Protein AF-A0A933ILA0-F1 (afdb_monomer)

pLDDT: mean 72.34, std 20.26, range [22.33, 97.5]

Secondary structure (DSSP, 8-state):
----------------HHHHHHHHHHHHHHHHHHHHHHHHHHHHHHHHHHHHHHHHHHHHHS-HHHHHHHHHHHHHHHHHHHHHHHHHHHHHHHHHHHHHHHHHS-S--TTS--TT--TT-HHHHHHHHHHHHHHHHHHHHHHHHHHTTS-GGG--HHHHHHHHHHHHHHHHHHHHHHHH-TTSEEEEEETTSBEEEE-HHHHHHH---HHHHTTSBGGGGB---TTSHHHHHHHHHHHHHHHHSEEEEEEEEE-TTS-EEEEEEEEEEEE-TTS-EEEEEEEEEE-HHHHHHHHHHHHHHHHHHHHHHHHHHHHHHHHHHHHHHHHHHHHHHHHHHHHHHTGGGGHHHHHHHHHHHHHHHHHHHHHHHHHHHHHHHHHHHHHHHHHHHHHHHH-

Mean predicted aligned error: 18.66 Å

Solvent-accessible surface area (backbone atoms only — not comparable to full-atom values): 21494 Å² total; per-residue (Å²): 135,90,80,90,80,85,88,78,92,75,85,78,86,72,94,36,86,61,56,52,53,52,49,48,50,49,50,50,47,52,49,47,54,54,49,50,51,51,49,48,54,51,50,52,51,51,53,51,50,53,51,53,54,50,54,55,48,43,66,75,74,45,59,81,88,56,39,66,61,54,52,50,53,53,54,52,53,50,53,52,52,54,50,51,53,49,50,53,50,54,56,49,50,50,55,49,48,55,53,44,52,68,70,60,50,69,75,75,50,95,84,54,73,74,85,76,65,72,88,69,52,65,66,56,59,50,50,54,54,47,51,54,53,49,52,51,54,50,52,54,52,49,51,55,50,55,60,66,68,50,65,78,90,78,59,60,70,65,59,59,53,49,52,52,51,49,53,51,52,52,53,52,50,51,52,51,57,47,38,68,37,51,77,35,22,44,35,30,28,37,80,85,43,23,23,74,41,58,26,51,4,31,25,69,70,31,63,43,52,48,85,76,42,54,69,35,58,58,66,76,38,43,65,87,48,97,83,46,58,54,59,52,53,51,51,52,52,51,52,45,20,72,73,66,43,46,42,78,46,80,43,69,33,32,28,71,91,64,51,74,43,46,32,44,29,40,37,34,55,35,60,47,98,87,72,45,77,56,26,35,39,38,43,31,32,77,42,54,68,60,55,50,48,55,48,53,50,52,52,49,43,52,51,36,53,53,48,49,59,50,46,53,57,48,50,57,50,35,54,50,48,31,52,50,17,54,51,46,30,52,51,18,51,55,42,32,52,52,14,61,71,50,46,83,83,12,53,71,50,32,54,54,18,51,51,44,29,53,51,17,50,52,46,33,55,51,28,51,55,50,49,55,52,48,52,52,51,47,54,52,40,47,51,56,42,51,64,51,50,59,55,65,77,73,110

Structure (mmCIF, N/CA/C/O backbone):
data_AF-A0A933ILA0-F1
#
_entry.id   AF-A0A933ILA0-F1
#
loop_
_atom_site.group_PDB
_atom_site.id
_atom_site.type_symbol
_atom_site.label_atom_id
_atom_site.label_alt_id
_atom_site.label_comp_id
_atom_site.label_asym_id
_atom_site.label_entity_id
_atom_site.label_seq_id
_atom_site.pdbx_PDB_ins_code
_atom_site.Cartn_x
_atom_site.Cartn_y
_atom_site.Cartn_z
_atom_site.occupancy
_atom_site.B_iso_or_equiv
_atom_site.auth_seq_id
_atom_site.auth_comp_id
_atom_site.auth_asym_id
_atom_site.auth_atom_id
_atom_site.pdbx_PDB_model_num
ATOM 1 N N . MET A 1 1 ? 41.674 44.190 4.629 1.00 36.12 1 MET A N 1
ATOM 2 C CA . MET A 1 1 ? 41.766 42.887 3.935 1.00 36.12 1 MET A CA 1
ATOM 3 C C . MET A 1 1 ? 41.300 41.840 4.932 1.00 36.12 1 MET A C 1
ATOM 5 O O . MET A 1 1 ? 41.780 41.890 6.052 1.00 36.12 1 MET A O 1
ATOM 9 N N . PHE A 1 2 ? 40.338 40.999 4.536 1.00 31.25 2 PHE A N 1
ATOM 10 C CA . PHE A 1 2 ? 39.483 40.124 5.363 1.00 31.25 2 PHE A CA 1
ATOM 11 C C . PHE A 1 2 ? 38.407 40.818 6.214 1.00 31.25 2 PHE A C 1
ATOM 13 O O . PHE A 1 2 ? 38.687 41.380 7.265 1.00 31.25 2 PHE A O 1
ATOM 20 N N . ASN A 1 3 ? 37.165 40.769 5.717 1.00 22.33 3 ASN A N 1
ATOM 21 C CA . ASN A 1 3 ? 35.981 40.283 6.438 1.00 22.33 3 ASN A CA 1
ATOM 22 C C . ASN A 1 3 ? 34.753 40.356 5.514 1.00 22.33 3 ASN A C 1
ATOM 24 O O . ASN A 1 3 ? 34.420 41.415 4.985 1.00 22.33 3 ASN A O 1
ATOM 28 N N . LEU A 1 4 ? 34.104 39.210 5.309 1.00 28.14 4 LEU A N 1
ATOM 29 C CA . LEU A 1 4 ? 32.740 39.121 4.788 1.00 28.14 4 LEU A CA 1
ATOM 30 C C . LEU A 1 4 ? 31.768 39.597 5.878 1.00 28.14 4 LEU A C 1
ATOM 32 O O . LEU A 1 4 ? 31.940 39.191 7.028 1.00 28.14 4 LEU A O 1
ATOM 36 N N . PRO A 1 5 ? 30.709 40.344 5.524 1.00 27.70 5 PRO A N 1
ATOM 37 C CA . PRO A 1 5 ? 29.490 40.347 6.304 1.00 27.70 5 PRO A CA 1
ATOM 38 C C . PRO A 1 5 ? 28.322 39.693 5.557 1.00 27.70 5 PRO A C 1
ATOM 40 O O . PRO A 1 5 ? 28.105 39.850 4.355 1.00 27.70 5 PRO A O 1
ATOM 43 N N . GLU A 1 6 ? 27.604 38.948 6.380 1.00 28.39 6 GLU A N 1
ATOM 44 C CA . GLU A 1 6 ? 26.309 38.300 6.271 1.00 28.39 6 GLU A CA 1
ATOM 45 C C . GLU A 1 6 ? 25.221 39.040 5.474 1.00 28.39 6 GLU A C 1
ATOM 47 O O . GLU A 1 6 ? 25.097 40.263 5.502 1.00 28.39 6 GLU A O 1
ATOM 52 N N . GLY A 1 7 ? 24.306 38.242 4.908 1.00 25.25 7 GLY A N 1
ATOM 53 C CA . GLY A 1 7 ? 22.888 38.596 4.917 1.00 25.25 7 GLY A CA 1
ATOM 54 C C . GLY A 1 7 ? 22.194 38.652 3.560 1.00 25.25 7 GLY A C 1
ATOM 55 O O . GLY A 1 7 ? 22.025 39.723 2.986 1.00 25.25 7 GLY A O 1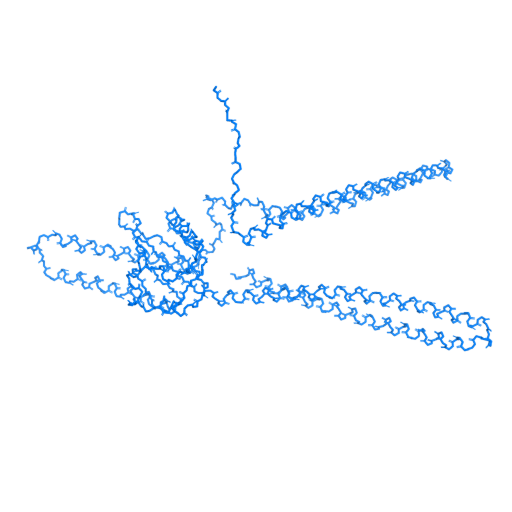
ATOM 56 N N . ARG A 1 8 ? 21.638 37.513 3.125 1.00 24.11 8 ARG A N 1
ATOM 57 C CA . ARG A 1 8 ? 20.213 37.424 2.744 1.00 24.11 8 ARG A CA 1
ATOM 58 C C . ARG A 1 8 ? 19.784 35.971 2.563 1.00 24.11 8 ARG A C 1
ATOM 60 O O . ARG A 1 8 ? 20.055 35.334 1.549 1.00 24.11 8 ARG A O 1
ATOM 67 N N . LEU A 1 9 ? 19.049 35.500 3.567 1.00 32.03 9 LEU A N 1
ATOM 68 C CA . LEU A 1 9 ? 18.102 34.394 3.493 1.00 32.03 9 LEU A CA 1
ATOM 69 C C . LEU A 1 9 ? 17.284 34.493 2.192 1.00 32.03 9 LEU A C 1
ATOM 71 O O . LEU A 1 9 ? 16.468 35.401 2.035 1.00 32.03 9 LEU A O 1
ATOM 75 N N . ARG A 1 10 ? 17.482 33.549 1.267 1.00 25.61 10 ARG A N 1
ATOM 76 C CA . ARG A 1 10 ? 16.474 33.205 0.261 1.00 25.61 10 ARG A CA 1
ATOM 77 C C . ARG A 1 10 ? 15.879 31.860 0.638 1.00 25.61 10 ARG A C 1
ATOM 79 O O . ARG A 1 10 ? 16.505 30.814 0.518 1.00 25.61 10 ARG A O 1
ATOM 86 N N . THR A 1 11 ? 14.654 31.954 1.127 1.00 27.84 11 THR A N 1
ATOM 87 C CA . THR A 1 11 ? 13.681 30.889 1.314 1.00 27.84 11 THR A CA 1
ATOM 88 C C . THR A 1 11 ? 13.565 30.036 0.050 1.00 27.84 11 THR A C 1
ATOM 90 O O . THR A 1 11 ? 12.961 30.436 -0.944 1.00 27.84 11 THR A O 1
ATOM 93 N N . ALA A 1 12 ? 14.132 28.834 0.090 1.00 27.59 12 ALA A N 1
ATOM 94 C CA . ALA A 1 12 ? 13.838 27.794 -0.879 1.00 27.59 12 ALA A CA 1
ATOM 95 C C . ALA A 1 12 ? 12.511 27.127 -0.482 1.00 27.59 12 ALA A C 1
ATOM 97 O O . ALA A 1 12 ? 12.471 26.276 0.402 1.00 27.59 12 ALA A O 1
ATOM 98 N N . ARG A 1 13 ? 11.404 27.543 -1.109 1.00 28.81 13 ARG A N 1
ATOM 99 C CA . ARG A 1 13 ? 10.157 26.764 -1.095 1.00 28.81 13 ARG A CA 1
ATOM 100 C C . ARG A 1 13 ? 10.326 25.589 -2.054 1.00 28.81 13 ARG A C 1
ATOM 102 O O . ARG A 1 13 ? 10.149 25.747 -3.260 1.00 28.81 13 ARG A O 1
ATOM 109 N N . TYR A 1 14 ? 10.671 24.428 -1.509 1.00 29.59 14 TYR A N 1
ATOM 110 C CA . TYR A 1 14 ? 10.603 23.151 -2.212 1.00 29.59 14 TYR A CA 1
ATOM 111 C C . TYR A 1 14 ? 9.271 22.470 -1.891 1.00 29.59 14 TYR A C 1
ATOM 113 O O . TYR A 1 14 ? 8.993 22.139 -0.741 1.00 29.59 14 TYR A O 1
ATOM 121 N N . ASN A 1 15 ? 8.448 22.262 -2.925 1.00 30.72 15 ASN A N 1
ATOM 122 C CA . ASN A 1 15 ? 7.252 21.428 -2.826 1.00 30.72 15 ASN A CA 1
ATOM 123 C C . ASN A 1 15 ? 7.676 20.004 -2.477 1.00 30.72 15 ASN A C 1
ATOM 125 O O . ASN A 1 15 ? 8.298 19.318 -3.285 1.00 30.72 15 ASN A O 1
ATOM 129 N N . SER A 1 16 ? 7.314 19.582 -1.277 1.00 33.97 16 SER A N 1
ATOM 130 C CA . SER A 1 16 ? 7.620 18.275 -0.730 1.00 33.97 16 SER A CA 1
ATOM 131 C C . SER A 1 16 ? 6.444 17.871 0.150 1.00 33.97 16 SER A C 1
ATOM 133 O O . SER A 1 16 ? 6.395 18.181 1.328 1.00 33.97 16 SER A O 1
ATOM 135 N N . CYS A 1 17 ? 5.448 17.194 -0.421 1.00 30.66 17 CYS A N 1
ATOM 136 C CA . CYS A 1 17 ? 4.344 16.682 0.399 1.00 30.66 17 CYS A CA 1
ATOM 137 C C . CYS A 1 17 ? 4.850 15.606 1.392 1.00 30.66 17 CYS A C 1
ATOM 139 O O . CYS A 1 17 ? 4.253 15.394 2.440 1.00 30.66 17 CYS A O 1
ATOM 141 N N . SER A 1 18 ? 6.010 14.997 1.111 1.00 31.92 18 SER A N 1
ATOM 142 C CA . SER A 1 18 ? 6.762 14.134 2.024 1.00 31.92 18 SER A CA 1
ATOM 143 C C . SER A 1 18 ? 7.703 14.915 2.957 1.00 31.92 18 SER A C 1
ATOM 145 O O . SER A 1 18 ? 7.615 14.725 4.166 1.00 31.92 18 SER A O 1
ATOM 147 N N . CYS A 1 19 ? 8.557 15.835 2.479 1.00 30.84 19 CYS A N 1
ATOM 148 C CA . CYS A 1 19 ? 9.451 16.564 3.400 1.00 30.84 19 CYS A CA 1
ATOM 149 C C . CYS A 1 19 ? 8.736 17.597 4.281 1.00 30.84 19 CYS A C 1
ATOM 151 O O . CYS A 1 19 ? 9.206 17.800 5.390 1.00 30.84 19 CYS A O 1
ATOM 153 N N . GLU A 1 20 ? 7.605 18.201 3.896 1.00 33.41 20 GLU A N 1
ATOM 154 C CA . GLU A 1 20 ? 6.804 19.009 4.836 1.00 33.41 20 GLU A CA 1
ATOM 155 C C . GLU A 1 20 ? 6.200 18.137 5.938 1.00 33.41 20 GLU A C 1
ATOM 157 O O . GLU A 1 20 ? 6.232 18.540 7.093 1.00 33.41 20 GLU A O 1
ATOM 162 N N . TYR A 1 21 ? 5.741 16.917 5.635 1.00 35.78 21 TYR A N 1
ATOM 163 C CA . TYR A 1 21 ? 5.262 15.980 6.658 1.00 35.78 21 TYR A CA 1
ATOM 164 C C . TYR A 1 21 ? 6.382 15.564 7.625 1.00 35.78 21 TYR A C 1
ATOM 166 O O . TYR A 1 21 ? 6.183 15.592 8.839 1.00 35.78 21 TYR A O 1
ATOM 174 N N . TYR A 1 22 ? 7.578 15.245 7.116 1.00 33.78 22 TYR A N 1
ATOM 175 C CA . TYR A 1 22 ? 8.731 14.883 7.950 1.00 33.78 22 TYR A CA 1
ATOM 176 C C . TYR A 1 22 ? 9.338 16.079 8.696 1.00 33.78 22 TYR A C 1
ATOM 178 O O . TYR A 1 22 ? 9.717 15.927 9.852 1.00 33.78 22 TYR A O 1
ATOM 186 N N . LEU A 1 23 ? 9.374 17.278 8.106 1.00 37.16 23 LEU A N 1
ATOM 187 C CA . LEU A 1 23 ? 9.831 18.505 8.771 1.00 37.16 23 LEU A CA 1
ATOM 188 C C . LEU A 1 23 ? 8.824 18.995 9.815 1.00 37.16 23 LEU A C 1
ATOM 190 O O . LEU A 1 23 ? 9.246 19.449 10.876 1.00 37.16 23 LEU A O 1
ATOM 194 N N . VAL A 1 24 ? 7.517 18.866 9.563 1.00 40.69 24 VAL A N 1
ATOM 195 C CA . VAL A 1 24 ? 6.469 19.123 10.562 1.00 40.69 24 VAL A CA 1
ATOM 196 C C . VAL A 1 24 ? 6.558 18.088 11.679 1.00 40.69 24 VAL A C 1
ATOM 198 O O . VAL A 1 24 ? 6.637 18.500 12.831 1.00 40.69 24 VAL A O 1
ATOM 201 N N . LYS A 1 25 ? 6.702 16.785 11.388 1.00 37.53 25 LYS A N 1
ATOM 202 C CA . LYS A 1 25 ? 6.957 15.763 12.422 1.00 37.53 25 LYS A CA 1
ATOM 203 C C . LYS A 1 25 ? 8.262 15.994 13.180 1.00 37.53 25 LYS A C 1
ATOM 205 O O . LYS A 1 25 ? 8.295 15.770 14.383 1.00 37.53 25 LYS A O 1
ATOM 210 N N . MET A 1 26 ? 9.328 16.465 12.531 1.00 37.00 26 MET A N 1
ATOM 211 C CA . MET A 1 26 ? 10.585 16.829 13.194 1.00 37.00 26 MET A CA 1
ATOM 212 C C . MET A 1 26 ? 10.417 18.071 14.069 1.00 37.00 26 MET A C 1
ATOM 214 O O . MET A 1 26 ? 10.942 18.099 15.175 1.00 37.00 26 MET A O 1
ATOM 218 N N . GLN A 1 27 ? 9.680 19.094 13.630 1.00 40.62 27 GLN A N 1
ATOM 219 C CA . GLN A 1 27 ? 9.399 20.286 14.434 1.00 40.62 27 GLN A CA 1
ATOM 220 C C . GLN A 1 27 ? 8.435 19.995 15.590 1.00 40.62 27 GLN A C 1
ATOM 222 O O . GLN A 1 27 ? 8.627 20.539 16.677 1.00 40.62 27 GLN A O 1
ATOM 227 N N . GLU A 1 28 ? 7.445 19.127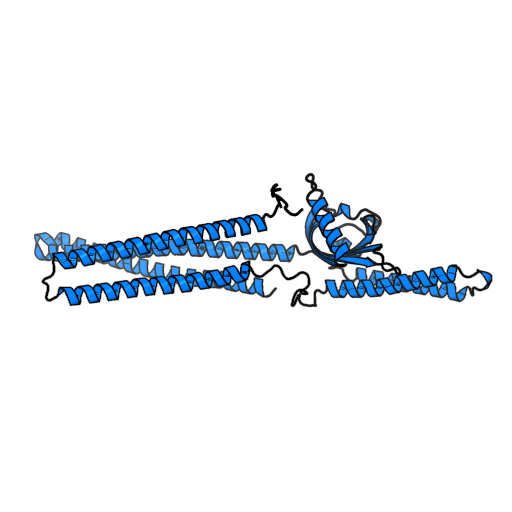 15.388 1.00 39.88 28 GLU A N 1
ATOM 228 C CA . GLU A 1 28 ? 6.530 18.617 16.414 1.00 39.88 28 GLU A CA 1
ATOM 229 C C . GLU A 1 28 ? 7.260 17.716 17.406 1.00 39.88 28 GLU A C 1
ATOM 231 O O . GLU A 1 28 ? 7.093 17.894 18.606 1.00 39.88 28 GLU A O 1
ATOM 236 N N . SER A 1 29 ? 8.145 16.836 16.932 1.00 39.66 29 SER A N 1
ATOM 237 C CA . SER A 1 29 ? 9.044 16.023 17.756 1.00 39.66 29 SER A CA 1
ATOM 238 C C . SER A 1 29 ? 9.996 16.908 18.562 1.00 39.66 29 SER A C 1
ATOM 240 O O . SER A 1 29 ? 10.077 16.781 19.776 1.00 39.66 29 SER A O 1
ATOM 242 N N . ARG A 1 30 ? 10.624 17.919 17.949 1.00 38.38 30 ARG A N 1
ATOM 243 C CA . ARG A 1 30 ? 11.521 18.869 18.632 1.00 38.38 30 ARG A CA 1
ATOM 244 C C . ARG A 1 30 ? 10.777 19.769 19.627 1.00 38.38 30 ARG A C 1
ATOM 246 O O . ARG A 1 30 ? 11.307 20.052 20.701 1.00 38.38 30 ARG A O 1
ATOM 253 N N . ARG A 1 31 ? 9.542 20.193 19.319 1.00 41.84 31 ARG A N 1
ATOM 254 C CA . ARG A 1 31 ? 8.640 20.869 20.276 1.00 41.84 31 ARG A CA 1
ATOM 255 C C . ARG A 1 31 ? 8.208 19.937 21.398 1.00 41.84 31 ARG A C 1
ATOM 257 O O . ARG A 1 31 ? 8.171 20.388 22.535 1.00 41.84 31 ARG A O 1
ATOM 264 N N . SER A 1 32 ? 7.919 18.674 21.101 1.00 46.50 32 SER A N 1
ATOM 265 C CA . SER A 1 32 ? 7.550 17.653 22.082 1.00 46.50 32 SER A CA 1
ATOM 266 C C . SER A 1 32 ? 8.723 17.353 23.017 1.00 46.50 32 SER A C 1
ATOM 268 O O . SER A 1 32 ? 8.550 17.387 24.226 1.00 46.50 32 SER A O 1
ATOM 270 N N . ILE A 1 33 ? 9.950 17.245 22.499 1.00 45.72 33 ILE A N 1
ATOM 271 C CA . ILE A 1 33 ? 11.189 17.106 23.281 1.00 45.72 33 ILE A CA 1
ATOM 272 C C . ILE A 1 33 ? 11.418 18.331 24.182 1.00 45.72 33 ILE A C 1
ATOM 274 O O . ILE A 1 33 ? 11.735 18.184 25.363 1.00 45.72 33 ILE A O 1
ATOM 278 N N . MET A 1 34 ? 11.236 19.555 23.669 1.00 48.31 34 MET A N 1
ATOM 279 C CA . MET A 1 34 ? 11.378 20.774 24.483 1.00 48.31 34 MET A CA 1
ATOM 280 C C . MET A 1 34 ? 10.264 20.929 25.528 1.00 48.31 34 MET A C 1
ATOM 282 O O . MET A 1 34 ? 10.544 21.347 26.654 1.00 48.31 34 MET A O 1
ATOM 286 N N . ASN A 1 35 ? 9.024 20.570 25.190 1.00 53.03 35 ASN A N 1
ATOM 287 C CA . ASN A 1 35 ? 7.906 20.575 26.128 1.00 53.03 35 ASN A CA 1
ATOM 288 C C . ASN A 1 35 ? 8.080 19.487 27.192 1.00 53.03 35 ASN A C 1
ATOM 290 O O . ASN A 1 35 ? 7.928 19.792 28.367 1.00 53.03 35 ASN A O 1
ATOM 294 N N . ASN A 1 36 ? 8.507 18.276 26.831 1.00 54.56 36 ASN A N 1
ATOM 295 C CA . ASN A 1 36 ? 8.789 17.195 27.777 1.00 54.56 36 ASN A CA 1
ATOM 296 C C . ASN A 1 36 ? 9.959 17.532 28.705 1.00 54.56 36 ASN A C 1
ATOM 298 O O . ASN A 1 36 ? 9.881 17.234 29.891 1.00 54.56 36 ASN A O 1
ATOM 302 N N . ARG A 1 37 ? 10.998 18.246 28.234 1.00 55.12 37 ARG A N 1
ATOM 303 C CA . ARG A 1 37 ? 12.023 18.806 29.136 1.00 55.12 37 ARG A CA 1
ATOM 304 C C . ARG A 1 37 ? 11.424 19.820 30.111 1.00 55.12 37 ARG A C 1
ATOM 306 O O . ARG A 1 37 ? 11.766 19.781 31.287 1.00 55.12 37 ARG A O 1
ATOM 313 N N . ARG A 1 38 ? 10.528 20.709 29.664 1.00 56.84 38 ARG A N 1
ATOM 314 C CA . ARG A 1 38 ? 9.833 21.648 30.566 1.00 56.84 38 ARG A CA 1
ATOM 315 C C . ARG A 1 38 ? 8.962 20.921 31.590 1.00 56.84 38 ARG A C 1
ATOM 317 O O . ARG A 1 38 ? 9.055 21.256 32.764 1.00 56.84 38 ARG A O 1
ATOM 324 N N . TYR A 1 39 ? 8.185 19.919 31.175 1.00 56.88 39 TYR A N 1
ATOM 325 C CA . TYR A 1 39 ? 7.398 19.087 32.087 1.00 56.88 39 TYR A CA 1
ATOM 326 C C . TYR A 1 39 ? 8.292 18.354 33.087 1.00 56.88 39 TYR A C 1
ATOM 328 O O . TYR A 1 39 ? 7.967 18.369 34.265 1.00 56.88 39 TYR A O 1
ATOM 336 N N . LEU A 1 40 ? 9.453 17.837 32.667 1.00 61.97 40 LEU A N 1
ATOM 337 C CA . LEU A 1 40 ? 10.424 17.182 33.549 1.00 61.97 40 LEU A CA 1
ATOM 338 C C . LEU A 1 40 ? 10.950 18.129 34.640 1.00 61.97 40 LEU A C 1
ATOM 340 O O . LEU A 1 40 ? 10.907 17.793 35.822 1.00 61.97 40 LEU A O 1
ATOM 344 N N . TRP A 1 41 ? 11.396 19.333 34.262 1.00 63.69 41 TRP A N 1
ATOM 345 C CA . TRP A 1 41 ? 11.840 20.350 35.224 1.00 63.69 41 TRP A CA 1
ATOM 346 C C . TRP A 1 41 ? 10.708 20.775 36.164 1.00 63.69 41 TRP A C 1
ATOM 348 O O . TRP A 1 41 ? 10.938 20.967 37.356 1.00 63.69 41 TRP A O 1
ATOM 358 N N . MET A 1 42 ? 9.479 20.864 35.651 1.00 65.06 42 MET A N 1
ATOM 359 C CA . MET A 1 42 ? 8.305 21.193 36.457 1.00 65.06 42 MET A CA 1
ATOM 360 C C . MET A 1 42 ? 7.962 20.067 37.442 1.00 65.06 42 MET A C 1
ATOM 362 O O . MET A 1 42 ? 7.708 20.350 38.607 1.00 65.06 42 MET A O 1
ATOM 366 N N . THR A 1 43 ? 8.023 18.799 37.018 1.00 65.06 43 THR A N 1
ATOM 367 C CA . THR A 1 43 ? 7.788 17.634 37.885 1.00 65.06 43 THR A CA 1
ATOM 368 C C . THR A 1 43 ? 8.885 17.462 38.927 1.00 65.06 43 THR A C 1
ATOM 370 O O . THR A 1 43 ? 8.566 17.215 40.085 1.00 65.06 43 THR A O 1
ATOM 373 N N . MET A 1 44 ? 10.161 17.663 38.570 1.00 67.25 44 MET A N 1
ATOM 374 C CA . MET A 1 44 ? 11.261 17.623 39.541 1.00 67.25 44 MET A CA 1
ATOM 375 C C . MET A 1 44 ? 11.152 18.767 40.552 1.00 67.25 44 MET A C 1
ATOM 377 O O . MET A 1 44 ? 11.340 18.543 41.744 1.00 67.25 44 MET A O 1
ATOM 381 N N . GLY A 1 45 ? 10.764 19.966 40.105 1.00 70.75 45 GLY A N 1
ATOM 382 C CA . GLY A 1 45 ? 10.489 21.094 40.995 1.00 70.75 45 GLY A CA 1
ATOM 383 C C . GLY A 1 45 ? 9.330 20.825 41.962 1.00 70.75 45 GLY A C 1
ATOM 384 O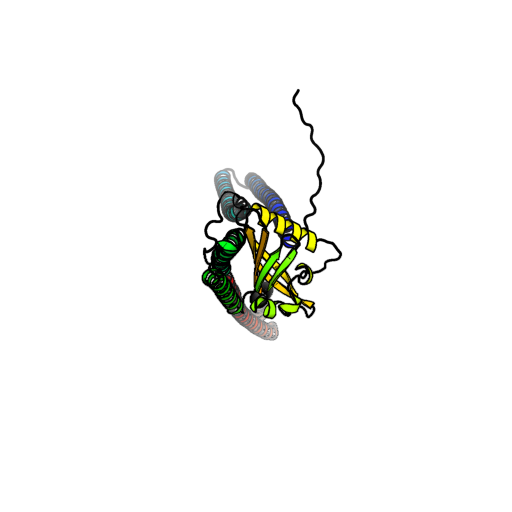 O . GLY A 1 45 ? 9.437 21.138 43.146 1.00 70.75 45 GLY A O 1
ATOM 385 N N . LEU A 1 46 ? 8.249 20.196 41.489 1.00 70.69 46 LEU A N 1
ATOM 386 C CA . LEU A 1 46 ? 7.094 19.823 42.315 1.00 70.69 46 LEU A CA 1
ATOM 387 C C . LEU A 1 46 ? 7.444 18.740 43.342 1.00 70.69 46 LEU A C 1
ATOM 389 O O . LEU A 1 46 ? 7.080 18.868 44.509 1.00 70.69 46 LEU A O 1
ATOM 393 N N . ILE A 1 47 ? 8.196 17.713 42.934 1.00 71.12 47 ILE A N 1
ATOM 394 C CA . ILE A 1 47 ? 8.690 16.665 43.836 1.00 71.12 47 ILE A CA 1
ATOM 395 C C . ILE A 1 47 ? 9.602 17.289 44.901 1.00 71.12 47 ILE A C 1
ATOM 397 O O . ILE A 1 47 ? 9.363 17.093 46.089 1.00 71.12 47 ILE A O 1
ATOM 401 N N . ALA A 1 48 ? 10.577 18.118 44.517 1.00 72.69 48 ALA A N 1
ATOM 402 C CA . ALA A 1 48 ? 11.453 18.800 45.471 1.00 72.69 48 ALA A CA 1
ATOM 403 C C . ALA A 1 48 ? 10.669 19.674 46.468 1.00 72.69 48 ALA A C 1
ATOM 405 O O . ALA A 1 48 ? 10.931 19.621 47.669 1.00 72.69 48 ALA A O 1
ATOM 406 N N . ALA A 1 49 ? 9.660 20.421 46.005 1.00 72.00 49 ALA A N 1
ATOM 407 C CA . ALA A 1 49 ? 8.809 21.231 46.875 1.00 72.00 49 ALA A CA 1
ATOM 408 C C . ALA A 1 49 ? 8.038 20.379 47.900 1.00 72.00 49 ALA A C 1
ATOM 410 O O . ALA A 1 49 ? 8.004 20.728 49.079 1.00 72.00 49 ALA A O 1
ATOM 411 N N . ILE A 1 50 ? 7.476 19.237 47.485 1.00 73.31 50 ILE A N 1
ATOM 412 C CA . ILE A 1 50 ? 6.768 18.306 48.381 1.00 73.31 50 ILE A CA 1
ATOM 413 C C . ILE A 1 50 ? 7.710 17.765 49.465 1.00 73.31 50 ILE A C 1
ATOM 415 O O . ILE A 1 50 ? 7.332 17.713 50.638 1.00 73.31 50 ILE A O 1
ATOM 419 N N . PHE A 1 51 ? 8.944 17.406 49.107 1.00 74.75 51 PHE A N 1
ATOM 420 C CA . PHE A 1 51 ? 9.928 16.900 50.067 1.00 74.75 51 PHE A CA 1
ATOM 421 C C . PHE A 1 51 ? 10.417 17.984 51.036 1.00 74.75 51 PHE A C 1
ATOM 423 O O . PHE A 1 51 ? 10.538 17.712 52.229 1.00 74.75 51 PHE A O 1
ATOM 430 N N . ILE A 1 52 ? 10.611 19.223 50.573 1.00 74.56 52 ILE A N 1
ATOM 431 C CA . ILE A 1 52 ? 10.961 20.362 51.439 1.00 74.56 52 ILE A CA 1
ATOM 432 C C . ILE A 1 52 ? 9.835 20.646 52.445 1.00 74.56 52 ILE A C 1
ATOM 434 O O . ILE A 1 52 ? 10.099 20.795 53.638 1.00 74.56 52 ILE A O 1
ATOM 438 N N . ILE A 1 53 ? 8.577 20.665 51.991 1.00 74.12 53 ILE A N 1
ATOM 439 C CA . ILE A 1 53 ? 7.405 20.881 52.858 1.00 74.12 53 ILE A CA 1
ATOM 440 C C . ILE A 1 53 ? 7.258 19.738 53.872 1.00 74.12 53 ILE A C 1
ATOM 442 O O . ILE A 1 53 ? 6.969 19.981 55.045 1.00 74.12 53 ILE A O 1
ATOM 446 N N . SER A 1 54 ? 7.500 18.497 53.447 1.00 74.94 54 SER A N 1
ATOM 447 C CA . SER A 1 54 ? 7.442 17.321 54.320 1.00 74.94 54 SER A CA 1
ATOM 448 C C . SER A 1 54 ? 8.552 17.336 55.377 1.00 74.94 54 SER A C 1
ATOM 450 O O . SER A 1 54 ? 8.278 17.082 56.548 1.00 74.94 54 SER A O 1
ATOM 452 N N . ALA A 1 55 ? 9.782 17.713 55.006 1.00 74.25 55 ALA A N 1
ATOM 453 C CA . ALA A 1 55 ? 10.896 17.865 55.944 1.00 74.25 55 ALA A CA 1
ATOM 454 C C . ALA A 1 55 ? 10.644 18.994 56.960 1.00 74.25 55 ALA A C 1
ATOM 456 O O . ALA A 1 55 ? 10.885 18.817 58.155 1.00 74.25 55 ALA A O 1
ATOM 457 N N . ALA A 1 56 ? 10.100 20.129 56.508 1.00 72.81 56 ALA A N 1
ATOM 458 C CA . ALA A 1 56 ? 9.731 21.244 57.381 1.00 72.81 56 ALA A CA 1
ATOM 459 C C . ALA A 1 56 ? 8.594 20.870 58.351 1.00 72.81 56 ALA A C 1
ATOM 461 O O . ALA A 1 56 ? 8.632 21.235 59.525 1.00 72.81 56 ALA A O 1
ATOM 462 N N . SER A 1 57 ? 7.617 20.087 57.884 1.00 72.00 57 SER A N 1
ATOM 463 C CA . SER A 1 57 ? 6.520 19.576 58.716 1.00 72.00 57 SER A CA 1
ATOM 464 C C . SER A 1 57 ? 7.018 18.571 59.757 1.00 72.00 57 SER A C 1
ATOM 466 O O . SER A 1 57 ? 6.606 18.631 60.913 1.00 72.00 57 SER A O 1
ATOM 468 N N . MET A 1 58 ? 7.952 17.687 59.388 1.00 74.88 58 MET A N 1
ATOM 469 C CA . MET A 1 58 ? 8.579 16.755 60.330 1.00 74.88 58 MET A CA 1
ATOM 470 C C . MET A 1 58 ? 9.345 17.483 61.437 1.00 74.88 58 MET A C 1
ATOM 472 O O . MET A 1 58 ? 9.233 17.094 62.594 1.00 74.88 58 MET A O 1
ATOM 476 N N . TRP A 1 59 ? 10.047 18.572 61.116 1.00 74.19 59 TRP A N 1
ATOM 477 C CA . TRP A 1 59 ? 10.743 19.393 62.113 1.00 74.19 59 TRP A CA 1
ATOM 478 C C . TRP A 1 59 ? 9.786 20.009 63.144 1.00 74.19 59 TRP A C 1
ATOM 480 O O . TRP A 1 59 ? 10.132 20.124 64.316 1.00 74.19 59 TRP A O 1
ATOM 490 N N . TYR A 1 60 ? 8.581 20.401 62.723 1.00 73.31 60 TYR A N 1
ATOM 491 C CA . TYR A 1 60 ? 7.604 21.047 63.603 1.00 73.31 60 TYR A CA 1
ATOM 492 C C . TYR A 1 60 ? 6.820 20.055 64.478 1.00 73.31 60 TYR A C 1
ATOM 494 O O . TYR A 1 60 ? 6.462 20.388 65.605 1.00 73.31 60 TYR A O 1
ATOM 502 N N . PHE A 1 61 ? 6.546 18.847 63.972 1.00 72.88 61 PHE A N 1
ATOM 503 C CA . PHE A 1 61 ? 5.642 17.890 64.622 1.00 72.88 61 PHE A CA 1
ATOM 504 C C . PHE A 1 61 ? 6.326 16.712 65.330 1.00 72.88 61 PHE A C 1
ATOM 506 O O . PHE A 1 61 ? 5.680 16.085 66.170 1.00 72.88 61 PHE A O 1
ATOM 513 N N . PHE A 1 62 ? 7.590 16.390 65.029 1.00 74.44 62 PHE A N 1
ATOM 514 C CA . PHE A 1 62 ? 8.271 15.241 65.637 1.00 74.44 62 PHE A CA 1
ATOM 515 C C . PHE A 1 62 ? 9.210 15.638 66.788 1.00 74.44 62 PHE A C 1
ATOM 517 O O . PHE A 1 62 ? 9.940 16.626 66.680 1.00 74.44 62 PHE A O 1
ATOM 524 N N . PRO A 1 63 ? 9.252 14.849 67.879 1.00 77.31 63 PRO A N 1
ATOM 525 C CA . PRO A 1 63 ? 10.242 15.020 68.935 1.00 77.31 63 PRO A CA 1
ATOM 526 C C . PRO A 1 63 ? 11.671 14.737 68.420 1.00 77.31 63 PRO A C 1
ATOM 528 O O . PRO A 1 63 ? 11.857 13.937 67.496 1.00 77.31 63 PRO A O 1
ATOM 531 N N . PRO A 1 64 ? 12.705 15.360 69.020 1.00 73.31 64 PRO A N 1
ATOM 532 C CA . PRO A 1 64 ? 14.079 15.329 68.506 1.00 73.31 64 PRO A CA 1
ATOM 533 C C . PRO A 1 64 ? 14.705 13.925 68.436 1.00 73.31 64 PRO A C 1
ATOM 535 O O . PRO A 1 64 ? 15.619 13.711 67.642 1.00 73.31 64 PRO A O 1
ATOM 538 N N . GLU A 1 65 ? 14.201 12.962 69.212 1.00 75.62 65 GLU A N 1
ATOM 539 C CA . GLU A 1 65 ? 14.691 11.575 69.232 1.00 75.62 65 GLU A CA 1
ATOM 540 C C . GLU A 1 65 ? 14.342 10.790 67.948 1.00 75.62 65 GLU A C 1
ATOM 542 O O . GLU A 1 65 ? 15.136 9.960 67.502 1.00 75.62 65 GLU A O 1
ATOM 547 N N . ASP A 1 66 ? 13.221 11.112 67.288 1.00 72.44 66 ASP A N 1
ATOM 548 C CA . ASP A 1 66 ? 12.735 10.419 66.078 1.00 72.44 66 ASP A CA 1
ATOM 549 C C . ASP A 1 66 ? 12.977 11.200 64.775 1.00 72.44 66 ASP A C 1
ATOM 551 O O . ASP A 1 66 ? 12.847 10.662 63.665 1.00 72.44 66 ASP A O 1
ATOM 555 N N . LEU A 1 67 ? 13.370 12.472 64.892 1.00 74.12 67 LEU A N 1
ATOM 556 C CA . LEU A 1 67 ? 13.551 13.382 63.763 1.00 74.12 67 LEU A CA 1
ATOM 557 C C . LEU A 1 67 ? 14.658 12.905 62.810 1.00 74.12 67 LEU A C 1
ATOM 559 O O . LEU A 1 67 ? 14.470 12.891 61.594 1.00 74.12 67 LEU A O 1
ATOM 563 N N . MET A 1 68 ? 15.791 12.443 63.349 1.00 73.81 68 MET A N 1
ATOM 564 C CA . MET A 1 68 ? 16.928 11.971 62.542 1.00 73.81 68 MET A CA 1
ATOM 565 C C . MET A 1 68 ? 16.593 10.715 61.727 1.00 73.81 68 MET A C 1
ATOM 567 O O . MET A 1 68 ? 16.987 10.609 60.564 1.00 73.81 68 MET A O 1
ATOM 571 N N . ARG A 1 69 ? 15.824 9.775 62.297 1.00 70.56 69 ARG A N 1
ATOM 572 C CA . ARG A 1 69 ? 15.376 8.571 61.576 1.00 70.56 69 ARG A CA 1
ATOM 573 C C . ARG A 1 69 ? 14.393 8.939 60.469 1.00 70.56 69 ARG A C 1
ATOM 575 O O . ARG A 1 69 ? 14.568 8.503 59.333 1.00 70.56 69 ARG A O 1
ATOM 582 N N . SER A 1 70 ? 13.429 9.803 60.769 1.00 74.56 70 SER A N 1
ATOM 583 C CA . SER A 1 70 ? 12.403 10.236 59.815 1.00 74.56 70 SER A CA 1
ATOM 584 C C . SER A 1 70 ? 12.996 11.023 58.638 1.00 74.56 70 SER A C 1
ATOM 586 O O . SER A 1 70 ? 12.675 10.739 57.484 1.00 74.56 70 SER A O 1
ATOM 588 N N . LEU A 1 71 ? 13.949 11.925 58.903 1.00 73.81 71 LEU A N 1
ATOM 589 C CA . LEU A 1 71 ? 14.679 12.659 57.863 1.00 73.81 71 LEU A CA 1
ATOM 590 C C . LEU A 1 71 ? 15.540 11.737 56.987 1.00 73.81 71 LEU A C 1
ATOM 592 O O . LEU A 1 71 ? 15.608 11.943 55.777 1.00 73.81 71 LEU A O 1
ATOM 596 N N . SER A 1 72 ? 16.153 10.694 57.559 1.00 72.06 72 SER A N 1
ATOM 597 C CA . SER A 1 72 ? 16.949 9.730 56.783 1.00 72.06 72 SER A CA 1
ATOM 598 C C . SER A 1 72 ? 16.100 8.896 55.811 1.00 72.06 72 SER A C 1
ATOM 600 O O . SER A 1 72 ? 16.503 8.678 54.668 1.00 72.06 72 SER A O 1
ATOM 602 N N . VAL A 1 73 ? 14.886 8.503 56.217 1.00 71.88 73 VAL A N 1
ATOM 603 C CA . VAL A 1 73 ? 13.923 7.793 55.356 1.00 71.88 73 VAL A CA 1
ATOM 604 C C . VAL A 1 73 ? 13.398 8.715 54.252 1.00 71.88 73 VAL A C 1
ATOM 606 O O . VAL A 1 73 ? 13.273 8.301 53.097 1.00 71.88 73 VAL A O 1
ATOM 609 N N . LEU A 1 74 ? 13.148 9.986 54.577 1.00 74.44 74 LEU A N 1
ATOM 610 C CA . LEU A 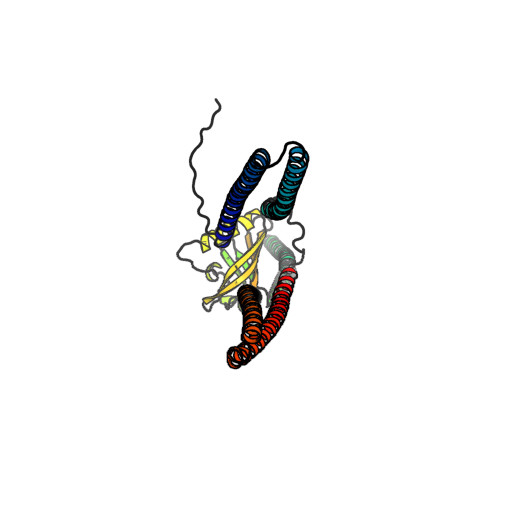1 74 ? 12.719 10.990 53.605 1.00 74.44 74 LEU A CA 1
ATOM 611 C C . LEU A 1 74 ? 13.816 11.275 52.558 1.00 74.44 74 LEU A C 1
ATOM 613 O O . LEU A 1 74 ? 13.542 11.341 51.363 1.00 74.44 74 LEU A O 1
ATOM 617 N N . ALA A 1 75 ? 15.079 11.365 52.983 1.00 73.06 75 ALA A N 1
ATOM 618 C CA . ALA A 1 75 ? 16.214 11.524 52.074 1.00 73.06 75 ALA A CA 1
ATOM 619 C C . ALA A 1 75 ? 16.410 10.294 51.165 1.00 73.06 75 ALA A C 1
ATOM 621 O O . ALA A 1 75 ? 16.650 10.438 49.966 1.00 73.06 75 ALA A O 1
ATOM 622 N N . GLY A 1 76 ? 16.256 9.080 51.708 1.00 71.44 76 GLY A N 1
ATOM 623 C CA . GLY A 1 76 ? 16.346 7.841 50.929 1.00 71.44 76 GLY A CA 1
ATOM 624 C C . GLY A 1 76 ? 15.240 7.707 49.876 1.00 71.44 76 GLY A C 1
ATOM 625 O O . GLY A 1 76 ? 15.505 7.323 48.737 1.00 71.44 76 GLY A O 1
ATOM 626 N N . THR A 1 77 ? 14.005 8.076 50.225 1.00 72.38 77 THR A N 1
ATOM 627 C CA . THR A 1 77 ? 12.870 8.070 49.284 1.00 72.38 77 THR A CA 1
ATOM 628 C C . THR A 1 77 ? 13.007 9.136 48.194 1.00 72.38 77 THR A C 1
ATOM 630 O O . THR A 1 77 ? 12.681 8.859 47.041 1.00 72.38 77 THR A O 1
ATOM 633 N N . PHE A 1 78 ? 13.573 10.307 48.507 1.00 75.56 78 PHE A N 1
ATOM 634 C CA . PHE A 1 78 ? 13.891 11.336 47.511 1.00 75.56 78 PHE A CA 1
ATOM 635 C C . PHE A 1 78 ? 14.896 10.836 46.460 1.00 75.56 78 PHE A C 1
ATOM 637 O O . PHE A 1 78 ? 14.644 10.945 45.260 1.00 75.56 78 PHE A O 1
ATOM 644 N N . LEU A 1 79 ? 15.996 10.213 46.900 1.00 73.31 79 LEU A N 1
ATOM 645 C CA . LEU A 1 79 ? 17.025 9.676 46.000 1.00 73.31 79 LEU A CA 1
ATOM 646 C C . LEU A 1 79 ? 16.493 8.549 45.101 1.00 73.31 79 LEU A C 1
ATOM 648 O O . LEU A 1 79 ? 16.845 8.483 43.925 1.00 73.31 79 LEU A O 1
ATOM 652 N N . LEU A 1 80 ? 15.612 7.686 45.619 1.00 69.50 80 LEU A N 1
ATOM 653 C CA . LEU A 1 80 ? 14.947 6.644 44.824 1.00 69.50 80 LEU A CA 1
ATOM 654 C C . LEU A 1 80 ? 14.021 7.232 43.751 1.00 69.50 80 LEU A C 1
ATOM 656 O O . LEU A 1 80 ? 14.001 6.739 42.619 1.00 69.50 80 LEU A O 1
ATOM 660 N N . CYS A 1 81 ? 13.286 8.298 44.078 1.00 71.94 81 CYS A N 1
ATOM 661 C CA . CYS A 1 81 ? 12.460 9.020 43.112 1.00 71.94 81 CYS A CA 1
ATOM 662 C C . CYS A 1 81 ? 13.313 9.661 42.008 1.00 71.94 81 CYS A C 1
ATOM 664 O O . CYS A 1 81 ? 13.012 9.463 40.830 1.00 71.94 81 CYS A O 1
ATOM 666 N N . GLU A 1 82 ? 14.406 10.353 42.352 1.00 70.94 82 GLU A N 1
ATOM 667 C CA . GLU A 1 82 ? 15.322 10.917 41.349 1.00 70.94 82 GLU A CA 1
ATOM 668 C C . GLU A 1 82 ? 15.943 9.835 40.458 1.00 70.94 82 GLU A C 1
ATOM 670 O O . GLU A 1 82 ? 15.980 9.983 39.235 1.00 70.94 82 GLU A O 1
ATOM 675 N N . PHE A 1 83 ? 16.376 8.716 41.043 1.00 70.00 83 PHE A N 1
ATOM 676 C CA . PHE A 1 83 ? 16.982 7.614 40.298 1.00 70.00 83 PHE A CA 1
ATOM 677 C C . PHE A 1 83 ? 15.989 6.938 39.340 1.00 70.00 83 PHE A C 1
ATOM 679 O O . PHE A 1 83 ? 16.343 6.607 38.206 1.00 70.00 83 PHE A O 1
ATOM 686 N N . THR A 1 84 ? 14.727 6.787 39.753 1.00 65.62 84 THR A N 1
ATOM 687 C CA . THR A 1 84 ? 13.659 6.221 38.912 1.00 65.62 84 THR A CA 1
ATOM 688 C C . THR A 1 84 ? 13.332 7.145 37.739 1.00 65.62 84 THR A C 1
ATOM 690 O O . THR A 1 84 ? 13.250 6.682 36.600 1.00 65.62 84 THR A O 1
ATOM 693 N N . VAL A 1 85 ? 13.227 8.456 37.987 1.00 66.38 85 VAL A N 1
ATOM 694 C CA . VAL A 1 85 ? 13.028 9.470 36.936 1.00 66.38 85 VAL A CA 1
ATOM 695 C C . VAL A 1 85 ? 14.218 9.493 35.971 1.00 66.38 85 VAL A C 1
ATOM 697 O O . VAL A 1 85 ? 14.020 9.520 34.756 1.00 66.38 85 VAL A O 1
ATOM 700 N N . TYR A 1 86 ? 15.449 9.402 36.483 1.00 68.25 86 TYR A N 1
ATOM 701 C CA . TYR A 1 86 ? 16.663 9.329 35.669 1.00 68.25 86 TYR A CA 1
ATOM 702 C C . TYR A 1 86 ? 16.699 8.080 34.777 1.00 68.25 86 TYR A C 1
ATOM 704 O O . TYR A 1 86 ? 17.008 8.193 33.591 1.00 68.25 86 TYR A O 1
ATOM 712 N N . ILE A 1 87 ? 16.359 6.894 35.299 1.00 64.19 87 ILE A N 1
ATOM 713 C CA . ILE A 1 87 ? 16.311 5.654 34.506 1.00 64.19 87 ILE A CA 1
ATOM 714 C C . ILE A 1 87 ? 15.238 5.735 33.424 1.00 64.19 87 ILE A C 1
ATOM 716 O O . ILE A 1 87 ? 15.514 5.381 32.276 1.00 64.19 87 ILE A O 1
ATOM 720 N N . PHE A 1 88 ? 14.035 6.197 33.774 1.00 58.22 88 PHE A N 1
ATOM 721 C CA . PHE A 1 88 ? 12.930 6.303 32.825 1.00 58.22 88 PHE A CA 1
ATOM 722 C C . PHE A 1 88 ? 13.300 7.259 31.688 1.00 58.22 88 PHE A C 1
ATOM 724 O O . PHE A 1 88 ? 13.225 6.895 30.518 1.00 58.22 88 PHE A O 1
ATOM 731 N N . PHE A 1 89 ? 13.857 8.422 32.032 1.00 59.12 89 PHE A N 1
ATOM 732 C CA . PHE A 1 89 ? 14.313 9.401 31.054 1.00 59.12 89 PHE A CA 1
ATOM 733 C C . PHE A 1 89 ? 15.495 8.895 30.220 1.00 59.12 89 PHE A C 1
ATOM 735 O O . PHE A 1 89 ? 15.502 9.079 29.011 1.00 59.12 89 PHE A O 1
ATOM 742 N N . ARG A 1 90 ? 16.478 8.205 30.811 1.00 54.81 90 ARG A N 1
ATOM 743 C CA . ARG A 1 90 ? 17.612 7.624 30.070 1.00 54.81 90 ARG A CA 1
ATOM 744 C C . ARG A 1 90 ? 17.166 6.525 29.103 1.00 54.81 90 ARG A C 1
ATOM 746 O O . ARG A 1 90 ? 17.753 6.383 28.032 1.00 54.81 90 ARG A O 1
ATOM 753 N N . ARG A 1 91 ? 16.148 5.742 29.470 1.00 53.91 91 ARG A N 1
ATOM 754 C CA . ARG A 1 91 ? 15.560 4.706 28.612 1.00 53.91 91 ARG A CA 1
ATOM 755 C C . ARG A 1 91 ? 14.772 5.326 27.462 1.00 53.91 91 ARG A C 1
ATOM 757 O O . ARG A 1 91 ? 14.928 4.879 26.331 1.00 53.91 91 ARG A O 1
ATOM 764 N N . GLU A 1 92 ? 14.007 6.378 27.741 1.00 50.81 92 GLU A N 1
ATOM 765 C CA . GLU A 1 92 ? 13.301 7.149 26.723 1.00 50.81 92 GLU A CA 1
ATOM 766 C C . GLU A 1 92 ? 14.311 7.797 25.768 1.00 50.81 92 GLU A C 1
ATOM 768 O O . GLU A 1 92 ? 14.286 7.508 24.578 1.00 50.81 92 GLU A O 1
ATOM 773 N N . VAL A 1 93 ? 15.265 8.587 26.283 1.00 49.38 93 VAL A N 1
ATOM 774 C CA . VAL A 1 93 ? 16.303 9.298 25.511 1.00 49.38 93 VAL A CA 1
ATOM 775 C C . VAL A 1 93 ? 17.135 8.355 24.650 1.00 49.38 93 VAL A C 1
ATOM 777 O O . VAL A 1 93 ? 17.416 8.723 23.522 1.00 49.38 93 VAL A O 1
ATOM 780 N N . ARG A 1 94 ? 17.450 7.130 25.093 1.00 46.31 94 ARG A N 1
ATOM 781 C CA . ARG A 1 94 ? 18.081 6.117 24.223 1.00 46.31 94 ARG A CA 1
ATOM 782 C C . ARG A 1 94 ? 17.199 5.694 23.047 1.00 46.31 94 ARG A C 1
ATOM 784 O O . ARG A 1 94 ? 17.709 5.481 21.953 1.00 46.31 94 ARG A O 1
ATOM 791 N N . GLY A 1 95 ? 15.885 5.594 23.253 1.00 41.75 95 GLY A N 1
ATOM 792 C CA . GLY A 1 95 ? 14.926 5.397 22.164 1.00 41.75 95 GLY A CA 1
ATOM 793 C C . GLY A 1 95 ? 14.960 6.554 21.161 1.00 41.75 95 GLY A C 1
ATOM 794 O O . GLY A 1 95 ? 14.958 6.320 19.955 1.00 41.75 95 GLY A O 1
ATOM 795 N N . TRP A 1 96 ? 15.098 7.793 21.646 1.00 40.44 96 TRP A N 1
ATOM 796 C CA . TRP A 1 96 ? 15.210 8.990 20.804 1.00 40.44 96 TRP A CA 1
ATOM 797 C C . TRP A 1 96 ? 16.594 9.176 20.168 1.00 40.44 96 TRP A C 1
ATOM 799 O O . TRP A 1 96 ? 16.644 9.689 19.061 1.00 40.44 96 TRP A O 1
ATOM 809 N N . GLU A 1 97 ? 17.688 8.752 20.806 1.00 39.06 97 GLU A N 1
ATOM 810 C CA . GLU A 1 97 ? 19.035 8.699 20.216 1.00 39.06 97 GLU A CA 1
ATOM 811 C C . GLU A 1 97 ? 19.070 7.680 19.078 1.00 39.06 97 GLU A C 1
ATOM 813 O O . GLU A 1 97 ? 19.567 8.014 18.017 1.00 39.06 97 GLU A O 1
ATOM 818 N N . SER A 1 98 ? 18.414 6.518 19.205 1.00 41.38 98 SER A N 1
ATOM 819 C CA . SER A 1 98 ? 18.294 5.571 18.080 1.00 41.38 98 SER A CA 1
ATOM 820 C C . SER A 1 98 ? 17.474 6.129 16.904 1.00 41.38 98 SER A C 1
ATOM 822 O O . SER A 1 98 ? 17.805 5.900 15.746 1.00 41.38 98 SER A O 1
ATOM 824 N N . LEU A 1 99 ? 16.434 6.922 17.193 1.00 33.34 99 LEU A N 1
ATOM 825 C CA . LEU A 1 99 ? 15.614 7.616 16.191 1.00 33.34 99 LEU A CA 1
ATOM 826 C C . LEU A 1 99 ? 16.325 8.837 15.594 1.00 33.34 99 LEU A C 1
ATOM 828 O O . LE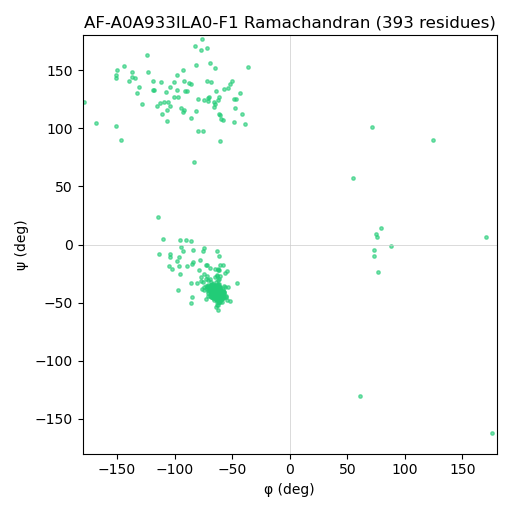U A 1 99 ? 16.096 9.170 14.435 1.00 33.34 99 LEU A O 1
ATOM 832 N N . ALA A 1 100 ? 17.167 9.515 16.375 1.00 35.25 100 ALA A N 1
ATOM 833 C CA . ALA A 1 100 ? 17.986 10.631 15.935 1.00 35.25 100 ALA A CA 1
ATOM 834 C C . ALA A 1 100 ? 19.188 10.140 15.127 1.00 35.25 100 ALA A C 1
ATOM 836 O O . ALA A 1 100 ? 19.461 10.751 14.113 1.00 35.25 100 ALA A O 1
ATOM 837 N N . ASP A 1 101 ? 19.830 9.029 15.484 1.00 35.97 101 ASP A N 1
ATOM 838 C CA . ASP A 1 101 ? 20.893 8.384 14.701 1.00 35.97 101 ASP A CA 1
ATOM 839 C C . ASP A 1 101 ? 20.344 7.789 13.394 1.00 35.97 101 ASP A C 1
ATOM 841 O O . ASP A 1 101 ? 20.997 7.881 12.360 1.00 35.97 101 ASP A O 1
ATOM 845 N N . PHE A 1 102 ? 19.106 7.276 13.391 1.00 32.94 102 PHE A N 1
ATOM 846 C CA . PHE A 1 102 ? 18.393 6.876 12.168 1.00 32.94 102 PHE A CA 1
ATOM 847 C C . PHE A 1 102 ? 17.978 8.071 11.287 1.00 32.94 102 PHE A C 1
ATOM 849 O O . PHE A 1 102 ? 17.880 7.946 10.072 1.00 32.94 102 PHE A O 1
ATOM 856 N N . ALA A 1 103 ? 17.713 9.241 11.880 1.00 33.78 103 ALA A N 1
ATOM 857 C CA . ALA A 1 103 ? 17.284 10.445 11.158 1.00 33.78 103 ALA A CA 1
ATOM 858 C C . ALA A 1 103 ? 18.430 11.423 10.818 1.00 33.78 103 ALA A C 1
ATOM 860 O O . ALA A 1 103 ? 18.249 12.307 9.981 1.00 33.78 103 ALA A O 1
ATOM 861 N N . LEU A 1 104 ? 19.574 11.299 11.497 1.00 37.81 104 LEU A N 1
ATOM 862 C CA . LEU A 1 104 ? 20.819 12.056 11.321 1.00 37.81 104 LEU A CA 1
ATOM 863 C C . LEU A 1 104 ? 21.930 11.186 10.737 1.00 37.81 104 LEU A C 1
ATOM 865 O O . LEU A 1 104 ? 23.049 11.684 10.592 1.00 37.81 104 LEU A O 1
ATOM 869 N N . SER A 1 105 ? 21.640 9.929 10.377 1.00 26.83 105 SER A N 1
ATOM 870 C CA . SER A 1 105 ? 22.470 9.204 9.425 1.00 26.83 105 SER A CA 1
ATOM 871 C C . SER A 1 105 ? 22.698 10.166 8.260 1.00 26.83 105 SER A C 1
ATOM 873 O O . SER A 1 105 ? 21.704 10.643 7.692 1.00 26.83 105 SER A O 1
ATOM 875 N N . PRO A 1 106 ? 23.951 10.565 7.974 1.00 30.58 106 PRO A N 1
ATOM 876 C CA . PRO A 1 106 ? 24.212 11.481 6.878 1.00 30.58 106 PRO A CA 1
ATOM 877 C C . PRO A 1 106 ? 23.507 10.932 5.637 1.00 30.58 106 PRO A C 1
ATOM 879 O O . PRO A 1 106 ? 23.474 9.712 5.451 1.00 30.58 106 PRO A O 1
ATOM 882 N N . GLU A 1 107 ? 22.913 11.812 4.816 1.00 39.34 107 GLU A N 1
ATOM 883 C CA . GLU A 1 107 ? 22.566 11.409 3.449 1.00 39.34 107 GLU A CA 1
ATOM 884 C C . GLU A 1 107 ? 23.766 10.625 2.912 1.00 39.34 107 GLU A C 1
ATOM 886 O O . GLU A 1 107 ? 24.895 11.094 3.122 1.00 39.34 107 GLU A O 1
ATOM 891 N N . PRO A 1 108 ? 23.547 9.426 2.337 1.00 32.41 108 PRO A N 1
ATOM 892 C CA . PRO A 1 108 ? 24.637 8.547 1.954 1.00 32.41 108 PRO A CA 1
ATOM 893 C C . PRO A 1 108 ? 25.647 9.380 1.177 1.00 32.41 108 PRO A C 1
ATOM 895 O O . PRO A 1 108 ? 25.269 10.120 0.261 1.00 32.41 108 PRO A O 1
ATOM 898 N N . ASP A 1 109 ? 26.896 9.353 1.644 1.00 32.69 109 ASP A N 1
ATOM 899 C CA . ASP A 1 109 ? 27.984 10.116 1.051 1.00 32.69 109 ASP A CA 1
ATOM 900 C C . ASP A 1 109 ? 27.918 9.918 -0.473 1.00 32.69 109 ASP A C 1
ATOM 902 O O . ASP A 1 109 ? 27.888 8.779 -0.930 1.00 32.69 109 ASP A O 1
ATOM 906 N N . PRO A 1 110 ? 27.856 10.983 -1.293 1.00 40.06 110 PRO A N 1
ATOM 907 C CA . PRO A 1 110 ? 27.770 10.839 -2.744 1.00 40.06 110 PRO A CA 1
ATOM 908 C C . PRO A 1 110 ? 29.009 10.164 -3.364 1.00 40.06 110 PRO A C 1
ATOM 910 O O . PRO A 1 110 ? 29.021 9.938 -4.575 1.00 40.06 110 PRO A O 1
ATOM 913 N N . SER A 1 111 ? 30.048 9.891 -2.565 1.00 35.19 111 SER A N 1
ATOM 914 C CA . SER A 1 111 ? 31.216 9.071 -2.894 1.00 35.19 111 SER A CA 1
ATOM 915 C C . SER A 1 111 ? 31.221 7.669 -2.263 1.00 35.19 111 SER A C 1
ATOM 917 O O . SER A 1 111 ? 32.046 6.846 -2.655 1.00 35.19 111 SER A O 1
ATOM 919 N N . VAL A 1 112 ? 30.283 7.366 -1.360 1.00 31.44 112 VAL A N 1
ATOM 920 C CA . VAL A 1 112 ? 29.968 5.998 -0.935 1.00 31.44 112 VAL A CA 1
ATOM 921 C C . VAL A 1 112 ? 28.955 5.452 -1.934 1.00 31.44 112 VAL A C 1
ATOM 923 O O . VAL A 1 112 ? 27.810 5.903 -2.005 1.00 31.44 112 VAL A O 1
ATOM 926 N N . GLU A 1 113 ? 29.401 4.509 -2.766 1.00 34.97 113 GLU A N 1
ATOM 927 C CA . GLU A 1 113 ? 28.479 3.736 -3.593 1.00 34.97 113 GLU A CA 1
ATOM 928 C C . GLU A 1 113 ? 27.403 3.123 -2.688 1.00 34.97 113 GLU A C 1
ATOM 930 O O . GLU A 1 113 ? 27.732 2.640 -1.605 1.00 34.97 113 GLU A O 1
ATOM 935 N N . PRO A 1 114 ? 26.121 3.190 -3.077 1.00 35.97 114 PRO A N 1
ATOM 936 C CA . PRO A 1 114 ? 25.028 2.727 -2.236 1.00 35.97 114 PRO A CA 1
ATOM 937 C C . PRO A 1 114 ? 25.228 1.245 -1.896 1.00 35.97 114 PRO A C 1
ATOM 939 O O . PRO A 1 114 ? 25.075 0.383 -2.762 1.00 35.97 114 PRO A O 1
ATOM 942 N N . GLU A 1 115 ? 25.599 0.990 -0.638 1.00 31.44 115 GLU A N 1
ATOM 943 C CA . GLU A 1 115 ? 25.884 -0.334 -0.089 1.00 31.44 115 GLU A CA 1
ATOM 944 C C . GLU A 1 115 ? 24.611 -1.189 -0.199 1.00 31.44 115 GLU A C 1
ATOM 946 O O . GLU A 1 115 ? 23.577 -0.896 0.404 1.00 31.44 115 GLU A O 1
ATOM 951 N N . ASP A 1 116 ? 24.697 -2.186 -1.082 1.00 33.62 116 ASP A N 1
ATOM 952 C CA . ASP A 1 116 ? 23.686 -3.170 -1.464 1.00 33.62 116 ASP A CA 1
ATOM 953 C C . ASP A 1 116 ? 22.327 -2.624 -1.944 1.00 33.62 116 ASP A C 1
ATOM 955 O O . ASP A 1 116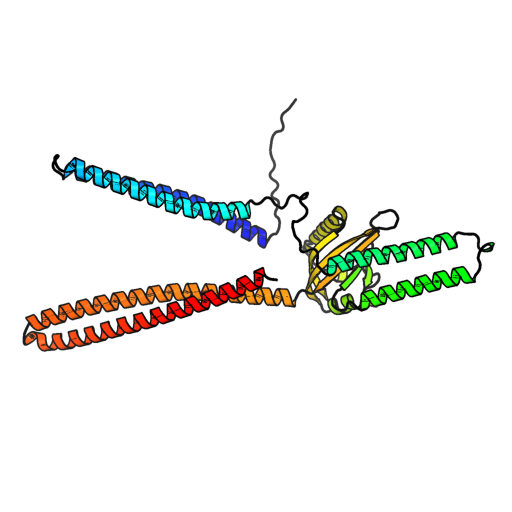 ? 21.248 -3.064 -1.532 1.00 33.62 116 ASP A O 1
ATOM 959 N N . ILE A 1 117 ? 22.347 -1.788 -2.994 1.00 37.69 117 ILE A N 1
ATOM 960 C CA . ILE A 1 117 ? 21.316 -1.957 -4.034 1.00 37.69 117 ILE A CA 1
ATOM 961 C C . ILE A 1 117 ? 21.524 -3.372 -4.542 1.00 37.69 117 ILE A C 1
ATOM 963 O O . ILE A 1 117 ? 22.520 -3.583 -5.223 1.00 37.69 117 ILE A O 1
ATOM 967 N N . ARG A 1 118 ? 20.631 -4.324 -4.227 1.00 35.44 118 ARG A N 1
ATOM 968 C CA . ARG A 1 118 ? 20.651 -5.661 -4.843 1.00 35.44 118 ARG A CA 1
ATOM 969 C C . ARG A 1 118 ? 21.005 -5.505 -6.324 1.00 35.44 118 ARG A C 1
ATOM 971 O O . ARG A 1 118 ? 20.180 -5.054 -7.128 1.00 35.44 118 ARG A O 1
ATOM 978 N N . GLU A 1 119 ? 22.252 -5.830 -6.651 1.00 35.97 119 GLU A N 1
ATOM 979 C CA . GLU A 1 119 ? 22.791 -5.913 -7.995 1.00 35.97 119 GLU A CA 1
ATOM 980 C C . GLU A 1 119 ? 21.965 -6.979 -8.707 1.00 35.97 119 GLU A C 1
ATOM 982 O O . GLU A 1 119 ? 22.211 -8.177 -8.599 1.00 35.97 119 GLU A O 1
ATOM 987 N N . GLY A 1 120 ? 20.862 -6.565 -9.326 1.00 38.16 120 GLY A N 1
ATOM 988 C CA . GLY A 1 120 ? 19.883 -7.549 -9.766 1.00 38.16 120 GLY A CA 1
ATOM 989 C C . GLY A 1 120 ? 18.553 -7.017 -10.262 1.00 38.16 120 GLY A C 1
ATOM 990 O O . GLY A 1 120 ? 17.678 -7.830 -10.558 1.00 38.16 120 GLY A O 1
ATOM 991 N N . SER A 1 121 ? 18.349 -5.701 -10.417 1.00 51.94 121 SER A N 1
ATOM 992 C CA . SER A 1 121 ? 17.187 -5.293 -11.204 1.00 51.94 121 SER A CA 1
ATOM 993 C C . SER A 1 121 ? 17.436 -5.767 -12.635 1.00 51.94 121 SER A C 1
ATOM 995 O O . SER A 1 121 ? 18.410 -5.390 -13.286 1.00 51.94 121 SER A O 1
ATOM 997 N N . LEU A 1 122 ? 16.571 -6.645 -13.129 1.00 57.19 122 LEU A N 1
ATOM 998 C CA . LEU A 1 122 ? 16.589 -7.118 -14.511 1.00 57.19 122 LEU A CA 1
ATOM 999 C C . LEU A 1 122 ? 16.762 -5.944 -15.497 1.00 57.19 122 LEU A C 1
ATOM 1001 O O . LEU A 1 122 ? 17.460 -6.066 -16.492 1.00 57.19 122 LEU A O 1
ATOM 1005 N N . GLN A 1 123 ? 16.215 -4.768 -15.170 1.00 57.97 123 GLN A N 1
ATOM 1006 C CA . GLN A 1 123 ? 16.372 -3.518 -15.922 1.00 57.97 123 GLN A CA 1
ATOM 1007 C C . GLN A 1 123 ? 17.830 -3.042 -16.030 1.00 57.97 123 GLN A C 1
ATOM 1009 O O . GLN A 1 123 ? 18.222 -2.538 -17.080 1.00 57.97 123 GLN A O 1
ATOM 1014 N N . HIS A 1 124 ? 18.644 -3.217 -14.985 1.00 60.81 124 HIS A N 1
ATOM 1015 C CA . HIS A 1 124 ? 20.077 -2.935 -15.023 1.00 60.81 124 HIS A CA 1
ATOM 1016 C C . HIS A 1 124 ? 20.784 -3.854 -16.020 1.00 60.81 124 HIS A C 1
ATOM 1018 O O . HIS A 1 124 ? 21.443 -3.365 -16.934 1.00 60.81 124 HIS A O 1
ATOM 1024 N N . GLN A 1 125 ? 20.605 -5.169 -15.874 1.00 60.12 125 GLN A N 1
ATOM 1025 C CA . GLN A 1 125 ? 21.234 -6.158 -16.755 1.00 60.12 125 GLN A CA 1
ATOM 1026 C C . GLN A 1 125 ? 20.766 -5.990 -18.208 1.00 60.12 125 GLN A C 1
ATOM 1028 O O . GLN A 1 125 ? 21.546 -6.143 -19.146 1.00 60.12 125 GLN A O 1
ATOM 1033 N N . LEU A 1 126 ? 19.496 -5.625 -18.406 1.00 63.81 126 LEU A N 1
ATOM 1034 C CA . LEU A 1 126 ? 18.939 -5.301 -19.716 1.00 63.81 126 LEU A CA 1
ATOM 1035 C C . LEU A 1 126 ? 19.560 -4.028 -20.304 1.00 63.81 126 LEU A C 1
ATOM 1037 O O . LEU A 1 126 ? 19.838 -4.010 -21.499 1.00 63.81 126 LEU A O 1
ATOM 1041 N N . ALA A 1 127 ? 19.817 -2.994 -19.497 1.00 63.69 127 ALA A N 1
ATOM 1042 C CA . ALA A 1 127 ? 20.478 -1.773 -19.959 1.00 63.69 127 ALA A CA 1
ATOM 1043 C C . ALA A 1 127 ? 21.925 -2.031 -20.401 1.00 63.69 127 ALA A C 1
ATOM 1045 O O . ALA A 1 127 ? 22.335 -1.541 -21.450 1.00 63.69 127 ALA A O 1
ATOM 1046 N N . GLU A 1 128 ? 22.689 -2.820 -19.643 1.00 65.56 128 GLU A N 1
ATOM 1047 C CA . GLU A 1 128 ? 24.067 -3.167 -20.015 1.00 65.56 128 GLU A CA 1
ATOM 1048 C C . GLU A 1 128 ? 24.123 -4.023 -21.280 1.00 65.56 128 GLU A C 1
ATOM 1050 O O . GLU A 1 128 ? 24.877 -3.720 -22.205 1.00 65.56 128 GLU A O 1
ATOM 1055 N N . ARG A 1 129 ? 23.271 -5.054 -21.370 1.00 68.19 129 ARG A N 1
ATOM 1056 C CA . ARG A 1 129 ? 23.161 -5.881 -22.580 1.00 68.19 129 ARG A CA 1
ATOM 1057 C C . ARG A 1 129 ? 22.722 -5.057 -23.789 1.00 68.19 129 ARG A C 1
ATOM 1059 O O . ARG A 1 129 ? 23.227 -5.280 -24.884 1.00 68.19 129 ARG A O 1
ATOM 1066 N N . PHE A 1 130 ? 21.820 -4.092 -23.599 1.00 67.00 130 PHE A N 1
ATOM 1067 C CA . PHE A 1 130 ? 21.414 -3.163 -24.652 1.00 67.00 130 PHE A CA 1
ATOM 1068 C C . PHE A 1 130 ? 22.599 -2.328 -25.146 1.00 67.00 130 PHE A C 1
ATOM 1070 O O . PHE A 1 130 ? 22.824 -2.260 -26.351 1.00 67.00 130 PHE A O 1
ATOM 1077 N N . LEU A 1 131 ? 23.369 -1.727 -24.233 1.00 66.62 131 LEU A N 1
ATOM 1078 C CA . LEU A 1 131 ? 24.544 -0.921 -24.580 1.00 66.62 131 LEU A CA 1
ATOM 1079 C C . LEU A 1 131 ? 25.600 -1.740 -25.330 1.00 66.62 131 LEU A C 1
ATOM 1081 O O . LEU A 1 131 ? 26.157 -1.255 -26.312 1.00 66.62 131 LEU A O 1
ATOM 1085 N N . ALA A 1 132 ? 25.838 -2.986 -24.911 1.00 66.12 132 ALA A N 1
ATOM 1086 C CA . ALA A 1 132 ? 26.778 -3.882 -25.580 1.00 66.12 132 ALA A CA 1
ATOM 1087 C C . ALA A 1 132 ? 26.365 -4.176 -27.032 1.00 66.12 132 ALA A C 1
ATOM 1089 O O . ALA A 1 132 ? 27.185 -4.077 -27.944 1.00 66.12 132 ALA A O 1
ATOM 1090 N N . VAL A 1 133 ? 25.085 -4.486 -27.266 1.00 62.19 133 VAL A N 1
ATOM 1091 C CA . VAL A 1 133 ? 24.578 -4.764 -28.621 1.00 62.19 133 VAL A CA 1
ATOM 1092 C C . VAL A 1 133 ? 24.509 -3.497 -29.474 1.00 62.19 133 VAL A C 1
ATOM 1094 O O . VAL A 1 133 ? 24.803 -3.543 -30.666 1.00 62.19 133 VAL A O 1
ATOM 1097 N N . GLN A 1 134 ? 24.170 -2.350 -28.883 1.00 64.88 134 GLN A N 1
ATOM 1098 C CA . GLN A 1 134 ? 24.209 -1.079 -29.602 1.00 64.88 134 GLN A CA 1
ATOM 1099 C C . GLN A 1 134 ? 25.638 -0.737 -30.048 1.00 64.88 134 GLN A C 1
ATOM 1101 O O . GLN A 1 134 ? 25.834 -0.354 -31.197 1.00 64.88 134 GLN A O 1
ATOM 1106 N N . GLY A 1 135 ? 26.632 -0.943 -29.178 1.00 65.62 135 GLY A N 1
ATOM 1107 C CA . GLY A 1 135 ? 28.040 -0.737 -29.517 1.00 65.62 135 GLY A CA 1
ATOM 1108 C C . GLY A 1 135 ? 28.496 -1.593 -30.700 1.00 65.62 135 GLY A C 1
ATOM 1109 O O . GLY A 1 135 ? 29.177 -1.085 -31.586 1.00 65.62 135 GLY A O 1
ATOM 1110 N N . LEU A 1 136 ? 28.061 -2.857 -30.766 1.00 63.66 136 LEU A N 1
ATOM 1111 C CA . LEU A 1 136 ? 28.319 -3.729 -31.918 1.00 63.66 136 LEU A CA 1
ATOM 1112 C C . LEU A 1 136 ? 27.675 -3.180 -33.200 1.00 63.66 136 LEU A C 1
ATOM 1114 O O . LEU A 1 136 ? 28.343 -3.055 -34.224 1.00 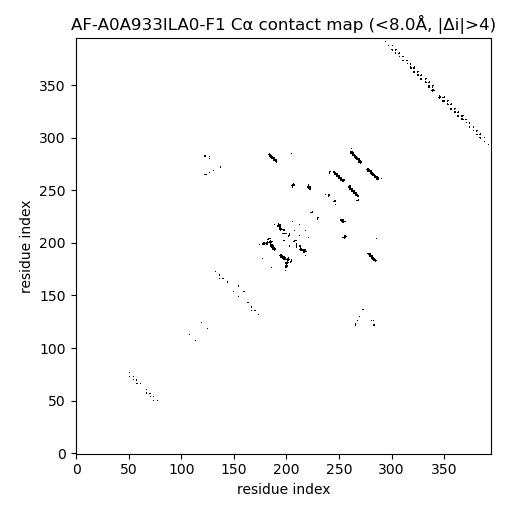63.66 136 LEU A O 1
ATOM 1118 N N . LEU A 1 137 ? 26.401 -2.781 -33.144 1.00 62.84 137 LEU A N 1
ATOM 1119 C CA . LEU A 1 137 ? 25.696 -2.211 -34.299 1.00 62.84 137 LEU A CA 1
ATOM 1120 C C . LEU A 1 137 ? 26.340 -0.916 -34.814 1.00 62.84 137 LEU A C 1
ATOM 1122 O O . LEU A 1 137 ? 26.360 -0.687 -36.028 1.00 62.84 137 LEU A O 1
ATOM 1126 N N . ASP A 1 138 ? 26.843 -0.069 -33.917 1.00 66.69 138 ASP A N 1
ATOM 1127 C CA . ASP A 1 138 ? 27.536 1.163 -34.290 1.00 66.69 138 ASP A CA 1
ATOM 1128 C C . ASP A 1 138 ? 28.907 0.867 -34.920 1.00 66.69 138 ASP A C 1
ATOM 1130 O O . ASP A 1 138 ? 29.192 1.433 -35.976 1.00 66.69 138 ASP A O 1
ATOM 1134 N N . GLN A 1 139 ? 29.664 -0.108 -34.396 1.00 65.50 139 GLN A N 1
ATOM 1135 C CA . GLN A 1 139 ? 30.915 -0.593 -35.005 1.00 65.50 139 GLN A CA 1
ATOM 1136 C C . GLN A 1 139 ? 30.709 -1.149 -36.421 1.00 65.50 139 GLN A C 1
ATOM 1138 O O . GLN A 1 139 ? 31.471 -0.839 -37.334 1.00 65.50 139 GLN A O 1
ATOM 1143 N N . TYR A 1 140 ? 29.657 -1.940 -36.649 1.00 62.19 140 TYR A N 1
ATOM 1144 C CA . TYR A 1 140 ? 29.346 -2.428 -37.997 1.00 62.19 140 TYR A CA 1
ATOM 1145 C C . TYR A 1 140 ? 28.953 -1.295 -38.945 1.00 62.19 140 TYR A C 1
ATOM 1147 O O . TYR A 1 140 ? 29.301 -1.304 -40.126 1.00 62.19 140 TYR A O 1
ATOM 1155 N N . LYS A 1 141 ? 28.235 -0.291 -38.440 1.00 65.00 141 LYS A N 1
ATOM 1156 C CA . LYS A 1 141 ? 27.825 0.875 -39.225 1.00 65.00 141 LYS A CA 1
ATOM 1157 C C . LYS A 1 141 ? 29.007 1.783 -39.566 1.00 65.00 141 LYS A C 1
ATOM 1159 O O . LYS A 1 141 ? 29.016 2.360 -40.656 1.00 65.00 141 LYS A O 1
ATOM 1164 N N . SER A 1 142 ? 29.968 1.954 -38.661 1.00 64.94 142 SER A N 1
ATOM 1165 C CA . SER A 1 142 ? 31.197 2.705 -38.923 1.00 64.94 142 SER A CA 1
ATOM 1166 C C . SER A 1 142 ? 32.106 1.941 -39.880 1.00 64.94 142 SER A C 1
ATOM 1168 O O . SER A 1 142 ? 32.506 2.532 -40.881 1.00 64.94 142 SER A O 1
ATOM 1170 N N . ALA A 1 143 ? 32.289 0.630 -39.691 1.00 64.62 143 ALA A N 1
ATOM 1171 C CA . ALA A 1 143 ? 32.993 -0.238 -40.637 1.00 64.62 143 ALA A CA 1
ATOM 1172 C C . ALA A 1 143 ? 32.387 -0.153 -42.050 1.00 64.62 143 ALA A C 1
ATOM 1174 O O . ALA A 1 143 ? 33.100 0.131 -43.009 1.00 64.62 143 ALA A O 1
ATOM 1175 N N . ALA A 1 144 ? 31.059 -0.252 -42.180 1.00 59.69 144 ALA A N 1
ATOM 1176 C CA . ALA A 1 144 ? 30.372 -0.107 -43.465 1.00 59.69 144 ALA A CA 1
ATOM 1177 C C . ALA A 1 144 ? 30.548 1.292 -44.095 1.00 59.69 144 ALA A C 1
ATOM 1179 O O . ALA A 1 144 ? 30.626 1.422 -45.317 1.00 59.69 144 ALA A O 1
ATOM 1180 N N . ARG A 1 145 ? 30.625 2.360 -43.284 1.00 62.59 145 ARG A N 1
ATOM 1181 C CA . ARG A 1 145 ? 30.869 3.738 -43.758 1.00 62.59 145 ARG A CA 1
ATOM 1182 C C . ARG A 1 145 ? 32.315 3.976 -44.177 1.00 62.59 145 ARG A C 1
ATOM 1184 O O . ARG A 1 145 ? 32.540 4.721 -45.128 1.00 62.59 145 ARG A O 1
ATOM 1191 N N . GLU A 1 146 ? 33.282 3.422 -43.453 1.00 61.66 146 GLU A N 1
ATOM 1192 C CA . GLU A 1 146 ? 34.700 3.498 -43.810 1.00 61.66 146 GLU A CA 1
ATOM 1193 C C . GLU A 1 146 ? 34.984 2.698 -45.078 1.00 61.66 146 GLU A C 1
ATOM 1195 O O . GLU A 1 146 ? 35.640 3.207 -45.985 1.00 61.66 146 GLU A O 1
ATOM 1200 N N . GLU A 1 147 ? 34.379 1.519 -45.206 1.00 56.09 147 GLU A N 1
ATOM 1201 C CA . GLU A 1 147 ? 34.444 0.715 -46.422 1.00 56.09 147 GLU A CA 1
ATOM 1202 C C . GLU A 1 147 ? 33.824 1.442 -47.628 1.00 56.09 147 GLU A C 1
ATOM 1204 O O . GLU A 1 147 ? 34.339 1.379 -48.741 1.00 56.09 147 GLU A O 1
ATOM 1209 N N . GLN A 1 148 ? 32.766 2.230 -47.411 1.00 56.22 148 GLN A N 1
ATOM 1210 C CA . GLN A 1 148 ? 32.135 3.052 -48.450 1.00 56.22 148 GLN A CA 1
ATOM 1211 C C . GLN A 1 148 ? 32.975 4.277 -48.878 1.00 56.22 148 GLN A C 1
ATOM 1213 O O . GLN A 1 148 ? 32.710 4.850 -49.936 1.00 56.22 148 GLN A O 1
ATOM 1218 N N . LYS A 1 149 ? 33.973 4.700 -48.083 1.00 59.66 149 LYS A N 1
ATOM 1219 C CA . LYS A 1 149 ? 34.905 5.796 -48.428 1.00 59.66 149 LYS A CA 1
ATOM 1220 C C . LYS A 1 149 ? 36.093 5.337 -49.282 1.00 59.66 149 LYS A C 1
ATOM 1222 O O . LYS A 1 149 ? 36.756 6.188 -49.876 1.00 59.66 149 LYS A O 1
ATOM 1227 N N . LEU A 1 150 ? 36.376 4.035 -49.344 1.00 54.53 150 LEU A N 1
ATOM 1228 C CA . LEU A 1 150 ? 37.364 3.467 -50.264 1.00 54.53 150 LEU A CA 1
ATOM 1229 C C . LEU A 1 150 ? 36.852 3.593 -51.714 1.00 54.53 150 LEU A C 1
ATOM 1231 O O . LEU A 1 150 ? 35.660 3.450 -51.979 1.00 54.53 150 LEU A O 1
ATOM 1235 N N . LEU A 1 151 ? 37.745 3.933 -52.654 1.00 48.94 151 LEU A N 1
ATOM 1236 C CA . LEU A 1 151 ? 37.411 4.172 -54.068 1.00 48.94 151 LEU A CA 1
ATOM 1237 C C . LEU A 1 151 ? 36.613 2.989 -54.667 1.00 48.94 151 LEU A C 1
ATOM 1239 O O . LEU A 1 151 ? 36.990 1.838 -54.444 1.00 48.94 151 LEU A O 1
ATOM 1243 N N . PRO A 1 152 ? 35.567 3.242 -55.480 1.00 53.84 152 PRO A N 1
ATOM 1244 C CA . PRO A 1 152 ? 34.679 2.198 -56.007 1.00 53.84 152 PRO A CA 1
ATOM 1245 C C . PRO A 1 152 ? 35.370 1.134 -56.881 1.00 53.84 152 PRO A C 1
ATOM 1247 O O . PRO A 1 152 ? 34.806 0.060 -57.055 1.00 53.84 152 PRO A O 1
ATOM 1250 N N . ASP A 1 153 ? 36.580 1.401 -57.386 1.00 53.31 153 ASP A N 1
ATOM 1251 C CA . ASP A 1 153 ? 37.367 0.484 -58.231 1.00 53.31 153 ASP A CA 1
ATOM 1252 C C . ASP A 1 153 ? 38.087 -0.642 -57.463 1.00 53.31 153 ASP A C 1
ATOM 1254 O O . ASP A 1 153 ? 38.553 -1.596 -58.079 1.00 53.31 153 ASP A O 1
ATOM 1258 N N . VAL A 1 154 ? 38.185 -0.564 -56.130 1.00 54.81 154 VAL A N 1
ATOM 1259 C CA . VAL A 1 154 ? 38.824 -1.611 -55.294 1.00 54.81 154 VAL A CA 1
ATOM 1260 C C . VAL A 1 154 ? 37.788 -2.613 -54.758 1.00 54.81 154 VAL A C 1
ATOM 1262 O O . VAL A 1 154 ? 38.124 -3.568 -54.065 1.00 54.81 154 VAL A O 1
ATOM 1265 N N . ARG A 1 155 ? 36.503 -2.398 -55.055 1.00 55.78 155 ARG A N 1
ATOM 1266 C CA . ARG A 1 155 ? 35.396 -3.073 -54.380 1.00 55.78 155 ARG A CA 1
ATOM 1267 C C . ARG A 1 155 ? 34.982 -4.347 -55.108 1.00 55.78 155 ARG A C 1
ATOM 1269 O O . ARG A 1 155 ? 34.434 -4.281 -56.208 1.00 55.78 155 ARG A O 1
ATOM 1276 N N . ASP A 1 156 ? 35.144 -5.495 -54.458 1.00 62.25 156 ASP A N 1
ATOM 1277 C CA . ASP A 1 156 ? 34.394 -6.682 -54.853 1.00 62.25 156 ASP A CA 1
ATOM 1278 C C . ASP A 1 156 ? 32.921 -6.471 -54.453 1.00 62.25 156 ASP A C 1
ATOM 1280 O O . ASP A 1 156 ? 32.606 -6.159 -53.301 1.00 62.25 156 ASP A O 1
ATOM 1284 N N . LYS A 1 157 ? 31.987 -6.559 -55.410 1.00 58.84 157 LYS A N 1
ATOM 1285 C CA . LYS A 1 157 ? 30.550 -6.329 -55.140 1.00 58.84 157 LYS A CA 1
ATOM 1286 C C . LYS A 1 157 ? 29.998 -7.322 -54.111 1.00 58.84 157 LYS A C 1
ATOM 1288 O O . LYS A 1 157 ? 29.052 -6.987 -53.400 1.00 58.84 157 LYS A O 1
ATOM 1293 N N . ALA A 1 158 ? 30.597 -8.511 -54.029 1.00 59.16 158 ALA A N 1
ATOM 1294 C CA . ALA A 1 158 ? 30.204 -9.563 -53.103 1.00 59.16 158 ALA A CA 1
ATOM 1295 C C . ALA A 1 158 ? 30.408 -9.161 -51.630 1.00 59.16 158 ALA A C 1
ATOM 1297 O O . ALA A 1 158 ? 29.494 -9.349 -50.826 1.00 59.16 158 ALA A O 1
ATOM 1298 N N . ASP A 1 159 ? 31.539 -8.534 -51.294 1.00 67.50 159 ASP A N 1
ATOM 1299 C CA . ASP A 1 159 ? 31.882 -8.178 -49.909 1.00 67.50 159 ASP A CA 1
ATOM 1300 C C . ASP A 1 159 ? 30.966 -7.073 -49.360 1.00 67.50 159 ASP A C 1
ATOM 1302 O O . ASP A 1 159 ? 30.426 -7.183 -48.257 1.00 67.50 159 ASP A O 1
ATOM 1306 N N . SER A 1 160 ? 30.662 -6.063 -50.183 1.00 67.25 160 SER A N 1
ATOM 1307 C CA . SER A 1 160 ? 29.723 -4.996 -49.814 1.00 67.25 160 SER A CA 1
ATOM 1308 C C . SER A 1 160 ? 28.296 -5.496 -49.599 1.00 67.25 160 SER A C 1
ATOM 1310 O O . SER A 1 160 ? 27.593 -4.987 -48.723 1.00 67.25 160 SER A O 1
ATOM 1312 N N . GLU A 1 161 ? 27.814 -6.405 -50.448 1.00 74.88 161 GLU A N 1
ATOM 1313 C CA . GLU A 1 161 ? 26.466 -6.959 -50.309 1.00 74.88 161 GLU A CA 1
ATOM 1314 C C . GLU A 1 161 ? 26.375 -7.884 -49.093 1.00 74.88 161 GLU A C 1
ATOM 1316 O O . GLU A 1 161 ? 25.345 -7.919 -48.415 1.00 74.88 161 GLU A O 1
ATOM 1321 N N . GLN A 1 162 ? 27.449 -8.618 -48.794 1.00 76.69 162 GLN A N 1
ATOM 1322 C CA . GLN A 1 162 ? 27.527 -9.506 -47.644 1.00 76.69 162 GLN A CA 1
ATOM 1323 C C . GLN A 1 162 ? 27.548 -8.730 -46.323 1.00 76.69 162 GLN A C 1
ATOM 1325 O O . GLN A 1 162 ? 26.773 -9.069 -45.425 1.00 76.69 162 GLN A O 1
ATOM 1330 N N . LEU A 1 163 ? 28.339 -7.658 -46.218 1.00 71.44 163 LEU A N 1
ATOM 1331 C CA . LEU A 1 163 ? 28.368 -6.814 -45.021 1.00 71.44 163 LEU A CA 1
ATOM 1332 C C . LEU A 1 163 ? 27.017 -6.121 -44.778 1.00 71.44 163 LEU A C 1
ATOM 1334 O O . LEU A 1 163 ? 26.518 -6.096 -43.653 1.00 71.44 163 LEU A O 1
ATOM 1338 N N . GLN A 1 164 ? 26.372 -5.625 -45.839 1.00 74.75 164 GLN A N 1
ATOM 1339 C CA . GLN A 1 164 ? 25.046 -5.010 -45.743 1.00 74.75 164 GLN A CA 1
ATOM 1340 C C . GLN A 1 164 ? 23.985 -6.015 -45.260 1.00 74.75 164 GLN A C 1
ATOM 1342 O O . GLN A 1 164 ? 23.186 -5.700 -44.375 1.00 74.75 164 GLN A O 1
ATOM 1347 N N . LYS A 1 165 ? 24.003 -7.248 -45.789 1.00 79.56 165 LYS A N 1
ATOM 1348 C CA . LYS A 1 165 ? 23.118 -8.335 -45.336 1.00 79.56 165 LYS A CA 1
ATOM 1349 C C . LYS A 1 165 ? 23.369 -8.714 -43.877 1.00 79.56 165 LYS A C 1
ATOM 1351 O O . LYS A 1 165 ? 22.409 -8.963 -43.151 1.00 79.56 165 LYS A O 1
ATOM 1356 N N . GLN A 1 166 ? 24.629 -8.755 -43.441 1.00 73.56 166 GLN A N 1
ATOM 1357 C CA . GLN A 1 166 ? 24.981 -9.029 -42.044 1.00 73.56 166 GLN A CA 1
ATOM 1358 C C . GLN A 1 166 ? 24.457 -7.936 -41.108 1.00 73.56 166 GLN A C 1
ATOM 1360 O O . GLN A 1 166 ? 23.777 -8.253 -40.133 1.00 73.56 166 GLN A O 1
ATOM 1365 N N . TYR A 1 167 ? 24.664 -6.663 -41.456 1.00 74.50 167 TYR A N 1
ATOM 1366 C CA . TYR A 1 167 ? 24.135 -5.530 -40.695 1.00 74.50 167 TYR A CA 1
ATOM 1367 C C . TYR A 1 167 ? 22.603 -5.569 -40.578 1.00 74.50 167 TYR A C 1
ATOM 1369 O O . TYR A 1 167 ? 22.039 -5.365 -39.500 1.00 74.50 167 TYR A O 1
ATOM 1377 N N . GLU A 1 168 ? 21.902 -5.862 -41.676 1.00 77.25 168 GLU A N 1
ATOM 1378 C CA . GLU A 1 168 ? 20.442 -5.982 -41.674 1.00 77.25 168 GLU A CA 1
ATOM 1379 C C . GLU A 1 168 ? 19.954 -7.165 -40.830 1.00 77.25 168 GLU A C 1
ATOM 1381 O O . GLU A 1 168 ? 18.998 -7.013 -40.065 1.00 77.25 168 GLU A O 1
ATOM 1386 N N . ALA A 1 169 ? 20.622 -8.318 -40.914 1.00 77.38 169 ALA A N 1
ATOM 1387 C CA . ALA A 1 169 ? 20.292 -9.497 -40.118 1.00 77.38 169 ALA A CA 1
ATOM 1388 C C . ALA A 1 169 ? 20.483 -9.248 -38.612 1.00 77.38 169 ALA A C 1
ATOM 1390 O O . ALA A 1 169 ? 19.614 -9.604 -37.809 1.00 77.38 169 ALA A O 1
ATOM 1391 N N . GLU A 1 170 ? 21.578 -8.597 -38.222 1.00 74.62 170 GLU A N 1
ATOM 1392 C CA . GLU A 1 170 ? 21.873 -8.270 -36.826 1.00 74.62 170 GLU A CA 1
ATOM 1393 C C . GLU A 1 170 ? 20.906 -7.216 -36.274 1.00 74.62 170 GLU A C 1
ATOM 1395 O O . GLU A 1 170 ? 20.337 -7.387 -35.192 1.00 74.62 170 GLU A O 1
ATOM 1400 N N . LYS A 1 171 ? 20.590 -6.184 -37.068 1.00 76.50 171 LYS A N 1
ATOM 1401 C CA . LYS A 1 171 ? 19.556 -5.196 -36.730 1.00 76.50 171 LYS A CA 1
ATOM 1402 C C . LYS A 1 171 ? 18.185 -5.849 -36.523 1.00 76.50 171 LYS A C 1
ATOM 1404 O O . LYS A 1 171 ? 17.471 -5.493 -35.584 1.00 76.50 171 LYS A O 1
ATOM 1409 N N . GLN A 1 172 ? 17.802 -6.801 -37.376 1.00 78.44 172 GLN A N 1
ATOM 1410 C CA . GLN A 1 172 ? 16.544 -7.543 -37.232 1.00 78.44 172 GLN A CA 1
ATOM 1411 C C . GLN A 1 172 ? 16.542 -8.462 -36.007 1.00 78.44 172 GLN A C 1
ATOM 1413 O O . GLN A 1 172 ? 15.520 -8.595 -35.333 1.00 78.44 172 GLN A O 1
ATOM 1418 N N . LEU A 1 173 ? 17.665 -9.117 -35.704 1.00 79.62 173 LEU A N 1
ATOM 1419 C CA . LEU A 1 173 ? 17.808 -9.912 -34.486 1.00 79.62 173 LEU A CA 1
ATOM 1420 C C . LEU A 1 173 ? 17.632 -9.040 -33.239 1.00 79.62 173 LEU A C 1
ATOM 1422 O O . LEU A 1 173 ? 16.849 -9.394 -32.361 1.00 79.62 173 LEU A O 1
ATOM 1426 N N . PHE A 1 174 ? 18.280 -7.878 -33.201 1.00 74.00 174 PHE A N 1
ATOM 1427 C CA . PHE A 1 174 ? 18.164 -6.944 -32.088 1.00 74.00 174 PHE A CA 1
ATOM 1428 C C . PHE A 1 174 ? 16.725 -6.468 -31.864 1.00 74.00 174 PHE A C 1
ATOM 1430 O O . PHE A 1 174 ? 16.227 -6.528 -30.742 1.00 74.00 174 PHE A O 1
ATOM 1437 N N . GLN A 1 175 ? 16.017 -6.075 -32.928 1.00 76.69 175 GLN A N 1
ATOM 1438 C CA . GLN A 1 175 ? 14.608 -5.677 -32.825 1.00 76.69 175 GLN A CA 1
ATOM 1439 C C . GLN A 1 175 ? 13.730 -6.802 -32.264 1.00 76.69 175 GLN A C 1
ATOM 1441 O O . GLN A 1 175 ? 12.928 -6.559 -31.368 1.00 76.69 175 GLN A O 1
ATOM 1446 N N . ARG A 1 176 ? 13.941 -8.051 -32.699 1.00 80.38 176 ARG A N 1
ATOM 1447 C CA . ARG A 1 176 ? 13.214 -9.210 -32.151 1.00 80.38 176 ARG A CA 1
ATOM 1448 C C . ARG A 1 176 ? 13.486 -9.430 -30.664 1.00 80.38 176 ARG A C 1
ATOM 1450 O O . ARG A 1 176 ? 12.568 -9.788 -29.933 1.00 80.38 176 ARG A O 1
ATOM 1457 N N . ILE A 1 177 ? 14.719 -9.206 -30.209 1.00 80.44 177 ILE A N 1
ATOM 1458 C CA . ILE A 1 177 ? 15.063 -9.290 -28.783 1.00 80.44 177 ILE A CA 1
ATOM 1459 C C . ILE A 1 177 ? 14.300 -8.218 -27.999 1.00 80.44 177 ILE A C 1
ATOM 1461 O O . ILE A 1 177 ? 13.666 -8.540 -26.995 1.00 80.44 177 ILE A O 1
ATOM 1465 N N . LEU A 1 178 ? 14.293 -6.970 -28.475 1.00 79.75 178 LEU A N 1
ATOM 1466 C CA . LEU A 1 178 ? 13.539 -5.893 -27.826 1.00 79.75 178 LEU A CA 1
ATOM 1467 C C . LEU A 1 178 ? 12.034 -6.177 -27.801 1.00 79.75 178 LEU A C 1
ATOM 1469 O O . LEU A 1 178 ? 11.380 -5.926 -26.790 1.00 79.75 178 LEU A O 1
ATOM 1473 N N . ASP A 1 179 ? 11.489 -6.727 -28.882 1.00 80.56 179 ASP A N 1
ATOM 1474 C CA . ASP A 1 179 ? 10.060 -7.026 -29.004 1.00 80.56 179 ASP A CA 1
ATOM 1475 C C . ASP A 1 179 ? 9.629 -8.243 -28.178 1.00 80.56 179 ASP A C 1
ATOM 1477 O O . ASP A 1 179 ? 8.493 -8.297 -27.709 1.00 80.56 179 ASP A O 1
ATOM 1481 N N . SER A 1 180 ? 10.546 -9.176 -27.896 1.00 79.50 180 SER A N 1
ATOM 1482 C CA . SER A 1 180 ? 10.286 -10.279 -26.962 1.00 79.50 180 SER A CA 1
ATOM 1483 C C . SER A 1 180 ? 10.028 -9.797 -25.528 1.00 79.50 180 SER A C 1
ATOM 1485 O O . SER A 1 180 ? 9.310 -10.451 -24.769 1.00 79.50 180 SER A O 1
ATOM 1487 N N . ALA A 1 181 ? 10.559 -8.626 -25.158 1.00 79.81 181 ALA A N 1
ATOM 1488 C CA . ALA A 1 181 ? 10.343 -8.011 -23.856 1.00 79.81 181 ALA A CA 1
ATOM 1489 C C . ALA A 1 181 ? 9.017 -7.227 -23.824 1.00 79.81 181 ALA A C 1
ATOM 1491 O O . ALA A 1 181 ? 8.991 -5.999 -23.776 1.00 79.81 181 ALA A O 1
ATOM 1492 N N . SER A 1 182 ? 7.894 -7.945 -23.826 1.00 81.88 182 SER A N 1
ATOM 1493 C CA . SER A 1 182 ? 6.540 -7.366 -23.870 1.00 81.88 182 SER A CA 1
ATOM 1494 C C . SER A 1 182 ? 6.078 -6.691 -22.569 1.00 81.88 182 SER A C 1
ATOM 1496 O O . SER A 1 182 ? 5.133 -5.904 -22.600 1.00 81.88 182 SER A O 1
ATOM 1498 N N . LEU A 1 183 ? 6.740 -6.984 -21.441 1.00 79.69 183 LEU A N 1
ATOM 1499 C CA . LEU A 1 183 ? 6.454 -6.414 -20.113 1.00 79.69 183 LEU A CA 1
ATOM 1500 C C . LEU A 1 183 ? 7.225 -5.117 -19.819 1.00 79.69 183 LEU A C 1
ATOM 1502 O O . LEU A 1 183 ? 6.859 -4.378 -18.907 1.00 79.69 183 LEU A O 1
ATOM 1506 N N . TYR A 1 184 ? 8.299 -4.849 -20.566 1.00 87.38 184 TYR A N 1
ATOM 1507 C CA . TYR A 1 184 ? 9.172 -3.697 -20.355 1.00 87.38 184 TYR A CA 1
ATOM 1508 C C . TYR A 1 184 ? 9.149 -2.786 -21.578 1.00 87.38 184 TYR A C 1
ATOM 1510 O O . TYR A 1 184 ? 9.319 -3.238 -22.710 1.00 87.38 184 TYR A O 1
ATOM 1518 N N . SER A 1 185 ? 8.995 -1.484 -21.358 1.00 91.06 185 SER A N 1
ATOM 1519 C CA . SER A 1 185 ? 9.163 -0.503 -22.424 1.00 91.06 185 SER A CA 1
ATOM 1520 C C . SER A 1 185 ? 10.644 -0.235 -22.651 1.00 91.06 185 SER A C 1
ATOM 1522 O O . SER A 1 185 ? 11.331 0.170 -21.716 1.00 91.06 185 SER A O 1
ATOM 1524 N N . PHE A 1 186 ? 11.108 -0.389 -23.886 1.00 90.69 186 PHE A N 1
ATOM 1525 C CA . PHE A 1 186 ? 12.428 0.041 -24.336 1.00 90.69 186 PHE A CA 1
ATOM 1526 C C . PHE A 1 186 ? 12.259 1.210 -25.291 1.00 90.69 186 PHE A C 1
ATOM 1528 O O . PHE A 1 186 ? 11.728 1.059 -26.396 1.00 90.69 186 PHE A O 1
ATOM 1535 N N . ILE A 1 187 ? 12.709 2.381 -24.853 1.00 90.88 187 ILE A N 1
ATOM 1536 C CA . ILE A 1 187 ? 12.551 3.624 -25.597 1.00 90.88 187 ILE A CA 1
ATOM 1537 C C . ILE A 1 187 ? 13.913 4.285 -25.697 1.00 90.88 187 ILE A C 1
ATOM 1539 O O . ILE A 1 187 ? 14.518 4.614 -24.682 1.00 90.88 187 ILE A O 1
ATOM 1543 N N . THR A 1 188 ? 14.390 4.521 -26.915 1.00 89.56 188 THR A N 1
ATOM 1544 C CA . THR A 1 188 ? 15.537 5.412 -27.109 1.00 89.56 188 THR A CA 1
ATOM 1545 C C . THR A 1 188 ? 15.059 6.794 -27.503 1.00 89.56 188 THR A C 1
ATOM 1547 O O . THR A 1 188 ? 14.049 6.951 -28.192 1.00 89.56 188 THR A O 1
ATOM 1550 N N . VAL A 1 189 ? 15.779 7.813 -27.055 1.00 88.94 189 VAL A N 1
ATOM 1551 C CA . VAL A 1 189 ? 15.474 9.215 -27.308 1.00 88.94 189 VAL A CA 1
ATOM 1552 C C . VAL A 1 189 ? 16.746 9.917 -27.761 1.00 88.94 189 VAL A C 1
ATOM 1554 O O . VAL A 1 189 ? 17.781 9.800 -27.113 1.00 88.94 189 VAL A O 1
ATOM 1557 N N . THR A 1 190 ? 16.686 10.664 -28.861 1.00 87.44 190 THR A N 1
ATOM 1558 C CA . THR A 1 190 ? 17.830 11.452 -29.341 1.00 87.44 190 THR A CA 1
ATOM 1559 C C . THR A 1 190 ? 18.089 12.669 -28.450 1.00 87.44 190 THR A C 1
ATOM 1561 O O . THR A 1 190 ? 17.230 13.084 -27.670 1.00 87.44 190 THR A O 1
ATOM 1564 N N . MET A 1 191 ? 19.227 13.345 -28.637 1.00 84.25 191 MET A N 1
ATOM 1565 C CA . MET A 1 191 ? 19.515 14.619 -27.950 1.00 84.25 191 MET A CA 1
ATOM 1566 C C . MET A 1 191 ? 18.479 15.732 -28.197 1.00 84.25 191 MET A C 1
ATOM 1568 O O . MET A 1 191 ? 18.412 16.690 -27.431 1.00 84.25 191 MET A O 1
ATOM 1572 N N . GLN A 1 192 ? 17.649 15.622 -29.240 1.00 79.75 192 GLN A N 1
ATOM 1573 C CA . GLN A 1 192 ? 16.545 16.551 -29.514 1.00 79.75 192 GLN A CA 1
ATOM 1574 C C . GLN A 1 192 ? 15.224 16.132 -28.844 1.00 79.75 192 GLN A C 1
ATOM 1576 O O . GLN A 1 192 ? 14.194 16.762 -29.077 1.00 79.75 192 GLN A O 1
ATOM 1581 N N . GLY A 1 193 ? 15.223 15.064 -28.043 1.00 83.44 193 GLY A N 1
ATOM 1582 C CA . GLY A 1 193 ? 14.032 14.569 -27.358 1.00 83.44 193 GLY A CA 1
ATOM 1583 C C . GLY A 1 193 ? 13.089 13.749 -28.243 1.00 83.44 193 GLY A C 1
ATOM 1584 O O . GLY A 1 193 ? 11.937 13.544 -27.861 1.00 83.44 193 GLY A O 1
ATOM 1585 N N . LYS A 1 194 ? 13.534 13.306 -29.427 1.00 89.06 194 LYS A N 1
ATOM 1586 C CA . LYS A 1 194 ? 12.718 12.515 -30.363 1.00 89.06 194 LYS A CA 1
ATOM 1587 C C . LYS A 1 194 ? 12.904 11.021 -30.130 1.00 89.06 194 LYS A C 1
ATOM 1589 O O . LYS A 1 194 ? 14.026 10.583 -29.908 1.00 89.06 194 LYS A O 1
ATOM 1594 N N . VAL A 1 195 ? 11.824 10.253 -30.226 1.00 91.69 195 VAL A N 1
ATOM 1595 C CA . VAL A 1 195 ? 11.849 8.792 -30.081 1.00 91.69 195 VAL A CA 1
ATOM 1596 C C . VAL A 1 195 ? 12.636 8.165 -31.237 1.00 91.69 195 VAL A C 1
ATOM 1598 O O . VAL A 1 195 ? 12.307 8.383 -32.404 1.00 91.69 195 VAL A O 1
ATOM 1601 N N . GLY A 1 196 ? 13.676 7.401 -30.908 1.00 87.62 196 GLY A N 1
ATOM 1602 C CA . GLY A 1 196 ? 14.509 6.650 -31.849 1.00 87.62 196 GLY A CA 1
ATOM 1603 C C . GLY A 1 196 ? 14.196 5.152 -31.902 1.00 87.62 196 GLY A C 1
ATOM 1604 O O . GLY A 1 196 ? 14.519 4.511 -32.896 1.00 87.62 196 GLY A O 1
ATOM 1605 N N . SER A 1 197 ? 13.566 4.598 -30.865 1.00 88.81 197 SER A N 1
ATOM 1606 C CA . SER A 1 197 ? 13.157 3.193 -30.789 1.00 88.81 197 SER A CA 1
ATOM 1607 C C . SER A 1 197 ? 11.921 3.055 -29.913 1.00 88.81 197 SER A C 1
ATOM 1609 O O . SER A 1 197 ? 11.773 3.787 -28.933 1.00 88.81 197 SER A O 1
ATOM 1611 N N . TRP A 1 198 ? 11.059 2.103 -30.268 1.00 92.75 198 TRP A N 1
ATOM 1612 C CA . TRP A 1 198 ? 9.804 1.813 -29.585 1.00 92.75 198 TRP A CA 1
ATOM 1613 C C . TRP A 1 198 ? 9.460 0.327 -29.748 1.00 92.75 198 TRP A C 1
ATOM 1615 O O . TRP A 1 198 ? 9.055 -0.104 -30.832 1.00 92.75 198 TRP A O 1
ATOM 1625 N N . ASN A 1 199 ? 9.699 -0.478 -28.710 1.00 92.00 199 ASN A N 1
ATOM 1626 C CA . ASN A 1 199 ? 9.453 -1.925 -28.752 1.00 92.00 199 ASN A CA 1
ATOM 1627 C C . ASN A 1 199 ? 7.976 -2.279 -28.490 1.00 92.00 199 ASN A C 1
ATOM 1629 O O . ASN A 1 199 ? 7.203 -1.437 -28.034 1.00 92.00 199 ASN A O 1
ATOM 1633 N N . THR A 1 200 ? 7.604 -3.546 -28.693 1.00 92.88 200 THR A N 1
ATOM 1634 C CA . THR A 1 200 ? 6.257 -4.061 -28.369 1.00 92.88 200 THR A CA 1
ATOM 1635 C C . THR A 1 200 ? 5.839 -3.790 -26.917 1.00 92.88 200 THR A C 1
ATOM 1637 O O . THR A 1 200 ? 4.684 -3.464 -26.655 1.00 92.88 200 THR A O 1
ATOM 1640 N N . GLY A 1 201 ? 6.762 -3.858 -25.951 1.00 92.38 201 GLY A N 1
ATOM 1641 C CA . GLY A 1 201 ? 6.449 -3.507 -24.564 1.00 92.38 201 GLY A CA 1
ATOM 1642 C C . GLY A 1 201 ? 6.062 -2.034 -24.390 1.00 92.38 201 GLY A C 1
ATOM 1643 O O . GLY A 1 201 ? 5.111 -1.727 -23.678 1.00 92.38 201 GLY A O 1
ATOM 1644 N N . ALA A 1 202 ? 6.718 -1.107 -25.090 1.00 94.19 202 ALA A N 1
ATOM 1645 C CA . ALA A 1 202 ? 6.326 0.300 -25.088 1.00 94.19 202 ALA A CA 1
ATOM 1646 C C . ALA A 1 202 ? 4.943 0.514 -25.732 1.00 94.19 202 ALA A C 1
ATOM 1648 O O . ALA A 1 202 ? 4.161 1.326 -25.234 1.00 94.19 202 ALA A O 1
ATOM 1649 N N . GLU A 1 203 ? 4.598 -0.243 -26.778 1.00 94.81 203 GLU A N 1
ATOM 1650 C CA . GLU A 1 203 ? 3.249 -0.216 -27.361 1.00 94.81 203 GLU A CA 1
ATOM 1651 C C . GLU A 1 203 ? 2.191 -0.675 -26.357 1.00 94.81 203 GLU A C 1
ATOM 1653 O O . GLU A 1 203 ? 1.203 0.029 -26.150 1.00 94.81 203 GLU A O 1
ATOM 1658 N N . ASN A 1 204 ? 2.427 -1.798 -25.678 1.00 93.44 204 ASN A N 1
ATOM 1659 C CA . ASN A 1 204 ? 1.513 -2.340 -24.673 1.00 93.44 204 ASN A CA 1
ATOM 1660 C C . ASN A 1 204 ? 1.319 -1.378 -23.495 1.00 93.44 204 ASN A C 1
ATOM 1662 O O . ASN A 1 204 ? 0.197 -1.153 -23.047 1.00 93.44 204 ASN A O 1
ATOM 1666 N N . LEU A 1 205 ? 2.414 -0.793 -22.998 1.00 92.69 205 LEU A N 1
ATOM 1667 C CA . LEU A 1 205 ? 2.382 0.085 -21.831 1.00 92.69 205 LEU A CA 1
ATOM 1668 C C . LEU A 1 205 ? 1.754 1.442 -22.163 1.00 92.69 205 LEU A C 1
ATOM 1670 O O . LEU A 1 205 ? 0.912 1.938 -21.422 1.00 92.69 205 LEU A O 1
ATOM 1674 N N . PHE A 1 206 ? 2.135 2.084 -23.263 1.00 93.75 206 PHE A N 1
ATOM 1675 C CA . PHE A 1 206 ? 1.682 3.449 -23.541 1.00 93.75 206 PHE A CA 1
ATOM 1676 C C . PHE A 1 206 ? 0.487 3.517 -24.503 1.00 93.75 206 PHE A C 1
ATOM 1678 O O . PHE A 1 206 ? -0.141 4.571 -24.602 1.00 93.75 206 PHE A O 1
ATOM 1685 N N . GLY A 1 207 ? 0.156 2.438 -25.214 1.00 93.69 207 GLY A N 1
ATOM 1686 C CA . GLY A 1 207 ? -0.954 2.370 -26.172 1.00 93.69 207 GLY A CA 1
ATOM 1687 C C . GLY A 1 207 ? -0.705 3.086 -27.505 1.00 93.69 207 GLY A C 1
ATOM 1688 O O . GLY A 1 207 ? -1.642 3.266 -28.283 1.00 93.69 207 GLY A O 1
ATOM 1689 N N . TRP A 1 208 ? 0.526 3.534 -27.765 1.00 95.00 208 TRP A N 1
ATOM 1690 C CA . TRP A 1 208 ? 0.939 4.111 -29.048 1.00 95.00 208 TRP A CA 1
ATOM 1691 C C . TRP A 1 208 ? 1.642 3.048 -29.874 1.00 95.00 208 TRP A C 1
ATOM 1693 O O . TRP A 1 208 ? 2.540 2.384 -29.359 1.00 95.00 208 TRP A O 1
ATOM 1703 N N . THR A 1 209 ? 1.276 2.928 -31.146 1.00 94.94 209 THR A N 1
ATOM 1704 C CA . THR A 1 209 ? 2.012 2.055 -32.071 1.00 94.94 209 THR A CA 1
ATOM 1705 C C . THR A 1 209 ? 3.400 2.633 -32.356 1.00 94.94 209 THR A C 1
ATOM 1707 O O . THR A 1 209 ? 3.615 3.845 -32.253 1.00 94.94 209 THR A O 1
ATOM 1710 N N . ARG A 1 210 ? 4.349 1.780 -32.745 1.00 92.69 210 ARG A N 1
ATOM 1711 C CA . ARG A 1 210 ? 5.703 2.165 -33.153 1.00 92.69 210 ARG A CA 1
ATOM 1712 C C . ARG A 1 210 ? 5.657 3.245 -34.227 1.00 92.69 210 ARG A C 1
ATOM 1714 O O . ARG A 1 210 ? 6.301 4.277 -34.062 1.00 92.69 210 ARG A O 1
ATOM 1721 N N . ASP A 1 211 ? 4.849 3.062 -35.264 1.00 93.25 211 ASP A N 1
ATOM 1722 C CA . ASP A 1 211 ? 4.729 4.022 -36.368 1.00 93.25 211 ASP A CA 1
ATOM 1723 C C . ASP A 1 211 ? 4.220 5.392 -35.900 1.00 93.25 211 ASP A C 1
ATOM 1725 O O . ASP A 1 211 ? 4.655 6.433 -36.391 1.00 93.25 211 ASP A O 1
ATOM 1729 N N . GLU A 1 212 ? 3.341 5.414 -34.896 1.00 93.88 212 GLU A N 1
ATOM 1730 C CA . GLU A 1 212 ? 2.845 6.652 -34.298 1.00 93.88 212 GLU A CA 1
ATOM 1731 C C . GLU A 1 212 ? 3.819 7.299 -33.316 1.00 93.88 212 GLU A C 1
ATOM 1733 O O . GLU A 1 212 ? 3.640 8.478 -33.015 1.00 93.88 212 GLU A O 1
ATOM 1738 N N . ALA A 1 213 ? 4.772 6.558 -32.749 1.00 92.19 213 ALA A N 1
ATOM 1739 C CA . ALA A 1 213 ? 5.688 7.044 -31.717 1.00 92.19 213 ALA A CA 1
ATOM 1740 C C . ALA A 1 213 ? 7.038 7.489 -32.296 1.00 92.19 213 ALA A C 1
ATOM 1742 O O . ALA A 1 213 ? 7.595 8.503 -31.867 1.00 92.19 213 ALA A O 1
ATOM 1743 N N . MET A 1 214 ? 7.555 6.752 -33.279 1.00 93.19 214 MET A N 1
ATOM 1744 C CA . MET A 1 214 ? 8.871 6.969 -33.876 1.00 93.19 214 MET A CA 1
ATOM 1745 C C . MET A 1 214 ? 9.022 8.391 -34.436 1.00 93.19 214 MET A C 1
ATOM 1747 O O . MET A 1 214 ? 8.140 8.935 -35.097 1.00 93.19 214 MET A O 1
ATOM 1751 N N . GLY A 1 215 ? 10.155 9.034 -34.143 1.00 88.81 215 GLY A N 1
ATOM 1752 C CA . GLY A 1 215 ? 10.486 10.386 -34.603 1.00 88.81 215 GLY A CA 1
ATOM 1753 C C . GLY A 1 215 ? 9.720 11.528 -33.922 1.00 88.81 215 GLY A C 1
ATOM 1754 O O . GLY A 1 215 ? 10.100 12.695 -34.088 1.00 88.81 215 GLY A O 1
ATOM 1755 N N . ARG A 1 216 ? 8.682 11.242 -33.127 1.00 92.19 216 ARG A N 1
ATOM 1756 C CA . ARG A 1 216 ? 7.945 12.266 -32.375 1.00 92.19 216 ARG A CA 1
ATOM 1757 C C . ARG A 1 216 ? 8.676 12.644 -31.089 1.00 92.19 216 ARG A C 1
ATOM 1759 O O . ARG A 1 216 ? 9.440 11.841 -30.553 1.00 92.19 216 ARG A O 1
ATOM 1766 N N . PRO A 1 217 ? 8.454 13.859 -30.563 1.00 88.81 217 PRO A N 1
ATOM 1767 C CA . PRO A 1 217 ? 8.972 14.232 -29.255 1.00 88.81 217 PRO A CA 1
ATOM 1768 C C . PRO A 1 217 ? 8.388 13.328 -28.169 1.00 88.81 217 PRO A C 1
ATOM 1770 O O . PRO A 1 217 ? 7.171 13.260 -28.027 1.00 88.81 217 PRO A O 1
ATOM 1773 N N . VAL A 1 218 ? 9.232 12.703 -27.347 1.00 87.00 218 VAL A N 1
ATOM 1774 C CA . VAL A 1 218 ? 8.797 11.816 -26.248 1.00 87.00 218 VAL A CA 1
ATOM 1775 C C . VAL A 1 218 ? 7.938 12.542 -25.197 1.00 87.00 218 VAL A C 1
ATOM 1777 O O . VAL A 1 218 ? 7.298 11.908 -24.364 1.00 87.00 218 VAL A O 1
ATOM 1780 N N . SER A 1 219 ? 7.858 13.880 -25.269 1.00 86.31 219 SER A N 1
ATOM 1781 C CA . SER A 1 219 ? 6.985 14.736 -24.459 1.00 86.31 219 SER A CA 1
ATOM 1782 C C . SER A 1 219 ? 5.497 14.351 -24.517 1.00 86.31 219 SER A C 1
ATOM 1784 O O . SER A 1 219 ? 4.773 14.661 -23.573 1.00 86.31 219 SER A O 1
ATOM 1786 N N . PHE A 1 220 ? 5.027 13.652 -25.563 1.00 85.31 220 PHE A N 1
ATOM 1787 C CA . PHE A 1 220 ? 3.614 13.253 -25.684 1.00 85.31 220 PHE A CA 1
ATOM 1788 C C . PHE A 1 220 ? 3.139 12.303 -24.574 1.00 85.31 220 PHE A C 1
ATOM 1790 O O . PHE A 1 220 ? 1.953 12.296 -24.261 1.00 85.31 220 PHE A O 1
ATOM 1797 N N . SER A 1 221 ? 4.039 11.518 -23.978 1.00 84.69 221 SER A N 1
ATOM 1798 C CA . SER A 1 221 ? 3.722 10.588 -22.887 1.00 84.69 221 SER A CA 1
ATOM 1799 C C . SER A 1 221 ? 3.972 11.186 -21.497 1.00 84.69 221 SER A C 1
ATOM 1801 O O . SER A 1 221 ? 3.838 10.497 -20.485 1.00 84.69 221 SER A O 1
ATOM 1803 N N . PHE A 1 222 ? 4.357 12.464 -21.407 1.00 83.88 222 PHE A N 1
ATOM 1804 C CA . PHE A 1 222 ? 4.498 13.177 -20.135 1.00 83.88 222 PHE A CA 1
ATOM 1805 C C . PHE A 1 222 ? 3.215 13.914 -19.773 1.00 83.88 222 PHE A C 1
ATOM 1807 O O . PHE A 1 222 ? 2.484 14.397 -20.636 1.00 83.88 222 PHE A O 1
ATOM 1814 N N . ILE A 1 223 ? 2.989 14.058 -18.468 1.00 80.00 223 ILE A N 1
ATOM 1815 C CA . ILE A 1 223 ? 1.928 14.914 -17.948 1.00 80.00 223 ILE A CA 1
ATOM 1816 C C . ILE A 1 223 ? 2.219 16.356 -18.363 1.00 80.00 223 ILE A C 1
ATOM 1818 O O . ILE A 1 223 ? 3.281 16.902 -18.054 1.00 80.00 223 ILE A O 1
ATOM 1822 N N . LYS A 1 224 ? 1.252 16.971 -19.045 1.00 73.38 224 LYS A N 1
ATOM 1823 C CA . LYS A 1 224 ? 1.238 18.411 -19.282 1.00 73.38 224 LYS A CA 1
ATOM 1824 C C . LYS A 1 224 ? 0.691 19.074 -18.026 1.00 73.38 224 LYS A C 1
ATOM 1826 O O . LYS A 1 224 ? -0.442 18.826 -17.632 1.00 73.38 224 LYS A O 1
ATOM 1831 N N . ASP A 1 225 ? 1.540 19.845 -17.372 1.00 67.06 225 ASP A N 1
ATOM 1832 C CA . ASP A 1 225 ? 1.225 20.597 -16.167 1.00 67.06 225 ASP A CA 1
ATOM 1833 C C . ASP A 1 225 ? 1.349 22.084 -16.500 1.00 67.06 225 ASP A C 1
ATOM 1835 O O . ASP A 1 225 ? 2.437 22.544 -16.856 1.00 67.06 225 ASP A O 1
ATOM 1839 N N . ASP A 1 226 ? 0.247 22.822 -16.365 1.00 56.66 226 ASP A N 1
ATOM 1840 C CA . ASP A 1 226 ? 0.185 24.265 -16.632 1.00 56.66 226 ASP A CA 1
ATOM 1841 C C . ASP A 1 226 ? 1.099 25.081 -15.699 1.00 56.66 226 ASP A C 1
ATOM 1843 O O . ASP A 1 226 ? 1.497 26.196 -16.028 1.00 56.66 226 ASP A O 1
ATOM 1847 N N . SER A 1 227 ? 1.484 24.524 -14.546 1.00 61.88 227 SER A N 1
ATOM 1848 C CA . SER A 1 227 ? 2.384 25.153 -13.574 1.00 61.88 227 SER A CA 1
ATOM 1849 C C . SER A 1 227 ? 3.875 24.965 -13.882 1.00 61.88 227 SER A C 1
ATOM 1851 O O . SER A 1 227 ? 4.713 25.517 -13.169 1.00 61.88 227 SER A O 1
ATOM 1853 N N . GLY A 1 228 ? 4.229 24.194 -14.920 1.00 63.00 228 GLY A N 1
ATOM 1854 C CA . GLY A 1 228 ? 5.615 23.969 -15.350 1.00 63.00 228 GLY A CA 1
ATOM 1855 C C . GLY A 1 228 ? 6.450 23.051 -14.444 1.00 63.00 228 GLY A C 1
ATOM 1856 O O . GLY A 1 228 ? 7.565 22.682 -14.818 1.00 63.00 228 GLY A O 1
ATOM 1857 N N . LYS A 1 229 ? 5.921 22.595 -13.300 1.00 67.06 229 LYS A N 1
ATOM 1858 C CA . LYS A 1 229 ? 6.660 21.750 -12.345 1.00 67.06 229 LYS A CA 1
ATOM 1859 C C . LYS A 1 229 ? 7.052 20.411 -12.957 1.00 67.06 229 LYS A C 1
ATOM 1861 O O . LYS A 1 229 ? 8.154 19.927 -12.708 1.00 67.06 229 LYS A O 1
ATOM 1866 N N . ALA A 1 230 ? 6.189 19.814 -13.780 1.00 63.59 230 ALA A N 1
ATOM 1867 C CA . ALA A 1 230 ? 6.520 18.569 -14.480 1.00 63.59 230 ALA A CA 1
ATOM 1868 C C . ALA A 1 230 ? 7.727 18.731 -15.427 1.00 63.59 230 ALA A C 1
ATOM 1870 O O . ALA A 1 230 ? 8.583 17.846 -15.500 1.00 63.59 230 ALA A O 1
ATOM 1871 N N . ALA A 1 231 ? 7.831 19.877 -16.109 1.00 66.06 231 ALA A N 1
ATOM 1872 C CA . ALA A 1 231 ? 8.948 20.181 -16.999 1.00 66.06 231 ALA A CA 1
ATOM 1873 C C . ALA A 1 231 ? 10.250 20.424 -16.217 1.00 66.06 231 ALA A C 1
ATOM 1875 O O . ALA A 1 231 ? 11.308 19.933 -16.615 1.00 66.06 231 ALA A O 1
ATOM 1876 N N . ASP A 1 232 ? 10.172 21.107 -15.073 1.00 69.50 232 ASP A N 1
ATOM 1877 C CA . ASP A 1 232 ? 11.324 21.335 -14.197 1.00 69.50 232 ASP A CA 1
ATOM 1878 C C . ASP A 1 232 ? 11.862 20.034 -13.595 1.00 69.50 232 ASP A C 1
ATOM 1880 O O . ASP A 1 232 ? 13.074 19.798 -13.621 1.00 69.50 232 ASP A O 1
ATOM 1884 N N . ILE A 1 233 ? 10.971 19.150 -13.130 1.00 70.75 233 ILE A N 1
ATOM 1885 C CA . ILE A 1 233 ? 11.335 17.814 -12.638 1.00 70.75 233 ILE A CA 1
ATOM 1886 C C . ILE A 1 233 ? 12.051 17.030 -13.741 1.00 70.75 233 ILE A C 1
ATOM 1888 O O . ILE A 1 233 ? 13.116 16.459 -13.509 1.00 70.75 233 ILE A O 1
ATOM 1892 N N . GLN A 1 234 ? 11.522 17.042 -14.967 1.00 67.81 234 GLN A N 1
ATOM 1893 C CA . GLN A 1 234 ? 12.158 16.342 -16.081 1.00 67.81 234 GLN A CA 1
ATOM 1894 C C . GLN A 1 234 ? 13.527 16.936 -16.437 1.00 67.81 234 GLN A C 1
ATOM 1896 O O . GLN A 1 234 ? 14.471 16.199 -16.739 1.00 67.81 234 GLN A O 1
ATOM 1901 N N . ARG A 1 235 ? 13.673 18.262 -16.355 1.00 71.25 235 ARG A N 1
ATOM 1902 C CA . ARG A 1 235 ? 14.947 18.948 -16.592 1.00 71.25 235 ARG A CA 1
ATOM 1903 C C . ARG A 1 235 ? 15.993 18.587 -15.540 1.00 71.25 235 ARG A C 1
ATOM 1905 O O . ARG A 1 235 ? 17.152 18.374 -15.891 1.00 71.25 235 ARG A O 1
ATOM 1912 N N . GLN A 1 236 ? 15.605 18.509 -14.269 1.00 74.62 236 GLN A N 1
ATOM 1913 C CA . GLN A 1 236 ? 16.490 18.086 -13.180 1.00 74.62 236 GLN A CA 1
ATOM 1914 C C . GLN A 1 236 ? 16.947 16.636 -13.362 1.00 74.62 236 GLN A C 1
ATOM 1916 O O . GLN A 1 236 ? 18.144 16.365 -13.306 1.00 74.62 236 GLN A O 1
ATOM 1921 N N . ARG A 1 237 ? 16.020 15.729 -13.686 1.00 76.75 237 ARG A N 1
ATOM 1922 C CA . ARG A 1 237 ? 16.325 14.319 -13.973 1.00 76.75 237 ARG A CA 1
ATOM 1923 C C . ARG A 1 237 ? 17.275 14.158 -15.153 1.00 76.75 237 ARG A C 1
ATOM 1925 O O . ARG A 1 237 ? 18.254 13.427 -15.063 1.00 76.75 237 ARG A O 1
ATOM 1932 N N . SER A 1 238 ? 17.041 14.916 -16.223 1.00 73.50 238 SER A N 1
ATOM 1933 C CA . SER A 1 238 ? 17.933 14.936 -17.386 1.00 73.50 238 SER A CA 1
ATOM 1934 C C . SER A 1 238 ? 19.343 15.390 -16.992 1.00 73.50 238 SER A C 1
ATOM 1936 O O . SER A 1 238 ? 20.319 14.759 -17.380 1.00 73.50 238 SER A O 1
ATOM 1938 N N . LYS A 1 239 ? 19.478 16.436 -16.161 1.00 77.88 239 LYS A N 1
ATOM 1939 C CA . LYS A 1 239 ? 20.789 16.877 -15.645 1.00 77.88 239 LYS A CA 1
ATOM 1940 C C . LYS A 1 239 ? 21.478 15.811 -14.795 1.00 77.88 239 LYS A C 1
ATOM 1942 O O . LYS A 1 239 ? 22.694 15.684 -14.877 1.00 77.88 239 LYS A O 1
ATOM 1947 N N . GLN A 1 240 ? 20.720 15.069 -13.990 1.00 78.00 240 GLN A N 1
ATOM 1948 C CA . GLN A 1 240 ? 21.258 13.982 -13.179 1.00 78.00 240 GLN A CA 1
ATOM 1949 C C . GLN A 1 240 ? 21.830 12.876 -14.067 1.00 78.00 240 GLN A C 1
ATOM 1951 O O . GLN A 1 240 ? 23.009 12.575 -13.933 1.00 78.00 240 GLN A O 1
ATOM 1956 N N . VAL A 1 241 ? 21.058 12.371 -15.036 1.00 80.75 241 VAL A N 1
ATOM 1957 C CA . VAL A 1 241 ? 21.532 11.355 -15.997 1.00 80.75 241 VAL A CA 1
ATOM 1958 C C . VAL A 1 241 ? 22.760 11.849 -16.766 1.00 80.75 241 VAL A C 1
ATOM 1960 O O . VAL A 1 241 ? 23.703 11.096 -16.965 1.00 80.75 241 VAL A O 1
ATOM 1963 N N . MET A 1 242 ? 22.800 13.129 -17.146 1.00 79.00 242 MET A N 1
ATOM 1964 C CA . MET A 1 242 ? 23.971 13.717 -17.811 1.00 79.00 242 MET A CA 1
ATOM 1965 C C . MET A 1 242 ? 25.222 13.761 -16.920 1.00 79.00 242 MET A C 1
ATOM 1967 O O . MET A 1 242 ? 26.331 13.737 -17.445 1.00 79.00 242 MET A O 1
ATOM 1971 N N . LYS A 1 243 ? 25.063 13.844 -15.593 1.00 79.25 243 LYS A N 1
ATOM 1972 C CA . LYS A 1 243 ? 26.176 13.870 -14.631 1.00 79.25 243 LYS A CA 1
ATOM 1973 C C . LYS A 1 243 ? 26.646 12.462 -14.261 1.00 79.25 243 LYS A C 1
ATOM 1975 O O . LYS A 1 243 ? 27.846 12.228 -14.200 1.00 79.25 243 LYS A O 1
ATOM 1980 N N . THR A 1 244 ? 25.715 11.552 -13.988 1.00 76.81 244 THR A N 1
ATOM 1981 C CA . THR A 1 244 ? 26.000 10.202 -13.473 1.00 76.81 244 THR A CA 1
ATOM 1982 C C . THR A 1 244 ? 26.060 9.141 -14.571 1.00 76.81 244 THR A C 1
ATOM 1984 O O . THR A 1 244 ? 26.425 8.004 -14.309 1.00 76.81 244 THR A O 1
ATOM 1987 N N . GLY A 1 245 ? 25.654 9.470 -15.799 1.00 77.25 245 GLY A N 1
ATOM 1988 C CA . GLY A 1 245 ? 25.496 8.529 -16.912 1.00 77.25 245 GLY A CA 1
ATOM 1989 C C . GLY A 1 245 ? 24.235 7.663 -16.819 1.00 77.25 245 GLY A C 1
ATOM 1990 O O . GLY A 1 245 ? 23.731 7.209 -17.842 1.00 77.25 245 GLY A O 1
ATOM 1991 N N . LYS A 1 246 ? 23.687 7.463 -15.618 1.00 77.88 246 LYS A N 1
ATOM 1992 C CA . LYS A 1 246 ? 22.519 6.615 -15.356 1.00 77.88 246 LYS A CA 1
ATOM 1993 C C . LYS A 1 246 ? 21.740 7.118 -14.148 1.00 77.88 246 LYS A C 1
ATOM 1995 O O . LYS A 1 246 ? 22.338 7.572 -13.173 1.00 77.88 246 LYS A O 1
ATOM 2000 N N . ALA A 1 247 ? 20.417 7.024 -14.192 1.00 75.62 247 ALA A N 1
ATOM 2001 C CA . ALA A 1 247 ? 19.571 7.306 -13.039 1.00 75.62 247 ALA A CA 1
ATOM 2002 C C . ALA A 1 247 ? 18.280 6.481 -13.058 1.00 75.62 247 ALA A C 1
ATOM 2004 O O . ALA A 1 247 ? 17.752 6.143 -14.120 1.00 75.62 247 ALA A O 1
ATOM 2005 N N . LEU A 1 248 ? 17.776 6.180 -11.863 1.00 74.31 248 LEU A N 1
ATOM 2006 C CA . LEU A 1 248 ? 16.525 5.466 -11.642 1.00 74.31 248 LEU A CA 1
ATOM 2007 C C . LEU A 1 248 ? 15.441 6.448 -11.204 1.00 74.31 248 LEU A C 1
ATOM 2009 O O . LEU A 1 248 ? 15.673 7.295 -10.340 1.00 74.31 248 LEU A O 1
ATOM 2013 N N . PHE A 1 249 ? 14.249 6.324 -11.780 1.00 76.44 249 PHE A N 1
ATOM 2014 C CA . PHE A 1 249 ? 13.129 7.200 -11.481 1.00 76.44 249 PHE A CA 1
ATOM 2015 C C . PHE A 1 249 ? 11.821 6.421 -11.389 1.00 76.44 249 PHE A C 1
ATOM 2017 O O . PHE A 1 249 ? 11.510 5.596 -12.241 1.00 76.44 249 PHE A O 1
ATOM 2024 N N . THR A 1 250 ? 10.983 6.800 -10.428 1.00 78.31 250 THR A N 1
ATOM 2025 C CA . THR A 1 250 ? 9.542 6.541 -10.501 1.00 78.31 250 THR A CA 1
ATOM 2026 C C . THR A 1 250 ? 8.851 7.824 -10.956 1.00 78.31 250 THR A C 1
ATOM 2028 O O . THR A 1 250 ? 9.077 8.917 -10.418 1.00 78.31 250 THR A O 1
ATOM 2031 N N . MET A 1 251 ? 8.040 7.733 -12.006 1.00 79.56 251 MET A N 1
ATOM 2032 C CA . MET A 1 251 ? 7.382 8.889 -12.605 1.00 79.56 251 MET A CA 1
ATOM 2033 C C . MET A 1 251 ? 5.988 8.559 -13.100 1.00 79.56 251 MET A C 1
ATOM 2035 O O . MET A 1 251 ? 5.695 7.429 -13.451 1.00 79.56 251 MET A O 1
ATOM 2039 N N . ARG A 1 252 ? 5.119 9.566 -13.157 1.00 85.75 252 ARG A N 1
ATOM 2040 C CA . ARG A 1 252 ? 3.789 9.394 -13.738 1.00 85.75 252 ARG A CA 1
ATOM 2041 C C . ARG A 1 252 ? 3.831 9.721 -15.224 1.00 85.75 252 ARG A C 1
ATOM 2043 O O . ARG A 1 252 ? 4.372 10.761 -15.610 1.00 85.75 252 ARG A O 1
ATOM 2050 N N . ARG A 1 253 ? 3.260 8.838 -16.034 1.00 87.88 253 ARG A N 1
ATOM 2051 C CA . ARG A 1 253 ? 3.199 8.945 -17.494 1.00 87.88 253 ARG A CA 1
ATOM 2052 C C . ARG A 1 253 ? 1.753 8.875 -17.961 1.00 87.88 253 ARG A C 1
ATOM 2054 O O . ARG A 1 253 ? 0.877 8.467 -17.203 1.00 87.88 253 ARG A O 1
ATOM 2061 N N . LEU A 1 254 ? 1.524 9.306 -19.195 1.00 90.75 254 LEU A N 1
ATOM 2062 C CA . LEU A 1 254 ? 0.229 9.237 -19.859 1.00 90.75 254 LEU A CA 1
ATOM 2063 C C . LEU A 1 254 ? 0.250 8.162 -20.941 1.00 90.75 254 LEU A C 1
ATOM 2065 O O . LEU A 1 254 ? 1.148 8.140 -21.789 1.00 90.75 254 LEU A O 1
ATOM 2069 N N . ARG A 1 255 ? -0.772 7.308 -20.933 1.00 93.62 255 ARG A N 1
ATOM 2070 C CA . ARG A 1 255 ? -1.105 6.445 -22.068 1.00 93.62 255 ARG A CA 1
ATOM 2071 C C . ARG A 1 255 ? -1.825 7.251 -23.160 1.00 93.62 255 ARG A C 1
ATOM 2073 O O . ARG A 1 255 ? -2.295 8.365 -22.925 1.00 93.62 255 ARG A O 1
ATOM 2080 N N . LYS A 1 256 ? -1.963 6.680 -24.360 1.00 93.81 256 LYS A N 1
ATOM 2081 C CA . LYS A 1 256 ? -2.681 7.287 -25.500 1.00 93.81 256 LYS A CA 1
ATOM 2082 C C . LYS A 1 256 ? -4.136 7.639 -25.176 1.00 93.81 256 LYS A C 1
ATOM 2084 O O . LYS A 1 256 ? -4.633 8.658 -25.642 1.00 93.81 256 LYS A O 1
ATOM 2089 N N . ASN A 1 257 ? -4.801 6.820 -24.362 1.00 92.12 257 ASN A N 1
ATOM 2090 C CA . ASN A 1 257 ? -6.177 7.039 -23.901 1.00 92.12 257 ASN A CA 1
ATOM 2091 C C . ASN A 1 257 ? -6.301 8.146 -22.825 1.00 92.12 257 ASN A C 1
ATOM 2093 O O . ASN A 1 257 ? -7.412 8.440 -22.392 1.00 92.12 257 ASN A O 1
ATOM 2097 N N . GLY A 1 258 ? -5.189 8.748 -22.382 1.00 88.75 258 GLY A N 1
ATOM 2098 C CA . GLY A 1 258 ? -5.154 9.769 -21.331 1.00 88.75 258 GLY A CA 1
ATOM 2099 C C . GLY A 1 258 ? -5.043 9.225 -19.903 1.00 88.75 258 GLY A C 1
ATOM 2100 O O . GLY A 1 258 ? -4.949 10.013 -18.964 1.00 88.75 258 GLY A O 1
ATOM 2101 N N . GLU A 1 259 ? -5.021 7.905 -19.713 1.00 90.19 259 GLU A N 1
ATOM 2102 C CA . GLU A 1 259 ? -4.828 7.281 -18.405 1.00 90.19 259 GLU A CA 1
ATOM 2103 C C . GLU A 1 259 ? -3.435 7.603 -17.849 1.00 90.19 259 GLU A C 1
ATOM 2105 O O . GLU A 1 259 ? -2.420 7.467 -18.540 1.00 90.19 259 GLU A O 1
ATOM 2110 N N . MET A 1 260 ? -3.393 8.018 -16.582 1.00 87.94 260 MET A N 1
ATOM 2111 C CA . MET A 1 260 ? -2.148 8.210 -15.845 1.00 87.94 260 MET A CA 1
ATOM 2112 C C . MET A 1 260 ? -1.738 6.922 -15.148 1.00 87.94 260 MET A C 1
ATOM 2114 O O . MET A 1 260 ? -2.528 6.357 -14.395 1.00 87.94 260 MET A O 1
ATOM 2118 N N . PHE A 1 261 ? -0.475 6.537 -15.300 1.00 85.44 261 PHE A N 1
ATOM 2119 C CA . PHE A 1 261 ? 0.080 5.373 -14.618 1.00 85.44 261 PHE A CA 1
ATOM 2120 C C . PHE A 1 261 ? 1.483 5.655 -14.057 1.00 85.44 261 PHE A C 1
ATOM 2122 O O . PHE A 1 261 ? 2.215 6.493 -14.608 1.00 85.44 261 PHE A O 1
ATOM 2129 N N . PRO A 1 262 ? 1.861 5.026 -12.930 1.00 84.88 262 PRO A N 1
ATOM 2130 C CA . PRO A 1 262 ? 3.221 5.059 -12.422 1.00 84.88 262 PRO A CA 1
ATOM 2131 C C . PRO A 1 262 ? 4.130 4.154 -13.266 1.00 84.88 262 PRO A C 1
ATOM 2133 O O . PRO A 1 262 ? 3.905 2.956 -13.410 1.00 84.88 262 PRO A O 1
ATOM 2136 N N . LEU A 1 263 ? 5.195 4.744 -13.794 1.00 85.56 263 LEU A N 1
ATOM 2137 C CA . LEU A 1 263 ? 6.268 4.069 -14.503 1.00 85.56 263 LEU A CA 1
ATOM 2138 C C . LEU A 1 263 ? 7.528 4.093 -13.637 1.00 85.56 263 LEU A C 1
ATOM 2140 O O . LEU A 1 263 ? 8.023 5.168 -13.281 1.00 85.56 263 LEU A O 1
ATOM 2144 N N . HIS A 1 264 ? 8.057 2.914 -13.338 1.00 84.81 264 HIS A N 1
ATOM 2145 C CA . HIS A 1 264 ? 9.388 2.750 -12.775 1.00 84.81 264 HIS A CA 1
ATOM 2146 C C . HIS A 1 264 ? 10.379 2.547 -13.917 1.00 84.81 264 HIS A C 1
ATOM 2148 O O . HIS A 1 264 ? 10.292 1.552 -14.642 1.00 84.81 264 HIS A O 1
ATOM 2154 N N . CYS A 1 265 ? 11.287 3.497 -14.122 1.00 83.19 265 CYS A N 1
ATOM 2155 C CA . CYS A 1 265 ? 12.206 3.462 -15.246 1.00 83.19 265 CYS A CA 1
ATOM 2156 C C . CYS A 1 265 ? 13.653 3.774 -14.878 1.00 83.19 265 CYS A C 1
ATOM 2158 O O . CYS A 1 265 ? 13.959 4.632 -14.051 1.00 83.19 265 CYS A O 1
ATOM 2160 N N . THR A 1 266 ? 14.551 3.073 -15.561 1.00 84.19 266 THR A N 1
ATOM 2161 C CA . THR A 1 266 ? 15.976 3.377 -15.602 1.00 84.19 266 THR A CA 1
ATOM 2162 C C . THR A 1 266 ? 16.251 4.170 -16.866 1.00 84.19 266 THR A C 1
ATOM 2164 O O . THR A 1 266 ? 15.896 3.726 -17.958 1.00 84.19 266 THR A O 1
ATOM 2167 N N . VAL A 1 267 ? 16.891 5.327 -16.721 1.00 85.44 267 VAL A N 1
ATOM 2168 C CA . VAL A 1 267 ? 17.335 6.148 -17.845 1.00 85.44 267 VAL A CA 1
ATOM 2169 C C . VAL A 1 267 ? 18.856 6.147 -17.882 1.00 85.44 267 VAL A C 1
ATOM 2171 O O . VAL A 1 267 ? 19.509 6.562 -16.922 1.00 85.44 267 VAL A O 1
ATOM 2174 N N . THR A 1 268 ? 19.411 5.703 -19.002 1.00 85.56 268 THR A N 1
ATOM 2175 C CA . THR A 1 268 ? 20.852 5.599 -19.237 1.00 85.56 268 THR A CA 1
ATOM 2176 C C . THR A 1 268 ? 21.239 6.490 -20.409 1.00 85.56 268 THR A C 1
ATOM 2178 O O . THR A 1 268 ? 20.575 6.480 -21.443 1.00 85.56 268 THR A O 1
ATOM 2181 N N . ALA A 1 269 ? 22.303 7.274 -20.262 1.00 85.69 269 ALA A N 1
ATOM 2182 C CA . ALA A 1 269 ? 22.872 8.050 -21.354 1.00 85.69 269 ALA A CA 1
ATOM 2183 C C . ALA A 1 269 ? 23.539 7.113 -22.368 1.00 85.69 269 ALA A C 1
ATOM 2185 O O . ALA A 1 269 ? 24.393 6.303 -22.007 1.00 85.69 269 ALA A O 1
ATOM 2186 N N . LEU A 1 270 ? 23.159 7.249 -23.634 1.00 83.69 270 LEU A N 1
ATOM 2187 C CA . LEU A 1 270 ? 23.822 6.592 -24.753 1.00 83.69 270 LEU A CA 1
ATOM 2188 C C . LEU A 1 270 ? 24.992 7.468 -25.196 1.00 83.69 270 LEU A C 1
ATOM 2190 O O . LEU A 1 270 ? 24.874 8.696 -25.202 1.00 83.69 270 LEU A O 1
ATOM 2194 N N . LYS A 1 271 ? 26.133 6.845 -25.491 1.00 81.81 271 LYS A N 1
ATOM 2195 C CA . LYS A 1 271 ? 27.340 7.526 -25.962 1.00 81.81 271 LYS A CA 1
ATOM 2196 C C . LYS A 1 271 ? 27.698 6.999 -27.343 1.00 81.81 271 LYS A C 1
ATOM 2198 O O . LYS A 1 271 ? 27.631 5.796 -27.569 1.00 81.81 271 LYS A O 1
ATOM 2203 N N . ASN A 1 272 ? 28.131 7.897 -28.218 1.00 77.56 272 ASN A N 1
ATOM 2204 C CA . ASN A 1 272 ? 28.710 7.536 -29.504 1.00 77.56 272 ASN A CA 1
ATOM 2205 C C . ASN A 1 272 ? 30.156 7.014 -29.346 1.00 77.56 272 ASN A C 1
ATOM 2207 O O . ASN A 1 272 ? 30.732 7.048 -28.256 1.00 77.56 272 ASN A O 1
ATOM 2211 N N . GLU A 1 273 ? 30.767 6.596 -30.457 1.00 71.81 273 GLU A N 1
ATOM 2212 C CA . GLU A 1 273 ? 32.160 6.112 -30.531 1.00 71.81 273 GLU A CA 1
ATOM 2213 C C . GLU A 1 273 ? 33.197 7.128 -30.006 1.00 71.81 273 GLU A C 1
ATOM 2215 O O . GLU A 1 273 ? 34.260 6.750 -29.523 1.00 71.81 273 GLU A O 1
ATOM 2220 N N . GLU A 1 274 ? 32.871 8.423 -30.031 1.00 74.50 274 GLU A N 1
ATOM 2221 C CA . GLU A 1 274 ? 33.716 9.518 -29.531 1.00 74.50 274 GLU A CA 1
ATOM 2222 C C . GLU A 1 274 ? 33.537 9.768 -28.017 1.00 74.50 274 GLU A C 1
ATOM 2224 O O . GLU A 1 274 ? 34.096 10.714 -27.460 1.00 74.50 274 GLU A O 1
ATOM 2229 N N . GLY A 1 275 ? 32.716 8.959 -27.335 1.00 75.62 275 GLY A N 1
ATOM 2230 C CA . GLY A 1 275 ? 32.410 9.089 -25.909 1.00 75.62 275 GLY A CA 1
ATOM 2231 C C . GLY A 1 275 ? 31.434 10.221 -25.565 1.00 75.62 275 GLY A C 1
ATOM 2232 O O . GLY A 1 275 ? 31.186 10.487 -24.383 1.00 75.62 275 GLY A O 1
ATOM 2233 N N . LYS A 1 276 ? 30.852 10.885 -26.569 1.00 83.12 276 LYS A N 1
ATOM 2234 C CA . LYS A 1 276 ? 29.879 11.969 -26.407 1.00 83.12 276 LYS A CA 1
ATOM 2235 C C . LYS A 1 276 ? 28.466 11.408 -26.308 1.00 83.12 276 LYS A C 1
ATOM 2237 O O . LYS A 1 276 ? 28.085 10.524 -27.064 1.00 83.12 276 LYS A O 1
ATOM 2242 N N . ILE A 1 277 ? 27.664 11.975 -25.407 1.00 82.69 277 ILE A N 1
ATOM 2243 C CA . ILE A 1 277 ? 26.263 11.574 -25.243 1.00 82.69 277 ILE A CA 1
ATOM 2244 C C . ILE A 1 277 ? 25.470 11.916 -26.515 1.00 82.69 277 ILE A C 1
ATOM 2246 O O . ILE A 1 277 ? 25.418 13.084 -26.916 1.00 82.69 277 ILE A O 1
ATOM 2250 N N . ASP A 1 278 ? 24.870 10.904 -27.141 1.00 81.12 278 ASP A N 1
ATOM 2251 C CA . ASP A 1 278 ? 24.117 10.994 -28.402 1.00 81.12 278 ASP A CA 1
ATOM 2252 C C . ASP A 1 278 ? 22.613 10.708 -28.237 1.00 81.12 278 ASP A C 1
ATOM 2254 O O . ASP A 1 278 ? 21.805 10.991 -29.132 1.00 81.12 278 ASP A O 1
ATOM 2258 N N . GLY A 1 279 ? 22.214 10.269 -27.047 1.00 85.88 279 GLY A N 1
ATOM 2259 C CA . GLY A 1 279 ? 20.826 10.080 -26.674 1.00 85.88 279 GLY A CA 1
ATOM 2260 C C . GLY A 1 279 ? 20.669 9.462 -25.293 1.00 85.88 279 GLY A C 1
ATOM 2261 O O . GLY A 1 279 ? 21.579 9.462 -24.466 1.00 85.88 279 GLY A O 1
ATOM 2262 N N . PHE A 1 280 ? 19.480 8.928 -25.051 1.00 87.25 280 PHE A N 1
ATOM 2263 C CA . PHE A 1 280 ? 19.111 8.263 -23.812 1.00 87.25 280 PHE A CA 1
ATOM 2264 C C . PHE A 1 280 ? 18.332 6.990 -24.116 1.00 87.25 280 PHE A C 1
ATOM 2266 O O . PHE A 1 280 ? 17.518 6.965 -25.037 1.00 87.25 280 PHE A O 1
ATOM 2273 N N . LEU A 1 281 ? 18.547 5.960 -23.309 1.00 87.44 281 LEU A N 1
ATOM 2274 C CA . LEU A 1 281 ? 17.734 4.757 -23.248 1.00 87.44 281 LEU A CA 1
ATOM 2275 C C . LEU A 1 281 ? 16.896 4.799 -21.973 1.00 87.44 281 LEU A C 1
ATOM 2277 O O . LEU A 1 281 ? 17.446 4.868 -20.879 1.00 87.44 281 LEU A O 1
ATOM 2281 N N . GLU A 1 282 ? 15.581 4.719 -22.117 1.00 89.44 282 GLU A N 1
ATOM 2282 C CA . GLU A 1 282 ? 14.624 4.510 -21.036 1.00 89.44 282 GLU A CA 1
ATOM 2283 C C . GLU A 1 282 ? 14.144 3.056 -21.082 1.00 89.44 282 GLU A C 1
ATOM 2285 O O . GLU A 1 282 ? 13.546 2.617 -22.068 1.00 89.44 282 GLU A O 1
ATOM 2290 N N . ILE A 1 283 ? 14.402 2.318 -20.002 1.00 88.12 283 ILE A N 1
ATOM 2291 C CA . ILE A 1 283 ? 13.798 1.009 -19.748 1.00 88.12 283 ILE A CA 1
ATOM 2292 C C . ILE A 1 283 ? 12.779 1.187 -18.635 1.00 88.12 283 ILE A C 1
ATOM 2294 O O . ILE A 1 283 ? 13.151 1.535 -17.516 1.00 88.12 283 ILE A O 1
ATOM 2298 N N . GLY A 1 284 ? 11.505 0.959 -18.936 1.00 88.50 284 GLY A N 1
ATOM 2299 C CA . GLY A 1 284 ? 10.390 1.231 -18.033 1.00 88.50 284 GLY A CA 1
ATOM 2300 C C . GLY A 1 284 ? 9.534 0.004 -17.751 1.00 88.50 284 GLY A C 1
ATOM 2301 O O . GLY A 1 284 ? 9.387 -0.873 -18.599 1.00 88.50 284 GLY A O 1
ATOM 2302 N N . ARG A 1 285 ? 8.959 -0.048 -16.551 1.00 87.88 285 ARG A N 1
ATOM 2303 C CA . ARG A 1 285 ? 7.940 -1.015 -16.138 1.00 87.88 285 ARG A CA 1
ATOM 2304 C C . ARG A 1 285 ? 6.779 -0.273 -15.494 1.00 87.88 285 ARG A C 1
ATOM 2306 O O . ARG A 1 285 ? 6.987 0.632 -14.685 1.00 87.88 285 ARG A O 1
ATOM 2313 N N . ASP A 1 286 ? 5.570 -0.658 -15.870 1.00 87.62 286 ASP A N 1
ATOM 2314 C CA . ASP A 1 286 ? 4.355 -0.217 -15.194 1.00 87.62 286 ASP A CA 1
ATOM 2315 C C . ASP A 1 286 ? 4.282 -0.884 -13.816 1.00 87.62 286 ASP A C 1
ATOM 2317 O O . ASP A 1 286 ? 4.401 -2.105 -13.724 1.00 87.62 286 ASP A O 1
ATOM 2321 N N . VAL A 1 287 ? 4.138 -0.075 -12.766 1.00 84.44 287 VAL A N 1
ATOM 2322 C CA . VAL A 1 287 ? 4.057 -0.542 -11.369 1.00 84.44 287 VAL A CA 1
ATOM 2323 C C . VAL A 1 287 ? 2.688 -0.263 -10.743 1.00 84.44 287 VAL A C 1
ATOM 2325 O O . VAL A 1 287 ? 2.553 -0.082 -9.534 1.00 84.44 287 VAL A O 1
ATOM 2328 N N . THR A 1 288 ? 1.653 -0.127 -11.577 1.00 84.94 288 THR A N 1
ATOM 2329 C CA . THR A 1 288 ? 0.292 0.191 -11.127 1.00 84.94 288 THR A CA 1
ATOM 2330 C C . THR A 1 288 ? -0.240 -0.826 -10.122 1.00 84.94 288 THR A C 1
ATOM 2332 O O . THR A 1 288 ? -0.874 -0.434 -9.142 1.00 84.94 288 THR A O 1
ATOM 2335 N N . ASP A 1 289 ? -0.019 -2.117 -10.360 1.00 82.12 289 ASP A N 1
ATOM 2336 C CA . ASP A 1 289 ? -0.570 -3.175 -9.514 1.00 82.12 289 ASP A CA 1
ATOM 2337 C C . ASP A 1 289 ? 0.135 -3.237 -8.161 1.00 82.12 289 ASP A C 1
ATOM 2339 O O . ASP A 1 289 ? -0.522 -3.404 -7.136 1.00 82.12 289 ASP A O 1
ATOM 2343 N N . GLU A 1 290 ? 1.449 -3.034 -8.147 1.00 79.75 290 GLU A N 1
ATOM 2344 C CA . GLU A 1 290 ? 2.278 -2.926 -6.950 1.00 79.75 290 GLU A CA 1
ATOM 2345 C C . GLU A 1 290 ? 1.834 -1.722 -6.112 1.00 79.75 290 GLU A C 1
ATOM 2347 O O . GLU A 1 290 ? 1.424 -1.882 -4.967 1.00 79.75 290 GLU A O 1
ATOM 2352 N N . VAL A 1 291 ? 1.737 -0.535 -6.721 1.00 77.12 291 VAL A N 1
ATOM 2353 C CA . VAL A 1 291 ? 1.277 0.678 -6.023 1.00 77.12 291 VAL A CA 1
ATOM 2354 C C . VAL A 1 291 ? -0.150 0.523 -5.477 1.00 77.12 291 VAL A C 1
ATOM 2356 O O . VAL A 1 291 ? -0.461 1.024 -4.394 1.00 77.12 291 VAL A O 1
ATOM 2359 N N . LYS A 1 292 ? -1.047 -0.164 -6.200 1.00 76.44 292 LYS A N 1
ATOM 2360 C CA . LYS A 1 292 ? -2.408 -0.457 -5.714 1.00 76.44 292 LYS A CA 1
ATOM 2361 C C . LYS A 1 292 ? -2.393 -1.404 -4.516 1.00 76.44 292 LYS A C 1
ATOM 2363 O O . LYS A 1 292 ? -3.146 -1.169 -3.571 1.00 76.44 292 LYS A O 1
ATOM 2368 N N . LYS A 1 293 ? -1.565 -2.452 -4.550 1.00 75.38 293 LYS A N 1
ATOM 2369 C CA . LYS A 1 293 ? -1.408 -3.396 -3.436 1.00 75.38 293 LYS A CA 1
ATOM 2370 C C . LYS A 1 293 ? -0.844 -2.692 -2.207 1.00 75.38 293 LYS A C 1
ATOM 2372 O O . LYS A 1 293 ? -1.456 -2.784 -1.148 1.00 75.38 293 LYS A O 1
ATOM 2377 N N . ASP A 1 294 ? 0.217 -1.908 -2.367 1.00 76.44 294 ASP A N 1
ATOM 2378 C CA . ASP A 1 294 ? 0.847 -1.163 -1.272 1.00 76.44 294 ASP A CA 1
ATOM 2379 C C . ASP A 1 294 ? -0.128 -0.193 -0.612 1.00 76.44 294 ASP A C 1
ATOM 2381 O O . ASP A 1 294 ? -0.187 -0.082 0.616 1.00 76.44 294 ASP A O 1
ATOM 2385 N N . LYS A 1 295 ? -0.940 0.489 -1.428 1.00 77.75 295 LYS A N 1
ATOM 2386 C CA . LYS A 1 295 ? -1.977 1.390 -0.931 1.00 77.75 295 LYS A CA 1
ATOM 2387 C C . LYS A 1 295 ? -3.062 0.637 -0.161 1.00 77.75 295 LYS A C 1
ATOM 2389 O O . LYS A 1 295 ? -3.450 1.086 0.914 1.00 77.75 295 LYS A O 1
ATOM 2394 N N . ALA A 1 296 ? -3.536 -0.495 -0.680 1.00 77.94 296 ALA A N 1
ATOM 2395 C CA . ALA A 1 296 ? -4.534 -1.315 0.003 1.00 77.94 296 ALA A CA 1
ATOM 2396 C C . ALA A 1 296 ? -4.007 -1.850 1.345 1.00 77.94 296 ALA A C 1
ATOM 2398 O O . ALA A 1 296 ? -4.737 -1.848 2.335 1.00 77.94 296 ALA A O 1
ATOM 2399 N N . ILE A 1 297 ? -2.732 -2.249 1.401 1.00 79.75 297 ILE A N 1
ATOM 2400 C CA . ILE A 1 297 ? -2.075 -2.671 2.643 1.00 79.75 297 ILE A CA 1
ATOM 2401 C C . ILE A 1 297 ? -2.002 -1.501 3.632 1.00 79.75 297 ILE A C 1
ATOM 2403 O O . ILE A 1 297 ? -2.388 -1.652 4.788 1.00 79.75 297 ILE A O 1
ATOM 2407 N N . HIS A 1 298 ? -1.586 -0.312 3.188 1.00 77.62 298 HIS A N 1
ATOM 2408 C CA . HIS A 1 298 ? -1.550 0.877 4.046 1.00 77.62 298 HIS A CA 1
ATOM 2409 C C . HIS A 1 298 ? -2.927 1.240 4.611 1.00 77.62 298 HIS A C 1
ATOM 2411 O O . HIS A 1 298 ? -3.047 1.551 5.796 1.00 77.62 298 HIS A O 1
ATOM 2417 N N . GLU A 1 299 ? -3.974 1.184 3.786 1.00 83.12 299 GLU A N 1
ATOM 2418 C CA . GLU A 1 299 ? -5.347 1.410 4.242 1.00 83.12 299 GLU A CA 1
ATOM 2419 C C . GLU A 1 299 ? -5.752 0.381 5.308 1.00 83.12 299 GLU A C 1
ATOM 2421 O O . GLU A 1 299 ? -6.322 0.754 6.334 1.00 83.12 299 GLU A O 1
ATOM 2426 N N . GLN A 1 300 ? -5.392 -0.894 5.131 1.00 81.38 300 GLN A N 1
ATOM 2427 C CA . GLN A 1 300 ? -5.661 -1.942 6.119 1.00 81.38 300 GLN A CA 1
ATOM 2428 C C . GLN A 1 300 ? -4.922 -1.701 7.444 1.00 81.38 300 GLN A C 1
ATOM 2430 O O . GLN A 1 300 ? -5.559 -1.742 8.501 1.00 81.38 300 GLN A O 1
ATOM 2435 N N . ILE A 1 301 ? -3.637 -1.340 7.408 1.00 83.00 301 ILE A N 1
ATOM 2436 C CA . ILE A 1 301 ? -2.858 -0.989 8.607 1.00 83.00 301 ILE A CA 1
ATOM 2437 C C . ILE A 1 301 ? -3.513 0.177 9.360 1.00 83.00 301 ILE A C 1
ATOM 2439 O O . ILE A 1 301 ? -3.665 0.132 10.584 1.00 83.00 301 ILE A O 1
ATOM 2443 N N . GLU A 1 302 ? -3.950 1.219 8.651 1.00 85.44 302 GLU A N 1
ATOM 2444 C CA . GLU A 1 302 ? -4.625 2.358 9.278 1.00 85.44 302 GLU A CA 1
ATOM 2445 C C . GLU A 1 302 ? -5.993 1.977 9.863 1.00 85.44 302 GLU A C 1
ATOM 2447 O O . GLU A 1 302 ? -6.361 2.451 10.942 1.00 85.44 302 GLU A O 1
ATOM 2452 N N . THR A 1 303 ? -6.747 1.079 9.221 1.00 88.06 303 THR A N 1
ATOM 2453 C CA . THR A 1 303 ? -7.990 0.557 9.815 1.00 88.06 303 THR A CA 1
ATOM 2454 C C . THR A 1 303 ? -7.731 -0.253 11.086 1.00 88.06 303 THR A C 1
ATOM 2456 O O . THR A 1 303 ? -8.436 -0.044 12.075 1.00 88.06 303 THR A O 1
ATOM 2459 N N . ALA A 1 304 ? -6.688 -1.090 11.113 1.00 85.56 304 ALA A N 1
ATOM 2460 C CA . ALA A 1 304 ? -6.294 -1.860 12.292 1.00 85.56 304 ALA A CA 1
ATOM 2461 C C . ALA A 1 304 ? -5.868 -0.947 13.456 1.00 85.56 304 ALA A C 1
ATOM 2463 O O . ALA A 1 304 ? -6.328 -1.118 14.585 1.00 85.56 304 ALA A O 1
ATOM 2464 N N . LYS A 1 305 ? -5.079 0.104 13.192 1.00 85.38 305 LYS A N 1
ATOM 2465 C CA . LYS A 1 305 ? -4.723 1.111 14.214 1.00 85.38 305 LYS A CA 1
ATOM 2466 C C . LYS A 1 305 ? -5.951 1.821 14.782 1.00 85.38 305 LYS A C 1
ATOM 2468 O O . LYS A 1 305 ? -6.060 2.022 15.992 1.00 85.38 305 LYS A O 1
ATOM 2473 N N . ASN A 1 306 ? -6.889 2.203 13.916 1.00 89.81 306 ASN A N 1
ATOM 2474 C CA . ASN A 1 306 ? -8.128 2.844 14.346 1.00 89.81 306 ASN A CA 1
ATOM 2475 C C . ASN A 1 306 ? -9.009 1.902 15.177 1.00 89.81 306 ASN A C 1
ATOM 2477 O O . ASN A 1 306 ? -9.652 2.360 16.124 1.00 89.81 306 ASN A O 1
ATOM 2481 N N . LEU A 1 307 ? -9.035 0.609 14.847 1.00 90.56 307 LEU A N 1
ATOM 2482 C CA . LEU A 1 307 ? -9.713 -0.411 15.643 1.00 90.56 307 LEU A CA 1
ATOM 2483 C C . LEU A 1 307 ? -9.075 -0.536 17.032 1.00 90.56 307 LEU A C 1
ATOM 2485 O O . LEU A 1 307 ? -9.789 -0.414 18.024 1.00 90.56 307 LEU A O 1
ATOM 2489 N N . ALA A 1 308 ? -7.748 -0.659 17.112 1.00 87.31 308 ALA A N 1
ATOM 2490 C CA . ALA A 1 308 ? -7.021 -0.732 18.382 1.00 87.31 308 ALA A CA 1
ATOM 2491 C C . ALA A 1 308 ? -7.330 0.465 19.300 1.00 87.31 308 ALA A C 1
ATOM 2493 O O . ALA A 1 308 ? -7.670 0.290 20.468 1.00 87.31 308 ALA A O 1
ATOM 2494 N N . LYS A 1 309 ? -7.338 1.688 18.752 1.00 89.75 309 LYS A N 1
ATOM 2495 C CA . LYS A 1 309 ? -7.690 2.904 19.506 1.00 89.75 309 LYS A CA 1
ATOM 2496 C C . LYS A 1 309 ? -9.142 2.920 20.001 1.00 89.75 309 LYS A C 1
ATOM 2498 O O . LYS A 1 309 ? -9.451 3.533 21.020 1.00 89.75 309 LYS A O 1
ATOM 2503 N N . LYS A 1 310 ? -10.071 2.308 19.263 1.00 92.00 310 LYS A N 1
ATOM 2504 C CA . LYS A 1 310 ? -11.470 2.180 19.704 1.00 92.00 310 LYS A CA 1
ATOM 2505 C C . LYS A 1 310 ? -11.613 1.133 20.808 1.00 92.00 310 LYS A C 1
ATOM 2507 O O . LYS A 1 310 ? -12.398 1.359 21.722 1.00 92.00 310 LYS A O 1
ATOM 2512 N N . LEU A 1 311 ? -10.851 0.043 20.739 1.00 92.88 311 LEU A N 1
ATOM 2513 C CA . LEU A 1 311 ? -10.834 -1.004 21.762 1.00 92.88 311 LEU A CA 1
ATOM 2514 C C . LEU A 1 311 ? -10.278 -0.498 23.095 1.00 92.88 311 LEU A C 1
ATOM 2516 O O . LEU A 1 311 ? -10.856 -0.813 24.124 1.00 92.88 311 LEU A O 1
ATOM 2520 N N . GLU A 1 312 ? -9.250 0.353 23.079 1.00 90.12 312 GLU A N 1
ATOM 2521 C CA . GLU A 1 312 ? -8.736 1.024 24.287 1.00 90.12 312 GLU A CA 1
ATOM 2522 C C . GLU A 1 312 ? -9.841 1.810 25.017 1.00 90.12 312 GLU A C 1
ATOM 2524 O O . GLU A 1 312 ? -10.032 1.676 26.220 1.00 90.12 312 GLU A O 1
ATOM 2529 N N . LYS A 1 313 ? -10.665 2.559 24.272 1.00 93.69 313 LYS A N 1
ATOM 2530 C CA . LYS A 1 313 ? -11.806 3.279 24.862 1.00 93.69 313 LYS A CA 1
ATOM 2531 C C . LYS A 1 313 ? -12.885 2.350 25.412 1.00 93.69 313 LYS A C 1
ATOM 2533 O O . LYS A 1 313 ? -13.569 2.718 26.361 1.00 93.69 313 LYS A O 1
ATOM 2538 N N . ILE A 1 314 ? -13.102 1.197 24.778 1.00 94.88 314 ILE A N 1
ATOM 2539 C CA . ILE A 1 314 ? -14.068 0.208 25.268 1.00 94.88 314 ILE A CA 1
ATOM 2540 C C . ILE A 1 314 ? -13.553 -0.404 26.573 1.00 94.88 314 ILE A C 1
ATOM 2542 O O . ILE A 1 314 ? -14.329 -0.507 27.517 1.00 94.88 314 ILE A O 1
ATOM 2546 N N . ASP A 1 315 ? -12.266 -0.736 26.652 1.00 93.88 315 ASP A N 1
ATOM 2547 C CA . ASP A 1 315 ? -11.625 -1.250 27.866 1.00 93.88 315 ASP A CA 1
ATOM 2548 C C . ASP A 1 315 ? -11.788 -0.283 29.057 1.00 93.88 315 ASP A C 1
ATOM 2550 O O . ASP A 1 315 ? -12.235 -0.684 30.134 1.00 93.88 315 ASP A O 1
ATOM 2554 N N . ASP A 1 316 ? -11.571 1.021 28.850 1.00 94.12 316 ASP A N 1
ATOM 2555 C CA . ASP A 1 316 ? -11.807 2.047 29.881 1.00 94.12 316 ASP A CA 1
ATOM 2556 C C . ASP A 1 316 ? -13.269 2.090 30.370 1.00 94.12 316 ASP A C 1
ATOM 2558 O O . ASP A 1 316 ? -13.550 2.258 31.566 1.00 94.12 316 ASP A O 1
ATOM 2562 N N . ILE A 1 317 ? -14.227 1.927 29.451 1.00 95.81 317 ILE A N 1
ATOM 2563 C CA . ILE A 1 317 ? -15.658 1.876 29.782 1.00 95.81 317 ILE A CA 1
ATOM 2564 C C . ILE A 1 317 ? -15.970 0.610 30.583 1.00 95.81 317 ILE A C 1
ATOM 2566 O O . ILE A 1 317 ? -16.658 0.690 31.600 1.00 95.81 317 ILE A O 1
ATOM 2570 N N . VAL A 1 318 ? -15.449 -0.544 30.166 1.00 96.56 318 VAL A N 1
ATOM 2571 C CA . VAL A 1 318 ? -15.646 -1.831 30.848 1.00 96.56 318 VAL A CA 1
ATOM 2572 C C . VAL A 1 318 ? -15.099 -1.781 32.274 1.00 96.56 318 VAL A C 1
ATOM 2574 O O . VAL A 1 318 ? -15.818 -2.133 33.209 1.00 96.56 318 VAL A O 1
ATOM 2577 N N . LYS A 1 319 ? -13.890 -1.239 32.470 1.00 93.44 319 LYS A N 1
ATOM 2578 C CA . LYS A 1 319 ? -13.300 -1.000 33.800 1.00 93.44 319 LYS A CA 1
ATOM 2579 C C . LYS A 1 319 ? -14.176 -0.105 34.675 1.00 93.44 319 LYS A C 1
ATOM 2581 O O . LYS A 1 319 ? -14.330 -0.353 35.871 1.00 93.44 319 LYS A O 1
ATOM 2586 N N . SER A 1 320 ? -14.781 0.923 34.083 1.00 97.06 320 SER A N 1
ATOM 2587 C CA . SER A 1 320 ? -15.700 1.819 34.793 1.00 97.06 320 SER A CA 1
ATOM 2588 C C . SER A 1 320 ? -16.984 1.098 35.217 1.00 97.06 320 SER A C 1
ATOM 2590 O O . SER A 1 320 ? -17.436 1.266 36.349 1.00 97.06 320 SER A O 1
ATOM 2592 N N . ILE A 1 321 ? -17.554 0.255 34.349 1.00 95.88 321 ILE A N 1
ATOM 2593 C CA . ILE A 1 321 ? -18.735 -0.563 34.673 1.00 95.88 321 ILE A CA 1
ATOM 2594 C C . ILE A 1 321 ? -18.400 -1.564 35.781 1.00 95.88 321 ILE A C 1
ATOM 2596 O O . ILE A 1 321 ? -19.187 -1.720 36.714 1.00 95.88 321 ILE A O 1
ATOM 2600 N N . GLU A 1 322 ? -17.229 -2.200 35.730 1.00 95.88 322 GLU A N 1
ATOM 2601 C CA . GLU A 1 322 ? -16.786 -3.124 36.771 1.00 95.88 322 GLU A CA 1
ATOM 2602 C C . GLU A 1 322 ? -16.624 -2.419 38.126 1.00 95.88 322 GLU A C 1
ATOM 2604 O O . GLU A 1 322 ? -17.067 -2.937 39.155 1.00 95.88 322 GLU A O 1
ATOM 2609 N N . LEU A 1 323 ? -16.057 -1.208 38.141 1.00 95.81 323 LEU A N 1
ATOM 2610 C CA . LEU A 1 323 ? -15.956 -0.396 39.353 1.00 95.81 323 LEU A CA 1
ATOM 2611 C C . LEU A 1 323 ? -17.341 -0.065 39.926 1.00 95.81 323 LEU A C 1
ATOM 2613 O O . LEU A 1 323 ? -17.558 -0.242 41.127 1.00 95.81 323 LEU A O 1
ATOM 2617 N N . ILE A 1 324 ? -18.278 0.365 39.074 1.00 96.62 324 ILE A N 1
ATOM 2618 C CA . ILE A 1 324 ? -19.663 0.655 39.472 1.00 96.62 324 ILE A CA 1
ATOM 2619 C C . ILE A 1 324 ? -20.313 -0.606 40.042 1.00 96.62 324 ILE A C 1
ATOM 2621 O O . ILE A 1 324 ? -20.861 -0.565 41.138 1.00 96.62 324 ILE A O 1
ATOM 2625 N N . ALA A 1 325 ? -20.194 -1.745 39.358 1.00 97.12 325 ALA A N 1
ATOM 2626 C CA . ALA A 1 325 ? -20.741 -3.019 39.809 1.00 97.12 325 ALA A CA 1
ATOM 2627 C C . ALA A 1 325 ? -20.192 -3.419 41.188 1.00 97.12 325 ALA A C 1
ATOM 2629 O O . ALA A 1 325 ? -20.962 -3.766 42.086 1.00 97.12 325 ALA A O 1
ATOM 2630 N N . ARG A 1 326 ? -18.876 -3.302 41.414 1.00 95.50 326 ARG A N 1
ATOM 2631 C CA . ARG A 1 326 ? -18.271 -3.573 42.729 1.00 95.50 326 ARG A CA 1
ATOM 2632 C C . ARG A 1 326 ? -18.781 -2.615 43.807 1.00 95.50 326 ARG A C 1
ATOM 2634 O O . ARG A 1 326 ? -19.089 -3.062 44.911 1.00 95.50 326 ARG A O 1
ATOM 2641 N N . GLN A 1 327 ? -18.904 -1.322 43.506 1.00 97.50 327 GLN A N 1
ATOM 2642 C CA . GLN A 1 327 ? -19.445 -0.333 44.445 1.00 97.50 327 GLN A CA 1
ATOM 2643 C C . GLN A 1 327 ? -20.912 -0.610 44.784 1.00 97.50 327 GLN A C 1
ATOM 2645 O O . GLN A 1 327 ? -21.280 -0.612 45.957 1.00 97.50 327 GLN A O 1
ATOM 2650 N N . THR A 1 328 ? -21.743 -0.905 43.785 1.00 96.38 328 THR A N 1
ATOM 2651 C CA . THR A 1 328 ? -23.150 -1.273 43.978 1.00 96.38 328 THR A CA 1
ATOM 2652 C C . THR A 1 328 ? -23.280 -2.548 44.809 1.00 96.38 328 THR A C 1
ATOM 2654 O O . THR A 1 328 ? -24.128 -2.610 45.695 1.00 96.38 328 THR A O 1
ATOM 2657 N N . ASN A 1 329 ? -22.401 -3.532 44.600 1.00 95.56 329 ASN A N 1
ATOM 2658 C CA . ASN A 1 329 ? -22.354 -4.741 45.419 1.00 95.56 329 ASN A CA 1
ATOM 2659 C C . ASN A 1 329 ? -22.027 -4.430 46.892 1.00 95.56 329 ASN A C 1
ATOM 2661 O O . ASN A 1 329 ? -22.670 -4.969 47.789 1.00 95.56 329 ASN A O 1
ATOM 2665 N N . LEU A 1 330 ? -21.074 -3.530 47.162 1.00 95.56 330 LEU A N 1
ATOM 2666 C CA . LEU A 1 330 ? -20.763 -3.093 48.530 1.00 95.56 330 LEU A CA 1
ATOM 2667 C C . LEU A 1 330 ? -21.929 -2.330 49.176 1.00 95.56 330 LEU A C 1
ATOM 2669 O O . LEU A 1 330 ? -22.245 -2.566 50.341 1.00 95.56 330 LEU A O 1
ATOM 2673 N N . LEU A 1 331 ? -22.602 -1.453 48.424 1.00 95.31 331 LEU A N 1
ATOM 2674 C CA . LEU A 1 331 ? -23.794 -0.743 48.899 1.00 95.31 331 LEU A CA 1
ATOM 2675 C C . LEU A 1 331 ? -24.930 -1.712 49.245 1.00 95.31 331 LEU A C 1
ATOM 2677 O O . LEU A 1 331 ? -25.570 -1.549 50.280 1.00 95.31 331 LEU A O 1
ATOM 2681 N N . ALA A 1 332 ? -25.139 -2.739 48.421 1.00 96.38 332 ALA A N 1
ATOM 2682 C CA . ALA A 1 332 ? -26.125 -3.784 48.673 1.00 96.38 332 ALA A CA 1
ATOM 2683 C C . ALA A 1 332 ? -25.810 -4.585 49.943 1.00 96.38 332 ALA A C 1
ATOM 2685 O O . ALA A 1 332 ? -26.709 -4.865 50.730 1.00 96.38 332 ALA A O 1
ATOM 2686 N N . ILE A 1 333 ? -24.534 -4.905 50.187 1.00 94.69 333 ILE A N 1
ATOM 2687 C CA . ILE A 1 333 ? -24.100 -5.571 51.424 1.00 94.69 333 ILE A CA 1
ATOM 2688 C C . ILE A 1 333 ? -24.378 -4.682 52.642 1.00 94.69 333 ILE A C 1
ATOM 2690 O O . ILE A 1 333 ? -24.938 -5.161 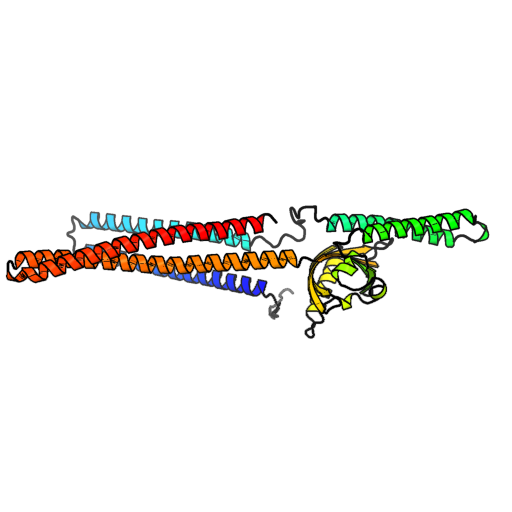53.626 1.00 94.69 333 ILE A O 1
ATOM 2694 N N . ASN A 1 334 ? -24.048 -3.390 52.573 1.00 94.75 334 ASN A N 1
ATOM 2695 C CA . ASN A 1 334 ? -24.324 -2.452 53.664 1.00 94.75 334 ASN A CA 1
ATOM 2696 C C . ASN A 1 334 ? -25.830 -2.336 53.944 1.00 94.75 334 ASN A C 1
ATOM 2698 O O . ASN A 1 334 ? -26.248 -2.361 55.100 1.00 94.75 334 ASN A O 1
ATOM 2702 N N . ALA A 1 335 ? -26.649 -2.264 52.892 1.00 93.69 335 ALA A N 1
ATOM 2703 C CA . ALA A 1 335 ? -28.102 -2.221 53.014 1.00 93.69 335 ALA A CA 1
ATOM 2704 C C . ALA A 1 335 ? -28.676 -3.523 53.597 1.00 93.69 335 ALA A C 1
ATOM 2706 O O . ALA A 1 335 ? -29.566 -3.468 54.442 1.00 93.69 335 ALA A O 1
ATOM 2707 N N . ALA A 1 336 ? -28.127 -4.685 53.229 1.00 93.81 336 ALA A N 1
ATOM 2708 C CA . ALA A 1 336 ? -28.519 -5.971 53.801 1.00 93.81 336 ALA A CA 1
ATOM 2709 C C . ALA A 1 336 ? -28.189 -6.068 55.302 1.00 93.81 336 ALA A C 1
ATOM 2711 O O . ALA A 1 336 ? -29.000 -6.580 56.074 1.00 93.81 336 ALA A O 1
ATOM 2712 N N . VAL A 1 337 ? -27.034 -5.545 55.734 1.00 93.75 337 VAL A N 1
ATOM 2713 C CA . VAL A 1 337 ? -26.663 -5.472 57.159 1.00 93.75 337 VAL A CA 1
ATOM 2714 C C . VAL A 1 337 ? -27.630 -4.574 57.930 1.00 93.75 337 VAL A C 1
ATOM 2716 O O . VAL A 1 337 ? -28.106 -4.964 58.996 1.00 93.75 337 VAL A O 1
ATOM 2719 N N . GLU A 1 338 ? -27.965 -3.401 57.391 1.00 93.56 338 GLU A N 1
ATOM 2720 C CA . GLU A 1 338 ? -28.894 -2.480 58.053 1.00 93.56 338 GLU A CA 1
ATOM 2721 C C . GLU A 1 338 ? -30.327 -3.039 58.081 1.00 93.56 338 GLU A C 1
ATOM 2723 O O . GLU A 1 338 ? -31.020 -2.933 59.092 1.00 93.56 338 GLU A O 1
ATOM 2728 N N . ALA A 1 339 ? -30.748 -3.730 57.016 1.00 94.69 339 ALA A N 1
ATOM 2729 C CA . ALA A 1 339 ? -32.021 -4.442 56.967 1.00 94.69 339 ALA A CA 1
ATOM 2730 C C . ALA A 1 339 ? -32.098 -5.551 58.029 1.00 94.69 339 ALA A C 1
ATOM 2732 O O . ALA A 1 339 ? -33.102 -5.657 58.731 1.00 94.69 339 ALA A O 1
ATOM 2733 N N . ALA A 1 340 ? -31.026 -6.333 58.204 1.00 92.75 340 ALA A N 1
ATOM 2734 C CA . ALA A 1 340 ? -30.945 -7.338 59.263 1.00 92.75 340 ALA A CA 1
ATOM 2735 C C . ALA A 1 340 ? -30.996 -6.701 60.663 1.00 92.75 340 ALA A C 1
ATOM 2737 O O . ALA A 1 340 ? -31.638 -7.232 61.570 1.00 92.75 340 ALA A O 1
ATOM 2738 N N . ARG A 1 341 ? -30.363 -5.535 60.836 1.00 93.62 341 ARG A N 1
ATOM 2739 C CA . ARG A 1 341 ? -30.349 -4.785 62.099 1.00 93.62 341 ARG A CA 1
ATOM 2740 C C . ARG A 1 341 ? -31.719 -4.215 62.472 1.00 93.62 341 ARG A C 1
ATOM 2742 O O . ARG A 1 341 ? -32.048 -4.162 63.654 1.00 93.62 341 ARG A O 1
ATOM 2749 N N . ALA A 1 342 ? -32.518 -3.818 61.483 1.00 94.00 342 ALA A N 1
ATOM 2750 C CA . ALA A 1 342 ? -33.871 -3.295 61.671 1.00 94.00 342 ALA A CA 1
ATOM 2751 C C . ALA A 1 342 ? -34.924 -4.378 61.999 1.00 94.00 342 ALA A C 1
ATOM 2753 O O . ALA A 1 342 ? -36.076 -4.042 62.290 1.00 94.00 342 ALA A O 1
ATOM 2754 N N . GLY A 1 343 ? -34.558 -5.667 61.970 1.00 91.25 343 GLY A N 1
ATOM 2755 C CA . GLY A 1 343 ? -35.462 -6.773 62.292 1.00 91.25 343 GLY A CA 1
ATOM 2756 C C . GLY A 1 343 ? -36.663 -6.835 61.343 1.00 91.25 343 GLY A C 1
ATOM 2757 O O . GLY A 1 343 ? -36.502 -6.764 60.125 1.00 91.25 343 GLY A O 1
ATOM 2758 N N . GLU A 1 344 ? -37.883 -6.940 61.882 1.00 90.12 344 GLU A N 1
ATOM 2759 C CA . GLU A 1 344 ? -39.101 -7.042 61.059 1.00 90.12 344 GLU A CA 1
ATOM 2760 C C . GLU A 1 344 ? -39.355 -5.806 60.182 1.00 90.12 344 GLU A C 1
ATOM 2762 O O . GLU A 1 344 ? -39.856 -5.936 59.066 1.00 90.12 344 GLU A O 1
ATOM 2767 N N . LEU A 1 345 ? -38.939 -4.613 60.629 1.00 87.62 345 LEU A N 1
ATOM 2768 C CA . LEU A 1 345 ? -39.071 -3.375 59.850 1.00 87.62 345 LEU A CA 1
ATOM 2769 C C . LEU A 1 345 ? -38.149 -3.355 58.615 1.00 87.62 345 LEU A C 1
ATOM 2771 O O . LEU A 1 345 ? -38.400 -2.607 57.671 1.00 87.62 345 LEU A O 1
ATOM 2775 N N . GLY A 1 346 ? -37.095 -4.180 58.601 1.00 91.31 346 GLY A N 1
ATOM 2776 C CA . GLY A 1 346 ? -36.122 -4.278 57.511 1.00 91.31 346 GLY A CA 1
ATOM 2777 C C . GLY A 1 346 ? -36.432 -5.347 56.460 1.00 91.31 346 GLY A C 1
ATOM 2778 O O . GLY A 1 346 ? -35.740 -5.404 55.445 1.00 91.31 346 GLY A O 1
ATOM 2779 N N . ALA A 1 347 ? -37.467 -6.175 56.646 1.00 88.44 347 ALA A N 1
ATOM 2780 C CA . ALA A 1 347 ? -37.721 -7.343 55.795 1.00 88.44 347 ALA A CA 1
ATOM 2781 C C . ALA A 1 347 ? -37.879 -6.994 54.299 1.00 88.44 347 ALA A C 1
ATOM 2783 O O . ALA A 1 347 ? -37.317 -7.672 53.440 1.00 88.44 347 ALA A O 1
ATOM 2784 N N . GLY A 1 348 ? -38.577 -5.898 53.975 1.00 88.88 348 GLY A N 1
ATOM 2785 C CA . GLY A 1 348 ? -38.710 -5.421 52.591 1.00 88.88 348 GLY A CA 1
ATOM 2786 C C . GLY A 1 348 ? -37.394 -4.897 52.000 1.00 88.88 348 GLY A C 1
ATOM 2787 O O . GLY A 1 348 ? -37.085 -5.158 50.838 1.00 88.88 348 GLY A O 1
ATOM 2788 N N . PHE A 1 349 ? -36.577 -4.217 52.811 1.00 90.12 349 PHE A N 1
ATOM 2789 C CA . PHE A 1 349 ? -35.255 -3.729 52.404 1.00 90.12 349 PHE A CA 1
ATOM 2790 C C . PHE A 1 349 ? -34.252 -4.866 52.176 1.00 90.12 349 PHE A C 1
ATOM 2792 O O . PHE A 1 349 ? -33.397 -4.750 51.297 1.00 90.12 349 PHE A O 1
ATOM 2799 N N . ALA A 1 350 ? -34.367 -5.974 52.915 1.00 92.50 350 ALA A N 1
ATOM 2800 C CA . ALA A 1 350 ? -33.517 -7.148 52.736 1.00 92.50 350 ALA A CA 1
ATOM 2801 C C . ALA A 1 350 ? -33.697 -7.775 51.342 1.00 92.50 350 ALA A C 1
ATOM 2803 O O . ALA A 1 350 ? -32.708 -8.083 50.679 1.00 92.50 350 ALA A O 1
ATOM 2804 N N . VAL A 1 351 ? -34.944 -7.888 50.865 1.00 94.31 351 VAL A N 1
ATOM 2805 C CA . VAL A 1 351 ? -35.256 -8.422 49.525 1.00 94.31 351 VAL A CA 1
ATOM 2806 C C . VAL A 1 351 ? -34.670 -7.534 48.426 1.00 94.31 351 VAL A C 1
ATOM 2808 O O . VAL A 1 351 ? -34.008 -8.029 47.518 1.00 94.31 351 VAL A O 1
ATOM 2811 N N . VAL A 1 352 ? -34.856 -6.214 48.529 1.00 95.06 352 VAL A N 1
ATOM 2812 C CA . VAL A 1 352 ? -34.310 -5.258 47.549 1.00 95.06 352 VAL A CA 1
ATOM 2813 C C . VAL A 1 352 ? -32.780 -5.294 47.535 1.00 95.06 352 VAL A C 1
ATOM 2815 O O . VAL A 1 352 ? -32.172 -5.273 46.467 1.00 95.06 352 VAL A O 1
ATOM 2818 N N . SER A 1 353 ? -32.151 -5.381 48.708 1.00 96.62 353 SER A N 1
ATOM 2819 C CA . SER A 1 353 ? -30.690 -5.443 48.824 1.00 96.62 353 SER A CA 1
ATOM 2820 C C . SER A 1 353 ? -30.122 -6.703 48.169 1.00 96.62 353 SER A C 1
ATOM 2822 O O . SER A 1 353 ? -29.113 -6.620 47.470 1.00 96.62 353 SER A O 1
ATOM 2824 N N . GLU A 1 354 ? -30.781 -7.854 48.327 1.00 95.00 354 GLU A N 1
ATOM 2825 C CA . GLU A 1 354 ? -30.358 -9.094 47.668 1.00 95.00 354 GLU A CA 1
ATOM 2826 C C . GLU A 1 354 ? -30.489 -9.007 46.139 1.00 95.00 354 GLU A C 1
ATOM 2828 O O . GLU A 1 354 ? -29.565 -9.399 45.425 1.00 95.00 354 GLU A O 1
ATOM 2833 N N . GLU A 1 355 ? -31.563 -8.405 45.623 1.00 96.62 355 GLU A N 1
ATOM 2834 C CA . GLU A 1 355 ? -31.750 -8.229 44.176 1.00 96.62 355 GLU A CA 1
ATOM 2835 C C . GLU A 1 355 ? -30.680 -7.303 43.567 1.00 96.62 355 GLU A C 1
ATOM 2837 O O . GLU A 1 355 ? -30.091 -7.608 42.526 1.00 96.62 355 GLU A O 1
ATOM 2842 N N . ILE A 1 356 ? -30.346 -6.201 44.254 1.00 96.50 356 ILE A N 1
ATOM 2843 C CA . ILE A 1 356 ? -29.258 -5.296 43.847 1.00 96.50 356 ILE A CA 1
ATOM 2844 C C . ILE A 1 356 ? -27.912 -6.031 43.864 1.00 96.50 356 ILE A C 1
ATOM 2846 O O . ILE A 1 356 ? -27.103 -5.850 42.952 1.00 96.50 356 ILE A O 1
ATOM 2850 N N . ARG A 1 357 ? -27.666 -6.881 44.869 1.00 96.06 357 ARG A N 1
ATOM 2851 C CA . ARG A 1 357 ? -26.436 -7.679 44.976 1.00 96.06 357 ARG A CA 1
ATOM 2852 C C . ARG A 1 357 ? -26.289 -8.640 43.797 1.00 96.06 357 ARG A C 1
ATOM 2854 O O . ARG A 1 357 ? -25.223 -8.708 43.182 1.00 96.06 357 ARG A O 1
ATOM 2861 N N . VAL A 1 358 ? -27.361 -9.353 43.448 1.00 96.69 358 VAL A N 1
ATOM 2862 C CA . VAL A 1 358 ? -27.393 -10.267 42.296 1.00 96.69 358 VAL A CA 1
ATOM 2863 C C . VAL A 1 358 ? -27.171 -9.503 40.990 1.00 96.69 358 VAL A C 1
ATOM 2865 O O . VAL A 1 358 ? -26.366 -9.936 40.162 1.00 96.69 358 VAL A O 1
ATOM 2868 N N . LEU A 1 359 ? -27.821 -8.350 40.812 1.00 96.38 359 LEU A N 1
ATOM 2869 C CA . LEU A 1 359 ? -27.640 -7.506 39.631 1.00 96.38 359 LEU A CA 1
ATOM 2870 C C . LEU A 1 359 ? -26.196 -7.005 39.508 1.00 96.38 359 LEU A C 1
ATOM 2872 O O . LEU A 1 359 ? -25.593 -7.122 38.443 1.00 96.38 359 LEU A O 1
ATOM 2876 N N . ALA A 1 360 ? -25.619 -6.505 40.600 1.00 97.31 360 ALA A N 1
ATOM 2877 C CA . ALA A 1 360 ? -24.239 -6.039 40.647 1.00 97.31 360 ALA A CA 1
ATOM 2878 C C . ALA A 1 360 ? -23.248 -7.157 40.288 1.00 97.31 360 ALA A C 1
ATOM 2880 O O . ALA A 1 360 ? -22.339 -6.949 39.484 1.00 97.31 360 ALA A O 1
ATOM 2881 N N . LYS A 1 361 ? -23.465 -8.372 40.808 1.00 96.38 361 LYS A N 1
ATOM 2882 C CA . LYS A 1 361 ? -22.661 -9.545 40.449 1.00 96.38 361 LYS A CA 1
ATOM 2883 C C . LYS A 1 361 ? -22.765 -9.871 38.956 1.00 96.38 361 LYS A C 1
ATOM 2885 O O . LYS A 1 361 ? -21.737 -10.016 38.301 1.00 96.38 361 LYS A O 1
ATOM 2890 N N . ARG A 1 362 ? -23.980 -9.907 38.396 1.00 97.19 362 ARG A N 1
ATOM 2891 C CA . ARG A 1 362 ? -24.194 -10.153 36.957 1.00 97.19 362 ARG A CA 1
ATOM 2892 C C . ARG A 1 362 ? -23.521 -9.094 36.082 1.00 97.19 362 ARG A C 1
ATOM 2894 O O . ARG A 1 362 ? -22.940 -9.448 35.061 1.00 97.19 362 ARG A O 1
ATOM 2901 N N . SER A 1 363 ? -23.555 -7.823 36.484 1.00 96.81 363 SER A N 1
ATOM 2902 C CA . SER A 1 363 ? -22.857 -6.737 35.782 1.00 96.81 363 SER A CA 1
ATOM 2903 C C . SER A 1 363 ? -21.337 -6.900 35.822 1.00 96.81 363 SER A C 1
ATOM 2905 O O . SER A 1 363 ? -20.669 -6.663 34.815 1.00 96.81 363 SER A O 1
ATOM 2907 N N . SER A 1 364 ? -20.785 -7.337 36.959 1.00 96.12 364 SER A N 1
ATOM 2908 C CA . SER A 1 364 ? -19.354 -7.635 37.087 1.00 96.12 364 SER A CA 1
ATOM 2909 C C . SER A 1 364 ? -18.943 -8.802 36.187 1.00 96.12 364 SER A C 1
ATOM 2911 O O . SER A 1 364 ? -17.945 -8.702 35.477 1.00 96.12 364 SER A O 1
ATOM 2913 N N . ASP A 1 365 ? -19.728 -9.883 36.175 1.00 95.75 365 ASP A N 1
ATOM 2914 C CA . ASP A 1 365 ? -19.458 -11.063 35.348 1.00 95.75 365 ASP A CA 1
ATOM 2915 C C . ASP A 1 365 ? -19.526 -10.729 33.847 1.00 95.75 365 ASP A C 1
ATOM 2917 O O . ASP A 1 365 ? -18.648 -11.133 33.085 1.00 95.75 365 ASP A O 1
ATOM 2921 N N . ALA A 1 366 ? -20.517 -9.935 33.425 1.00 95.94 366 ALA A N 1
ATOM 2922 C CA . ALA A 1 366 ? -20.639 -9.474 32.042 1.00 95.94 366 ALA A CA 1
ATOM 2923 C C . ALA A 1 366 ? -19.479 -8.553 31.629 1.00 95.94 366 ALA A C 1
ATOM 2925 O O . ALA A 1 366 ? -18.936 -8.699 30.538 1.00 95.94 366 ALA A O 1
ATOM 2926 N N . SER A 1 367 ? -19.062 -7.636 32.509 1.00 96.62 367 SER A N 1
ATOM 2927 C CA . SER A 1 367 ? -17.920 -6.748 32.245 1.00 96.62 367 SER A CA 1
ATOM 2928 C C . SER A 1 367 ? -16.636 -7.549 32.036 1.00 96.62 367 SER A C 1
ATOM 2930 O O . SER A 1 367 ? -15.891 -7.281 31.097 1.00 96.62 367 SER A O 1
ATOM 2932 N N . ARG A 1 368 ? -16.421 -8.596 32.843 1.00 94.62 368 ARG A N 1
ATOM 2933 C CA . ARG A 1 368 ? -15.268 -9.493 32.698 1.00 94.62 368 ARG A CA 1
ATOM 2934 C C . ARG A 1 368 ? -15.251 -10.208 31.344 1.00 94.62 368 ARG A C 1
ATOM 2936 O O . ARG A 1 368 ? -14.217 -10.218 30.691 1.00 94.62 368 ARG A O 1
ATOM 2943 N N . GLN A 1 369 ? -16.394 -10.726 30.890 1.00 96.12 369 GLN A N 1
ATOM 2944 C CA . GLN A 1 369 ? -16.509 -11.352 29.564 1.00 96.12 369 GLN A CA 1
ATOM 2945 C C . GLN A 1 369 ? -16.223 -10.370 28.420 1.00 96.12 369 GLN A C 1
ATOM 2947 O O . GLN A 1 369 ? -15.590 -10.736 27.435 1.00 96.12 369 GLN A O 1
ATOM 2952 N N . ILE A 1 370 ? -16.670 -9.113 28.537 1.00 95.69 370 ILE A N 1
ATOM 2953 C CA . ILE A 1 370 ? -16.369 -8.090 27.524 1.00 95.69 370 ILE A CA 1
ATOM 2954 C C . ILE A 1 370 ? -14.869 -7.781 27.515 1.00 95.69 370 ILE A C 1
ATOM 2956 O O . ILE A 1 370 ? -14.296 -7.656 26.438 1.00 95.69 370 ILE A O 1
ATOM 2960 N N . SER A 1 371 ? -14.232 -7.690 28.686 1.00 95.19 371 SER A N 1
ATOM 2961 C CA . SER A 1 371 ? -12.783 -7.481 28.796 1.00 95.19 371 SER A CA 1
ATOM 2962 C C . SER A 1 371 ? -11.999 -8.594 28.094 1.00 95.19 371 SER A C 1
ATOM 2964 O O . SER A 1 371 ? -11.113 -8.298 27.300 1.00 95.19 371 SER A O 1
ATOM 2966 N N . GLU A 1 372 ? -12.377 -9.858 28.316 1.00 94.94 372 GLU A N 1
ATOM 2967 C CA . GLU A 1 372 ? -11.761 -11.022 27.659 1.00 94.94 372 GLU A CA 1
ATOM 2968 C C . GLU A 1 372 ? -11.886 -10.932 26.122 1.00 94.94 372 GLU A C 1
ATOM 2970 O O . GLU A 1 372 ? -10.897 -11.090 25.407 1.00 94.94 372 GLU A O 1
ATOM 2975 N N . LEU A 1 373 ? -13.066 -10.572 25.602 1.00 94.56 373 LEU A N 1
ATOM 2976 C CA . LEU A 1 373 ? -13.276 -10.371 24.161 1.00 94.56 373 LEU A CA 1
ATOM 2977 C C . LEU A 1 373 ? -12.471 -9.191 23.595 1.00 94.56 373 LEU A C 1
ATOM 2979 O O . LEU A 1 373 ? -11.973 -9.257 22.472 1.00 94.56 373 LEU A O 1
ATOM 2983 N N . VAL A 1 374 ? -12.356 -8.089 24.340 1.00 94.25 374 VAL A N 1
ATOM 2984 C CA . VAL A 1 374 ? -11.562 -6.925 23.921 1.00 94.25 374 VAL A CA 1
ATOM 2985 C C . VAL A 1 374 ? -10.087 -7.302 23.791 1.00 94.25 374 VAL A C 1
ATOM 2987 O O . VAL A 1 374 ? -9.466 -6.929 22.793 1.00 94.25 374 VAL A O 1
ATOM 2990 N N . ASP A 1 375 ? -9.551 -8.071 24.739 1.00 91.81 375 ASP A N 1
ATOM 2991 C CA . ASP A 1 375 ? -8.170 -8.560 24.703 1.00 91.81 375 ASP A CA 1
ATOM 2992 C C . ASP A 1 375 ? -7.923 -9.478 23.495 1.00 91.81 375 ASP A C 1
ATOM 2994 O O . ASP A 1 375 ? -6.931 -9.308 22.778 1.00 91.81 375 ASP A O 1
ATOM 2998 N N . GLU A 1 376 ? -8.845 -10.402 23.205 1.00 92.88 376 GLU A N 1
ATOM 2999 C CA . GLU A 1 376 ? -8.766 -11.274 22.025 1.00 92.88 376 GLU A CA 1
ATOM 3000 C C . GLU A 1 376 ? -8.722 -10.466 20.718 1.00 92.88 376 GLU A C 1
ATOM 3002 O O . GLU A 1 376 ? -7.817 -10.654 19.897 1.00 92.88 376 GLU A O 1
ATOM 3007 N N . ILE A 1 377 ? -9.634 -9.500 20.547 1.00 91.69 377 ILE A N 1
ATOM 3008 C CA . ILE A 1 377 ? -9.682 -8.660 19.339 1.00 91.69 377 ILE A CA 1
ATOM 3009 C C . ILE A 1 377 ? -8.423 -7.783 19.234 1.00 91.69 377 ILE A C 1
ATOM 3011 O O . ILE A 1 377 ? -7.911 -7.570 18.131 1.00 91.69 377 ILE A O 1
ATOM 3015 N N . GLN A 1 378 ? -7.880 -7.281 20.350 1.00 87.75 378 GLN A N 1
ATOM 3016 C CA . GLN A 1 378 ? -6.623 -6.525 20.332 1.00 87.75 378 GLN A CA 1
ATOM 3017 C C . GLN A 1 378 ? -5.446 -7.378 19.845 1.00 87.75 378 GLN A C 1
ATOM 3019 O O . GLN A 1 378 ? -4.637 -6.901 19.042 1.00 87.75 378 GLN A O 1
ATOM 3024 N N . ILE A 1 379 ? -5.352 -8.631 20.300 1.00 89.19 379 ILE A N 1
ATOM 3025 C CA . ILE A 1 379 ? -4.309 -9.569 19.869 1.00 89.19 379 ILE A CA 1
ATOM 3026 C C . ILE A 1 379 ? -4.440 -9.857 18.371 1.00 89.19 379 ILE A C 1
ATOM 3028 O O . ILE A 1 379 ? -3.448 -9.779 17.643 1.00 89.19 379 ILE A O 1
ATOM 3032 N N . GLU A 1 380 ? -5.646 -10.160 17.889 1.00 87.19 380 GLU A N 1
ATOM 3033 C CA . GLU A 1 380 ? -5.886 -10.415 16.464 1.00 87.19 380 GLU A CA 1
ATOM 3034 C C . GLU A 1 380 ? -5.580 -9.190 15.598 1.00 87.19 380 GLU A C 1
ATOM 3036 O O . GLU A 1 380 ? -4.872 -9.298 14.594 1.00 87.19 380 GLU A O 1
ATOM 3041 N N . SER A 1 381 ? -6.031 -8.005 16.015 1.00 85.75 381 SER A N 1
ATOM 3042 C CA . SER A 1 381 ? -5.765 -6.755 15.300 1.00 85.75 381 SER A CA 1
ATOM 3043 C C . SER A 1 381 ? -4.269 -6.452 15.205 1.00 85.75 381 SER A C 1
ATOM 3045 O O . SER A 1 381 ? -3.821 -5.918 14.189 1.00 85.75 381 SER A O 1
ATOM 3047 N N . ARG A 1 382 ? -3.491 -6.772 16.246 1.00 83.94 382 ARG A N 1
ATOM 3048 C CA . ARG A 1 382 ? -2.037 -6.581 16.236 1.00 83.94 382 ARG A CA 1
ATOM 3049 C C . ARG A 1 382 ? -1.353 -7.553 15.279 1.00 83.94 382 ARG A C 1
ATOM 3051 O O . ARG A 1 382 ? -0.540 -7.112 14.475 1.00 83.94 382 ARG A O 1
ATOM 3058 N N . LYS A 1 383 ? -1.743 -8.832 15.292 1.00 84.25 383 LYS A N 1
ATOM 3059 C CA . LYS A 1 383 ? -1.217 -9.844 14.359 1.00 84.25 383 LYS A CA 1
ATOM 3060 C C . LYS A 1 383 ? -1.439 -9.457 12.898 1.00 84.25 383 LYS A C 1
ATOM 3062 O O . LYS A 1 383 ? -0.547 -9.648 12.080 1.00 84.25 383 LYS A O 1
ATOM 3067 N N . VAL A 1 384 ? -2.608 -8.902 12.564 1.00 81.50 384 VAL A N 1
ATOM 3068 C CA . VAL A 1 384 ? -2.896 -8.422 11.200 1.00 81.50 384 VAL A CA 1
ATOM 3069 C C . VAL A 1 384 ? -1.976 -7.263 10.816 1.00 81.50 384 VAL A C 1
ATOM 3071 O O . VAL A 1 384 ? -1.456 -7.253 9.704 1.00 81.50 384 VAL A O 1
ATOM 3074 N N . ALA A 1 385 ? -1.742 -6.315 11.727 1.00 77.38 385 ALA A N 1
ATOM 3075 C CA . ALA A 1 385 ? -0.840 -5.195 11.472 1.00 77.38 385 ALA A CA 1
ATOM 3076 C C . ALA A 1 385 ? 0.623 -5.651 11.310 1.00 77.38 385 ALA A C 1
ATOM 3078 O O . ALA A 1 385 ? 1.291 -5.212 10.380 1.00 77.38 385 ALA A O 1
ATOM 3079 N N . GLU A 1 386 ? 1.106 -6.555 12.167 1.00 78.44 386 GLU A N 1
ATOM 3080 C CA . GLU A 1 386 ? 2.473 -7.100 12.117 1.00 78.44 386 GLU A CA 1
ATOM 3081 C C . GLU A 1 386 ? 2.709 -7.934 10.847 1.00 78.44 386 GLU A C 1
ATOM 3083 O O . GLU A 1 386 ? 3.646 -7.665 10.102 1.00 78.44 386 GLU A O 1
ATOM 3088 N N . ALA A 1 387 ? 1.799 -8.856 10.511 1.00 74.19 387 ALA A N 1
ATOM 3089 C CA . ALA A 1 387 ? 1.912 -9.685 9.306 1.00 74.19 387 ALA A CA 1
ATOM 3090 C C . ALA A 1 387 ? 1.902 -8.873 7.994 1.00 74.19 387 ALA A C 1
ATOM 3092 O O . ALA A 1 387 ? 2.335 -9.362 6.949 1.00 74.19 387 ALA A O 1
ATOM 3093 N N . GLN A 1 388 ? 1.364 -7.652 8.024 1.00 67.19 388 GLN A N 1
ATOM 3094 C CA . GLN A 1 388 ? 1.373 -6.731 6.889 1.00 67.19 388 GLN A CA 1
ATOM 3095 C C . GLN A 1 388 ? 2.654 -5.903 6.813 1.00 67.19 388 GLN A C 1
ATOM 3097 O O . GLN A 1 388 ? 3.099 -5.616 5.706 1.00 67.19 388 GLN A O 1
ATOM 3102 N N . ILE A 1 389 ? 3.258 -5.563 7.955 1.00 63.53 389 ILE A N 1
ATOM 3103 C CA . ILE A 1 389 ? 4.562 -4.891 8.016 1.00 63.53 389 ILE A CA 1
ATOM 3104 C C . ILE A 1 389 ? 5.658 -5.828 7.492 1.00 63.53 389 ILE A C 1
ATOM 3106 O O . ILE A 1 389 ? 6.417 -5.423 6.617 1.00 63.53 389 ILE A O 1
ATOM 3110 N N . ASP A 1 390 ? 5.651 -7.099 7.901 1.00 58.72 390 ASP A N 1
ATOM 3111 C CA . ASP A 1 390 ? 6.626 -8.094 7.427 1.00 58.72 390 ASP A CA 1
ATOM 3112 C C . ASP A 1 390 ? 6.558 -8.314 5.904 1.00 58.72 390 ASP A C 1
ATOM 3114 O O . ASP A 1 390 ? 7.561 -8.620 5.268 1.00 58.72 390 ASP A O 1
ATOM 3118 N N . ARG A 1 391 ? 5.385 -8.134 5.280 1.00 54.56 391 ARG A N 1
ATOM 3119 C CA . ARG A 1 391 ? 5.261 -8.194 3.811 1.00 54.56 391 ARG A CA 1
ATOM 3120 C C . ARG A 1 391 ? 5.854 -6.978 3.107 1.00 54.56 391 ARG A C 1
ATOM 3122 O O . ARG A 1 391 ? 6.282 -7.121 1.972 1.00 54.56 391 ARG A O 1
ATOM 3129 N N . ILE A 1 392 ? 5.855 -5.813 3.751 1.00 52.88 392 ILE A N 1
ATOM 3130 C CA . ILE A 1 392 ? 6.419 -4.579 3.189 1.00 52.88 392 ILE A CA 1
ATOM 3131 C C . ILE A 1 392 ? 7.954 -4.589 3.276 1.00 52.88 392 ILE A C 1
ATOM 3133 O O . ILE A 1 392 ? 8.601 -3.966 2.447 1.00 52.88 392 ILE A O 1
ATOM 3137 N N . GLU A 1 393 ? 8.548 -5.281 4.254 1.00 41.91 393 GLU A N 1
ATOM 3138 C CA . GLU A 1 393 ? 10.014 -5.346 4.414 1.00 41.91 393 GLU A CA 1
ATOM 3139 C C . GLU A 1 393 ? 10.697 -6.421 3.546 1.00 41.91 393 GLU A C 1
ATOM 3141 O O . GLU A 1 393 ? 11.919 -6.401 3.388 1.00 41.91 393 GLU A O 1
ATOM 3146 N N . VAL A 1 394 ? 9.935 -7.373 2.996 1.00 39.91 394 VAL A N 1
ATOM 3147 C CA . VAL A 1 394 ? 10.473 -8.514 2.228 1.00 39.91 394 VAL A CA 1
ATOM 3148 C C . VAL A 1 394 ? 10.477 -8.278 0.706 1.00 39.91 394 VAL A C 1
ATOM 3150 O O . VAL A 1 394 ? 11.316 -8.874 0.018 1.00 39.91 394 VAL A O 1
ATOM 3153 N N . ASP A 1 395 ? 9.599 -7.410 0.197 1.00 33.47 395 ASP A N 1
ATOM 3154 C CA . ASP A 1 395 ? 9.538 -6.973 -1.213 1.00 33.47 395 ASP A CA 1
ATOM 3155 C C . ASP A 1 395 ? 10.324 -5.668 -1.435 1.00 33.47 395 ASP A C 1
ATOM 3157 O O . ASP A 1 395 ? 10.988 -5.559 -2.499 1.00 33.47 395 ASP A O 1
#

Foldseek 3Di:
DDDDDDDDDDDDPDDDPPVVVVVVVVVVVVVVVVVVVVVLVVVLVVLVVVLVVVLVVLVVPPDPVCSVVVNVVSVVVNVVVVVVSVVVVVVVVVVVVVVCCVVPVPPQDPPPDPDDPPPDDVQVVVVVVLLVLVQVLQVLVVVLVVVVPPDPVVDDPVVNVVSVVVSVVSVVVVLVVQQVPLQKWKWKAFPVQATCDTHNNNCVVQVADRVRRHRDRPCVFFDDDPVCVSVVVVVVVVVVCVVPQKDWDWDWTAHPVRDIFTKTWIKGFRAHPVRHGGIIIIIIGTCRVVVVVLVVLVVLLVVLVVLLVVLVVVLVVLVVQLVVLVVQLVVLVVQLVVLVVVPPVSPVSNVVSVVSNVVSVVSNVVSVVSNVVSVVSNVVSVVSNVVSVVVVVVD

Sequence (395 aa):
MFNLPEGRLRTARYNSCSCEYYLVKMQESRRSIMNNRRYLWMTMGLIAAIFIISAASMWYFFPPEDLMRSLSVLAGTFLLCEFTVYIFFRREVRGWESLADFALSPEPDPSVEPEDIREGSLQHQLAERFLAVQGLLDQYKSAAREEQKLLPDVRDKADSEQLQKQYEAEKQLFQRILDSASLYSFITVTMQGKVGSWNTGAENLFGWTRDEAMGRPVSFSFIKDDSGKAADIQRQRSKQVMKTGKALFTMRRLRKNGEMFPLHCTVTALKNEEGKIDGFLEIGRDVTDEVKKDKAIHEQIETAKNLAKKLEKIDDIVKSIELIARQTNLLAINAAVEA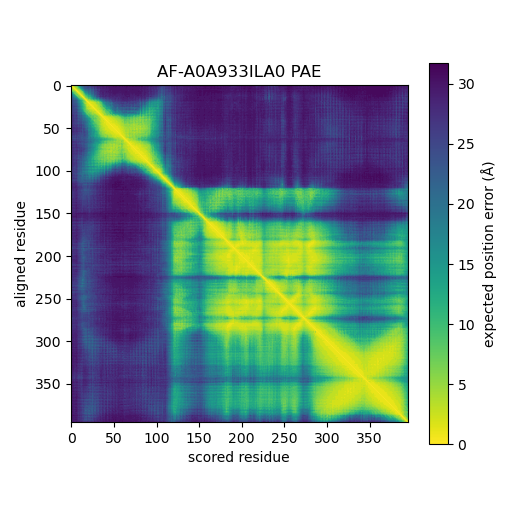ARAGELGAGFAVVSEEIRVLAKRSSDASRQISELVDEIQIESRKVAEAQIDRIEVD

Radius of gyration: 38.37 Å; Cα contacts (8 Å, |Δi|>4): 334; chains: 1; bounding box: 81×54×128 Å

Nearest PDB structures (foldseek):
  8a7f-assembly1_A  TM=6.263E-01  e=3.725E-10  Pseudomonas putida KT2440
  8a6x-assembly1_B  TM=5.785E-01  e=1.550E-09  Pseudomonas putida KT2440
  4wuj-assembly3_B  TM=7.393E-01  e=1.060E-05  Trichoderma reesei QM6a
  6ugl-assembly1_A  TM=7.202E-01  e=7.227E-05  Vibrio cholerae O1 str. 2010EL-1786
  8c5v-assembly1_I  TM=3.672E-01  e=2.693E-05  Escherichia coli